Protein AF-0000000075737619 (afdb_homodimer)

Nearest PDB structures (foldseek):
  4b2o-assembly1_D  TM=9.447E-01  e=7.168E-36  Bacillus subtilis subsp. subtilis str. 168
  2cv9-assembly1_A  TM=9.597E-01  e=5.874E-32  Thermus thermophilus HB8
  1t70-assembly4_H  TM=9.611E-01  e=1.332E-30  Deinococcus radiodurans R1 = ATCC 13939 = DSM 20539
  1t71-assembly1_A  TM=8.818E-01  e=4.514E-27  Mycoplasmoides pneumoniae M129
  3fst-assembly1_A  TM=4.283E-01  e=1.127E+00  Escherichia coli K-12

Sequence (550 aa):
MRILFIGDVVGKTGRTAIAEYLPGLIRDWQLDCTIINGENAAGGFGITEAIYNDFIDAGADAVTLGNHAWNQKEALVFIERAPRLVRPVNFPRHTPGRGAALVDTRSGARVLVINAMGRVFMEPLNDPFAAIARELEACPLRDAADAIVVDFHGEASSEKQGMGHFCDGRVSLVVGTHTHVPTADHQILPNGTGYMTDAGMTGDYDSVIGMHKDEPVHRFLTGIPQGRFEPANGDATLSGVAVETDNATGLAIKIAPVRIGGRLEPAKPAFWTANMRILFIGDVVGKTGRTAIAEYLPGLIRDWQLDCTIINGENAAGGFGITEAIYNDFIDAGADAVTLGNHAWNQKEALVFIERAPRLVRPVNFPRHTPGRGAALVDTRSGARVLVINAMGRVFMEPLNDPFAAIARELEACPLRDAADAIVVDFHGEASSEKQGMGHFCDGRVSLVVGTHTHVPTADHQILPNGTGYMTDAGMTGDYDSVIGMHKDEPVHRFLTGIPQGRFEPANGDATLSGVAVETDNATGLAIKIAPVRIGGRLEPAKPAFWTAN

InterPro domains:
  IPR005235 Metallophosphoesterase, YmdB-like [PF13277] (4-257)
  IPR005235 Metallophosphoesterase, YmdB-like [PIRSF004789] (1-260)
  IPR005235 Metallophosphoesterase, YmdB-like [PTHR36303] (1-261)
  IPR005235 Metallophosphoesterase, YmdB-like [TIGR00282] (1-260)
  IPR029052 Metallo-dependent phosphatase-like [G3DSA:3.60.21.10] (1-263)
  IPR029052 Metallo-dependent phosphatase-like [SSF56300] (1-260)

pLDDT: mean 97.42, std 4.02, range [49.34, 99.0]

Secondary structure (DSSP, 8-state):
-EEEEE-EEBHHHHHHHHHHHHHHHHHHHT-SEEEEE-TBTTTTS---HHHHHHHHHHT-SEEE--TTTTSSTTHHHHGGG-TTEE--TTSPTT-SS-SEEEEE-TTS-EEEEEEEE--TTS---S-HHHHHHHHHHHS-BTTTBSEEEEEEE-S-HHHHHHHHHHHTTT-SEEEEESS---BS--EE-TTS-EEES---EEEESSSBTTB-SHHHHHHHHHS---S---B--SPEEEEEEEEEE-TTT--EEEEEEEEESSSSPPB--HHHH--/-EEEEE-EEBHHHHHHHHHHHHHHHHHHHT-SEEEEE-TBTTTTS---HHHHHHHHHHT-SEEE--TTTTSSTTHHHHGGG-TTEE--TTSPTT-SS-SEEEEE-TTS-EEEEEEEE--TTS---S-HHHHHHHHHHHS-BTTTBSEEEEEEE-S-HHHHHHHHHHHTTT-SEEEEESS---BS--EE-TTS-EEES---EEEESSSBTTB-SHHHHHHHHHS---S---B--SPEEEEEEEEEE-TTT--EEEEEEEEESSSSPPB--HHHH--

Radius of gyration: 22.52 Å; Cα contacts (8 Å, |Δi|>4): 1591; chains: 2; bounding box: 48×65×59 Å

Solvent-accessible surface area (backbone atoms only — not comparable to full-atom values): 26405 Å² total; per-residue (Å²): 78,36,36,38,41,33,19,38,20,32,8,68,32,14,50,50,45,45,63,67,45,40,49,55,47,38,62,71,54,56,48,46,40,31,36,36,26,36,23,18,35,38,73,44,41,0,37,46,71,68,57,53,51,50,44,43,74,39,58,38,58,32,33,33,41,37,94,30,46,66,64,24,70,62,31,66,58,53,33,67,77,31,78,44,45,20,34,37,46,19,54,62,90,86,57,71,51,37,25,59,32,81,35,72,31,91,86,66,47,34,34,32,41,34,20,28,41,45,52,61,93,45,68,88,59,50,60,37,66,63,43,50,50,53,52,44,68,76,44,34,60,60,77,66,16,50,28,30,40,35,42,39,26,34,70,42,54,50,60,43,39,30,51,39,62,72,41,44,54,58,32,19,30,34,35,14,25,78,58,42,50,28,41,55,55,50,42,68,44,97,58,26,12,25,32,31,66,20,26,5,29,12,16,13,74,89,30,34,70,33,20,42,42,66,58,61,37,44,30,73,75,68,73,47,86,87,71,77,86,43,48,26,77,49,61,25,19,44,18,16,38,38,36,32,30,37,83,86,64,15,26,33,76,46,74,33,55,30,28,44,57,48,79,47,67,70,38,69,46,59,92,61,57,76,119,77,36,36,39,40,33,19,38,21,32,8,69,32,12,51,49,44,44,64,67,45,41,48,55,47,38,62,72,53,57,48,45,40,30,35,34,27,36,23,18,34,37,73,43,40,0,36,45,71,69,56,52,50,50,44,44,74,37,57,37,56,31,34,33,40,38,94,29,46,66,64,24,70,63,31,67,57,53,33,66,76,30,78,45,44,19,35,36,45,19,52,62,89,84,57,73,52,37,26,57,31,78,33,72,31,91,87,66,48,33,35,33,40,33,20,28,40,46,52,60,94,45,69,87,61,49,60,37,66,61,43,48,51,52,52,43,67,76,43,34,60,60,77,67,15,51,30,31,41,36,41,40,25,35,70,43,54,50,60,43,39,29,49,40,62,72,41,45,53,56,31,18,29,34,35,17,26,77,56,44,50,27,40,54,56,49,42,69,46,97,57,25,11,25,33,30,66,21,26,5,30,11,15,14,74,88,32,35,70,32,21,43,44,65,59,60,37,44,29,74,75,67,73,48,84,87,72,78,87,43,48,26,77,49,60,24,18,44,18,16,38,38,36,32,30,37,82,86,64,15,28,33,77,44,74,33,55,31,27,43,57,50,79,44,67,68,37,67,44,58,92,60,58,76,120

Structure (mmCIF, N/CA/C/O backbone):
data_AF-0000000075737619-model_v1
#
loop_
_entity.id
_entity.type
_entity.pdbx_description
1 polymer 'TIGR00282 family metallophosphoesterase'
#
loop_
_atom_site.group_PDB
_atom_site.id
_atom_site.type_symbol
_atom_site.label_atom_id
_atom_site.label_alt_id
_atom_site.label_comp_id
_atom_site.label_asym_id
_atom_site.label_entity_id
_atom_site.label_seq_id
_atom_site.pdbx_PDB_ins_code
_atom_site.Cartn_x
_atom_site.Cartn_y
_atom_site.Cartn_z
_atom_site.occupancy
_atom_site.B_iso_or_equiv
_atom_site.auth_seq_id
_atom_site.auth_comp_id
_atom_site.auth_asym_id
_atom_site.auth_atom_id
_atom_site.pdbx_PDB_model_num
ATOM 1 N N . MET A 1 1 ? 9.906 15.273 19.922 1 95.94 1 MET A N 1
ATOM 2 C CA . MET A 1 1 ? 8.453 15.352 19.953 1 95.94 1 MET A CA 1
ATOM 3 C C . MET A 1 1 ? 7.828 14.031 19.5 1 95.94 1 MET A C 1
ATOM 5 O O . MET A 1 1 ? 8.398 13.328 18.672 1 95.94 1 MET A O 1
ATOM 9 N N . ARG A 1 2 ? 6.723 13.703 20.109 1 97.75 2 ARG A N 1
ATOM 10 C CA . ARG A 1 2 ? 5.945 12.523 19.734 1 97.75 2 ARG A CA 1
ATOM 11 C C . ARG A 1 2 ? 4.746 12.906 18.875 1 97.75 2 ARG A C 1
ATOM 13 O O . ARG A 1 2 ? 3.834 13.594 19.344 1 97.75 2 ARG A O 1
ATOM 20 N N . ILE A 1 3 ? 4.793 12.477 17.594 1 98.56 3 ILE A N 1
ATOM 21 C CA . ILE A 1 3 ? 3.77 12.844 16.625 1 98.56 3 ILE A CA 1
ATOM 22 C C . ILE A 1 3 ? 3.033 11.594 16.156 1 98.56 3 ILE A C 1
ATOM 24 O O . ILE A 1 3 ? 3.658 10.586 15.836 1 98.56 3 ILE A O 1
ATOM 28 N N . LEU A 1 4 ? 1.747 11.602 16.203 1 98.88 4 LEU A N 1
ATOM 29 C CA . LEU A 1 4 ? 0.905 10.562 15.625 1 98.88 4 LEU A CA 1
ATOM 30 C C . LEU A 1 4 ? 0.11 11.094 14.438 1 98.88 4 LEU A C 1
ATOM 32 O O . LEU A 1 4 ? -0.599 12.102 14.57 1 98.88 4 LEU A O 1
ATOM 36 N N . PHE A 1 5 ? 0.301 10.531 13.312 1 98.94 5 PHE A N 1
ATOM 37 C CA . PHE A 1 5 ? -0.521 10.797 12.133 1 98.94 5 PHE A CA 1
ATOM 38 C C . PHE A 1 5 ? -1.506 9.664 11.891 1 98.94 5 PHE A C 1
ATOM 40 O O . PHE A 1 5 ? -1.11 8.492 11.82 1 98.94 5 PHE A O 1
ATOM 47 N N . ILE A 1 6 ? -2.746 9.969 11.805 1 99 6 ILE A N 1
ATOM 48 C CA . ILE A 1 6 ? -3.799 8.984 11.578 1 99 6 ILE A CA 1
ATOM 49 C C . ILE A 1 6 ? -4.328 9.102 10.156 1 99 6 ILE A C 1
ATOM 51 O O . ILE A 1 6 ? -4.691 10.195 9.711 1 99 6 ILE A O 1
ATOM 55 N N . GLY A 1 7 ? -4.391 7.941 9.453 1 98.94 7 GLY A N 1
ATOM 56 C CA . GLY A 1 7 ? -4.75 7.902 8.039 1 98.94 7 GLY A CA 1
ATOM 57 C C . GLY A 1 7 ? -6.227 8.141 7.793 1 98.94 7 GLY A C 1
ATOM 58 O O . GLY A 1 7 ? -6.98 8.43 8.727 1 98.94 7 GLY A O 1
ATOM 59 N N . ASP A 1 8 ? -6.73 8.039 6.602 1 98.94 8 ASP A N 1
ATOM 60 C CA . ASP A 1 8 ? -8.062 8.375 6.105 1 98.94 8 ASP A CA 1
ATOM 61 C C . ASP A 1 8 ? -9.148 7.816 7.027 1 98.94 8 ASP A C 1
ATOM 63 O O . ASP A 1 8 ? -9.344 6.602 7.102 1 98.94 8 ASP A O 1
ATOM 67 N N . VAL A 1 9 ? -9.82 8.688 7.715 1 98.94 9 VAL A N 1
ATOM 68 C CA . VAL A 1 9 ? -10.969 8.289 8.516 1 98.94 9 VAL A CA 1
ATOM 69 C C . VAL A 1 9 ? -12.195 8.148 7.629 1 98.94 9 VAL A C 1
ATOM 71 O O . VAL A 1 9 ? -12.586 9.094 6.938 1 98.94 9 VAL A O 1
ATOM 74 N N . VAL A 1 10 ? -12.852 6.965 7.727 1 98.88 10 VAL A N 1
ATOM 75 C CA . VAL A 1 10 ? -13.914 6.703 6.762 1 98.88 10 VAL A CA 1
ATOM 76 C C . VAL A 1 10 ? -15.227 6.445 7.5 1 98.88 10 VAL A C 1
ATOM 78 O O . VAL A 1 10 ? -15.352 5.469 8.242 1 98.88 10 VAL A O 1
ATOM 81 N N . GLY A 1 11 ? -16.141 7.328 7.328 1 98.5 11 GLY A N 1
ATOM 82 C CA . GLY A 1 11 ? -17.516 7.098 7.758 1 98.5 11 GLY A CA 1
ATOM 83 C C . GLY A 1 11 ? -17.672 7.039 9.266 1 98.5 11 GLY A C 1
ATOM 84 O O . GLY A 1 11 ? -16.766 7.449 10 1 98.5 11 GLY A O 1
ATOM 85 N N . LYS A 1 12 ? -18.844 6.566 9.664 1 98.38 12 LYS A N 1
ATOM 86 C CA . LYS A 1 12 ? -19.219 6.543 11.07 1 98.38 12 LYS A CA 1
ATOM 87 C C . LYS A 1 12 ? -18.297 5.633 11.875 1 98.38 12 LYS A C 1
ATOM 89 O O . LYS A 1 12 ? -17.891 5.984 12.977 1 98.38 12 LYS A O 1
ATOM 94 N N . THR A 1 13 ? -18.016 4.559 11.297 1 98.12 13 THR A N 1
ATOM 95 C CA . THR A 1 13 ? -17.172 3.594 11.984 1 98.12 13 THR A CA 1
ATOM 96 C C . THR A 1 13 ? -15.781 4.18 12.25 1 98.12 13 THR A C 1
ATOM 98 O O . THR A 1 13 ? -15.203 3.965 13.312 1 98.12 13 THR A O 1
ATOM 101 N N . GLY A 1 14 ? -15.234 4.84 11.289 1 98.75 14 GLY A N 1
ATOM 102 C CA . GLY A 1 14 ? -13.961 5.516 11.477 1 98.75 14 GLY A CA 1
ATOM 103 C C . GLY A 1 14 ? -14.016 6.602 12.539 1 98.75 14 GLY A C 1
ATOM 104 O O . GLY A 1 14 ? -13.125 6.691 13.391 1 98.75 14 GLY A O 1
ATOM 105 N N . ARG A 1 15 ? -15.062 7.375 12.539 1 98.88 15 ARG A N 1
ATOM 106 C CA . ARG A 1 15 ? -15.227 8.438 13.531 1 98.88 15 ARG A CA 1
ATOM 107 C C . ARG A 1 15 ? -15.352 7.871 14.938 1 98.88 15 ARG A C 1
ATOM 109 O O . ARG A 1 15 ? -14.789 8.422 15.883 1 98.88 15 ARG A O 1
ATOM 116 N N . THR A 1 16 ? -16.078 6.816 15 1 98.69 16 THR A N 1
ATOM 117 C CA . THR A 1 16 ? -16.25 6.16 16.297 1 98.69 16 THR A CA 1
ATOM 118 C C . THR A 1 16 ? -14.906 5.684 16.844 1 98.69 16 THR A C 1
ATOM 120 O O . THR A 1 16 ? -14.633 5.832 18.031 1 98.69 16 THR A O 1
ATOM 123 N N . ALA A 1 17 ? -14.102 5.152 16.016 1 98.88 17 ALA A N 1
ATOM 124 C CA . ALA A 1 17 ? -12.773 4.699 16.438 1 98.88 17 ALA A CA 1
ATOM 125 C C . ALA A 1 17 ? -11.938 5.859 16.953 1 98.88 17 ALA A C 1
ATOM 127 O O . ALA A 1 17 ? -11.227 5.719 17.953 1 98.88 17 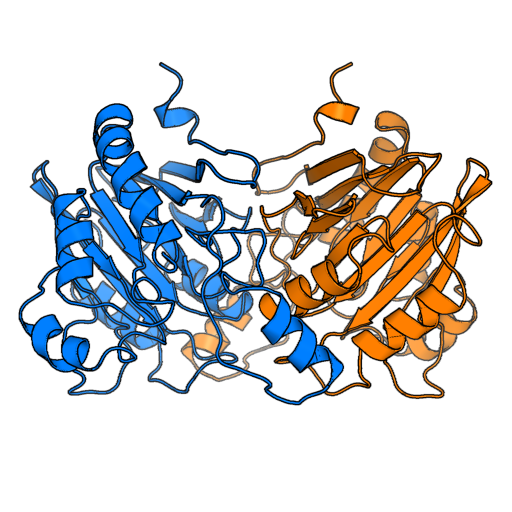ALA A O 1
ATOM 128 N N . ILE A 1 18 ? -11.984 6.977 16.281 1 98.88 18 ILE A N 1
ATOM 129 C CA . ILE A 1 18 ? -11.25 8.156 16.734 1 98.88 18 ILE A CA 1
ATOM 130 C C . ILE A 1 18 ? -11.703 8.547 18.125 1 98.88 18 ILE A C 1
ATOM 132 O O . ILE A 1 18 ? -10.875 8.742 19.031 1 98.88 18 ILE A O 1
ATOM 136 N N . ALA A 1 19 ? -12.977 8.633 18.281 1 98.75 19 ALA A N 1
ATOM 137 C CA . ALA A 1 19 ? -13.539 9.031 19.562 1 98.75 19 ALA A CA 1
ATOM 138 C C . ALA A 1 19 ? -13.148 8.047 20.656 1 98.75 19 ALA A C 1
ATOM 140 O O . ALA A 1 19 ? -12.891 8.445 21.797 1 98.75 19 ALA A O 1
ATOM 141 N N . GLU A 1 20 ? -13.117 6.844 20.297 1 98.5 20 GLU A N 1
ATOM 142 C CA . GLU A 1 20 ? -12.883 5.773 21.266 1 98.5 20 GLU A CA 1
ATOM 143 C C . GLU A 1 20 ? -11.406 5.691 21.641 1 98.5 20 GLU A C 1
ATOM 145 O O . GLU A 1 20 ? -11.062 5.52 22.812 1 98.5 20 GLU A O 1
ATOM 150 N N . TYR A 1 21 ? -10.508 5.832 20.672 1 98.69 21 TYR A N 1
ATOM 151 C CA . TYR A 1 21 ? -9.117 5.445 20.906 1 98.69 21 TYR A CA 1
ATOM 152 C C . TYR A 1 21 ? -8.242 6.672 21.141 1 98.69 21 TYR A C 1
ATOM 154 O O . TYR A 1 21 ? -7.324 6.645 21.953 1 98.69 21 TYR A O 1
ATOM 162 N N . LEU A 1 22 ? -8.477 7.785 20.469 1 98.69 22 LEU A N 1
ATOM 163 C CA . LEU A 1 22 ? -7.5 8.859 20.328 1 98.69 22 LEU A CA 1
ATOM 164 C C . LEU A 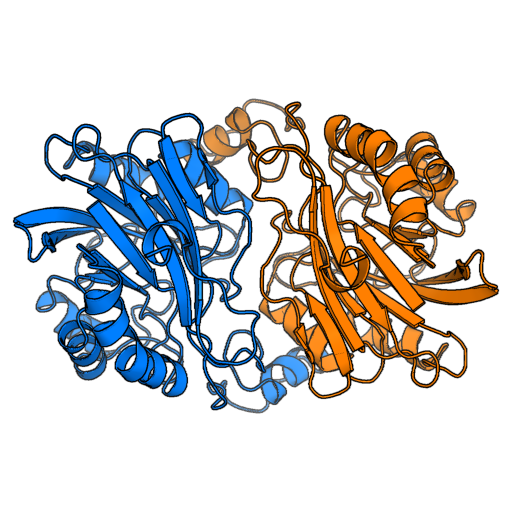1 22 ? -7.207 9.5 21.688 1 98.69 22 LEU A C 1
ATOM 166 O O . LEU A 1 22 ? -6.043 9.695 22.047 1 98.69 22 LEU A O 1
ATOM 170 N N . PRO A 1 23 ? -8.258 9.836 22.516 1 98.62 23 PRO A N 1
ATOM 171 C CA . PRO A 1 23 ? -7.941 10.453 23.797 1 98.62 23 PRO A CA 1
ATOM 172 C C . PRO A 1 23 ? -7.02 9.586 24.656 1 98.62 23 PRO A C 1
ATOM 174 O O . PRO A 1 23 ? -6.09 10.102 25.281 1 98.62 23 PRO A O 1
ATOM 177 N N . GLY A 1 24 ? -7.262 8.305 24.688 1 98.38 24 GLY A N 1
ATOM 178 C CA . GLY A 1 24 ? -6.402 7.395 25.438 1 98.38 24 GLY A CA 1
ATOM 179 C C . GLY A 1 24 ? -4.992 7.316 24.875 1 98.38 24 GLY A C 1
ATOM 180 O O . GLY A 1 24 ? -4.023 7.258 25.641 1 98.38 24 GLY A O 1
ATOM 181 N N . LEU A 1 25 ? -4.879 7.285 23.578 1 98.56 25 LEU A N 1
ATOM 182 C CA . LEU A 1 25 ? -3.566 7.234 22.938 1 98.56 25 LEU A CA 1
ATOM 183 C C . LEU A 1 25 ? -2.748 8.477 23.281 1 98.56 25 LEU A C 1
ATOM 185 O O . LEU A 1 25 ? -1.551 8.375 23.562 1 98.56 25 LEU A O 1
ATOM 189 N N . ILE A 1 26 ? -3.402 9.656 23.234 1 97.94 26 ILE A N 1
ATOM 190 C CA . ILE A 1 26 ? -2.73 10.914 23.531 1 97.94 26 ILE A CA 1
ATOM 191 C C . ILE A 1 26 ? -2.182 10.875 24.953 1 97.94 26 ILE A C 1
ATOM 193 O O . ILE A 1 26 ? -1.021 11.219 25.188 1 97.94 26 ILE A O 1
ATOM 197 N N . ARG A 1 27 ? -2.967 10.391 25.859 1 97.25 27 ARG A N 1
ATOM 198 C CA . ARG A 1 27 ? -2.572 10.312 27.266 1 97.25 27 ARG A CA 1
ATOM 199 C C . ARG A 1 27 ? -1.479 9.273 27.469 1 97.25 27 ARG A C 1
ATOM 201 O O . ARG A 1 27 ? -0.416 9.578 28.016 1 97.25 27 ARG A O 1
ATOM 208 N N . ASP A 1 28 ? -1.737 8.086 26.969 1 97.81 28 ASP A N 1
ATOM 209 C CA . ASP A 1 28 ? -0.886 6.941 27.281 1 97.81 28 ASP A CA 1
ATOM 210 C C . ASP A 1 28 ? 0.464 7.051 26.578 1 97.81 28 ASP A C 1
ATOM 212 O O . ASP A 1 28 ? 1.485 6.609 27.109 1 97.81 28 ASP A O 1
ATOM 216 N N . TRP A 1 29 ? 0.47 7.594 25.375 1 97.94 29 TRP A N 1
ATOM 217 C CA . TRP A 1 29 ? 1.707 7.688 24.609 1 97.94 29 TRP A CA 1
ATOM 218 C C . TRP A 1 29 ? 2.346 9.062 24.766 1 97.94 29 TRP A C 1
ATOM 220 O O . TRP A 1 29 ? 3.41 9.328 24.203 1 97.94 29 TRP A O 1
ATOM 230 N N . GLN A 1 30 ? 1.671 9.969 25.516 1 96.75 30 GLN A N 1
ATOM 231 C CA . GLN A 1 30 ? 2.16 11.32 25.75 1 96.75 30 GLN A CA 1
ATOM 232 C C . GLN A 1 30 ? 2.439 12.039 24.438 1 96.75 30 GLN A C 1
ATOM 234 O O . GLN A 1 30 ? 3.521 12.602 24.25 1 96.75 30 GLN A O 1
ATOM 239 N N . LEU A 1 31 ? 1.483 12.023 23.609 1 97.75 31 LEU A N 1
ATOM 240 C CA . LEU A 1 31 ? 1.614 12.602 22.281 1 97.75 31 LEU A CA 1
ATOM 241 C C . LEU A 1 31 ? 1.683 14.125 22.359 1 97.75 31 LEU A C 1
ATOM 243 O O . LEU A 1 31 ? 0.936 14.742 23.109 1 97.75 31 LEU A O 1
ATOM 247 N N . ASP A 1 32 ? 2.625 14.695 21.609 1 97.62 32 ASP A N 1
ATOM 248 C CA . ASP A 1 32 ? 2.754 16.141 21.516 1 97.62 32 ASP A CA 1
ATOM 249 C C . ASP A 1 32 ? 1.862 16.703 20.406 1 97.62 32 ASP A C 1
ATOM 251 O O . ASP A 1 32 ? 1.411 17.844 20.484 1 97.62 32 ASP A O 1
ATOM 255 N N . CYS A 1 33 ? 1.682 15.945 19.359 1 98.19 33 CYS A N 1
ATOM 256 C CA . CYS A 1 33 ? 0.933 16.406 18.188 1 98.19 33 CYS A CA 1
ATOM 257 C C . CYS A 1 33 ? 0.211 15.234 17.516 1 98.19 33 CYS A C 1
ATOM 259 O O . CYS A 1 33 ? 0.801 14.18 17.312 1 98.19 33 CYS A O 1
ATOM 261 N N . THR A 1 34 ? -1.036 15.438 17.25 1 98.56 34 THR A N 1
ATOM 262 C CA . THR A 1 34 ? -1.841 14.445 16.547 1 98.56 34 THR A CA 1
ATOM 263 C C . THR A 1 34 ? -2.498 15.055 15.312 1 98.56 34 THR A C 1
ATOM 265 O O . THR A 1 34 ? -3.145 16.094 15.398 1 98.56 34 THR A O 1
ATOM 268 N N . ILE A 1 35 ? -2.283 14.414 14.156 1 98.88 35 ILE A N 1
ATOM 269 C CA . ILE A 1 35 ? -2.861 14.852 12.891 1 98.88 35 ILE A CA 1
ATOM 270 C C . ILE A 1 35 ? -3.754 13.75 12.32 1 98.88 35 ILE A C 1
ATOM 272 O O . ILE A 1 35 ? -3.387 12.57 12.336 1 98.88 35 ILE A O 1
ATOM 276 N N . ILE A 1 36 ? -4.922 14.078 11.805 1 98.88 36 ILE A N 1
ATOM 277 C CA . ILE A 1 36 ? -5.895 13.141 11.25 1 98.88 36 ILE A CA 1
ATOM 278 C C . ILE A 1 36 ? -6.238 13.539 9.82 1 98.88 36 ILE A C 1
ATOM 280 O O . ILE A 1 36 ? -6.516 14.703 9.539 1 98.88 36 ILE A O 1
ATOM 284 N N . ASN A 1 37 ? -6.215 12.562 8.922 1 98.94 37 ASN A N 1
ATOM 285 C CA . ASN A 1 37 ? -6.836 12.828 7.629 1 98.94 37 ASN A CA 1
ATOM 286 C C . ASN A 1 37 ? -8.336 12.57 7.664 1 98.94 37 ASN A C 1
ATOM 288 O O . ASN A 1 37 ? -8.773 11.445 7.914 1 98.94 37 ASN A O 1
ATOM 292 N N . GLY A 1 38 ? -9.133 13.578 7.395 1 98.94 38 GLY A N 1
ATOM 293 C CA . GLY A 1 38 ? -10.562 13.461 7.613 1 98.94 38 GLY A CA 1
ATOM 294 C C . GLY A 1 38 ? -11.375 13.57 6.332 1 98.94 38 GLY A C 1
ATOM 295 O O . GLY A 1 38 ? -12.586 13.797 6.371 1 98.94 38 GLY A O 1
ATOM 296 N N . GLU A 1 39 ? -10.781 13.367 5.152 1 98.62 39 GLU A N 1
ATOM 297 C CA . GLU A 1 39 ? -11.406 13.734 3.885 1 98.62 39 GLU A CA 1
ATOM 298 C C . GLU A 1 39 ? -12.523 12.766 3.518 1 98.62 39 GLU A C 1
ATOM 300 O O . GLU A 1 39 ? -13.258 12.984 2.549 1 98.62 39 GLU A O 1
ATOM 305 N N . ASN A 1 40 ? -12.711 11.656 4.289 1 98.81 40 ASN A N 1
ATOM 306 C CA . ASN A 1 40 ? -13.781 10.695 4.023 1 98.81 40 ASN A CA 1
ATOM 307 C C . ASN A 1 40 ? -14.695 10.531 5.23 1 98.81 40 ASN A C 1
ATOM 309 O O . ASN A 1 40 ? -15.461 9.57 5.309 1 98.81 40 ASN A O 1
ATOM 313 N N . ALA A 1 41 ? -14.594 11.383 6.16 1 98.81 41 ALA A N 1
ATOM 314 C CA . ALA A 1 41 ? -15.219 11.18 7.469 1 98.81 41 ALA A CA 1
ATOM 315 C C . ALA A 1 41 ? -16.734 11.305 7.383 1 98.81 41 ALA A C 1
ATOM 317 O O . ALA A 1 41 ? -17.469 10.672 8.148 1 98.81 41 ALA A O 1
ATOM 318 N N . ALA A 1 42 ? -17.203 12.148 6.477 1 98.5 42 ALA A N 1
ATOM 319 C CA . ALA A 1 42 ? -18.641 12.383 6.363 1 98.5 42 ALA A CA 1
ATOM 320 C C . ALA A 1 42 ? -19.281 11.414 5.367 1 98.5 42 ALA A C 1
ATOM 322 O O . ALA A 1 42 ? -19.266 11.664 4.16 1 98.5 42 ALA A O 1
ATOM 323 N N . GLY A 1 43 ? -19.891 10.336 5.844 1 96.06 43 GLY A N 1
ATOM 324 C CA . GLY A 1 43 ? -20.547 9.375 4.969 1 96.06 43 GLY A CA 1
ATOM 325 C C . GLY A 1 43 ? -19.641 8.82 3.895 1 96.06 43 GLY A C 1
ATOM 326 O O . GLY A 1 43 ? -20.094 8.477 2.803 1 96.06 43 GLY A O 1
ATOM 327 N N . GLY A 1 44 ? -18.438 8.883 4.113 1 96.56 44 GLY A N 1
ATOM 328 C CA . GLY A 1 44 ? -17.484 8.312 3.176 1 96.56 44 GLY A CA 1
ATOM 329 C C . GLY A 1 44 ? -16.844 9.344 2.279 1 96.56 44 GLY A C 1
ATOM 330 O O . GLY A 1 44 ? -15.828 9.07 1.634 1 96.56 44 GLY A O 1
ATOM 331 N N . PHE A 1 45 ? -17.422 10.594 2.275 1 97.69 45 PHE A N 1
ATOM 332 C CA . PHE A 1 45 ? -16.906 11.594 1.343 1 97.69 45 PHE A CA 1
ATOM 333 C C . PHE A 1 45 ? -16.984 12.992 1.948 1 97.69 45 PHE A C 1
ATOM 335 O O . PHE A 1 45 ? -18.078 13.516 2.174 1 97.69 45 PHE A O 1
ATOM 342 N N . GLY A 1 46 ? -15.828 13.523 2.158 1 98.44 46 GLY A N 1
ATOM 343 C CA . GLY A 1 46 ? -15.781 14.883 2.67 1 98.44 46 GLY A CA 1
ATOM 344 C C . GLY A 1 46 ? -15.844 14.953 4.184 1 98.44 46 GLY A C 1
ATOM 345 O O . GLY A 1 46 ? -15.625 13.953 4.867 1 98.44 46 GLY A O 1
ATOM 346 N N . ILE A 1 47 ? -16.031 16.188 4.68 1 98.81 47 ILE A N 1
ATOM 347 C CA . ILE A 1 47 ? -16.078 16.453 6.113 1 98.81 47 ILE A CA 1
ATOM 348 C C . ILE A 1 47 ? -17.047 17.594 6.398 1 98.81 47 ILE A C 1
ATOM 350 O O . ILE A 1 47 ? -17.172 18.531 5.613 1 98.81 47 ILE A O 1
ATOM 354 N N . THR A 1 48 ? -17.734 17.5 7.473 1 98.81 48 THR A N 1
ATOM 355 C CA . THR A 1 48 ? -18.609 18.578 7.945 1 98.81 48 THR A CA 1
ATOM 356 C C . THR A 1 48 ? -17.953 19.328 9.102 1 98.81 48 THR A C 1
ATOM 358 O O . THR A 1 48 ? -16.969 18.859 9.68 1 98.81 48 THR A O 1
ATOM 361 N N . GLU A 1 49 ? -18.484 20.484 9.398 1 98.75 49 GLU A N 1
ATOM 362 C CA . GLU A 1 49 ? -17.969 21.266 10.516 1 98.75 49 GLU A CA 1
ATOM 363 C C . GLU A 1 49 ? -18.094 20.516 11.836 1 98.75 49 GLU A C 1
ATOM 365 O O . GLU A 1 49 ? -17.203 20.547 12.672 1 98.75 49 GLU A O 1
ATOM 370 N N . ALA A 1 50 ? -19.219 19.844 11.984 1 98.75 50 ALA A N 1
ATOM 371 C CA . ALA A 1 50 ? -19.453 19.062 13.203 1 98.75 50 ALA A CA 1
ATOM 372 C C . ALA A 1 50 ? -18.391 17.984 13.375 1 98.75 50 ALA A C 1
ATOM 374 O O . ALA A 1 50 ? -17.859 17.797 14.469 1 98.75 50 ALA A O 1
ATOM 375 N N . ILE A 1 51 ? -18.078 17.281 12.352 1 98.88 51 ILE A N 1
ATOM 376 C CA . ILE A 1 51 ? -17.094 16.203 12.398 1 98.88 51 ILE A CA 1
ATOM 377 C C . ILE A 1 51 ? -15.711 16.781 12.672 1 98.88 51 ILE A C 1
ATOM 379 O O . ILE A 1 51 ? -14.953 16.234 13.477 1 98.88 51 ILE A O 1
ATOM 383 N N . TYR A 1 52 ? -15.414 17.875 11.992 1 98.88 52 TYR A N 1
ATOM 384 C CA . TYR A 1 52 ? -14.156 18.578 12.25 1 98.88 52 TYR A CA 1
ATOM 385 C C . TYR A 1 52 ? -14.016 18.906 13.734 1 98.88 52 TYR A C 1
ATOM 387 O O . TYR A 1 52 ? -12.984 18.609 14.344 1 98.88 52 TYR A O 1
ATOM 395 N N . ASN A 1 53 ? -15.023 19.469 14.281 1 98.75 53 ASN A N 1
ATOM 396 C CA . ASN A 1 53 ? -15 19.844 15.688 1 98.75 53 ASN A CA 1
ATOM 397 C C . ASN A 1 53 ? -14.875 18.609 16.594 1 98.75 53 ASN A C 1
ATOM 399 O O . ASN A 1 53 ? -14.195 18.656 17.609 1 98.75 53 ASN A O 1
ATOM 403 N N . ASP A 1 54 ? -15.547 17.531 16.188 1 98.88 54 ASP A N 1
ATOM 404 C CA . ASP A 1 54 ? -15.43 16.281 16.938 1 98.88 54 ASP A CA 1
ATOM 405 C C . ASP A 1 54 ? -13.984 15.797 16.984 1 98.88 54 ASP A C 1
ATOM 407 O O . ASP A 1 54 ? -13.523 15.305 18.016 1 98.88 54 ASP A O 1
ATOM 411 N N . PHE A 1 55 ? -13.273 15.875 15.883 1 98.88 55 PHE A N 1
ATOM 412 C CA . PHE A 1 55 ? -11.883 15.453 15.836 1 98.88 55 PHE A CA 1
ATOM 413 C C . PHE A 1 55 ? -11.016 16.328 16.734 1 98.88 55 PHE A C 1
ATOM 415 O O . PHE A 1 55 ? -10.172 15.812 17.469 1 98.88 55 PHE A O 1
ATOM 422 N N . ILE A 1 56 ? -11.242 17.641 16.688 1 98.12 56 ILE A N 1
ATOM 423 C CA . ILE A 1 56 ? -10.484 18.578 17.516 1 98.12 56 ILE A CA 1
ATOM 424 C C . ILE A 1 56 ? -10.75 18.297 18.984 1 98.12 56 ILE A C 1
ATOM 426 O O . ILE A 1 56 ? -9.82 18.25 19.797 1 98.12 56 ILE A O 1
ATOM 430 N N . ASP A 1 57 ? -11.992 18.078 19.297 1 98.38 57 ASP A N 1
ATOM 431 C CA . ASP A 1 57 ? -12.383 17.797 20.688 1 98.38 57 ASP A CA 1
ATOM 432 C C . ASP A 1 57 ? -11.766 16.5 21.188 1 98.38 57 ASP A C 1
ATOM 434 O O . ASP A 1 57 ? -11.469 16.359 22.375 1 98.38 57 ASP A O 1
ATOM 438 N N . ALA A 1 58 ? -11.602 15.57 20.234 1 98.56 58 ALA A N 1
ATOM 439 C CA . ALA A 1 58 ? -11.008 14.281 20.609 1 98.56 58 ALA A CA 1
ATOM 440 C C . ALA A 1 58 ? -9.516 14.422 20.859 1 98.56 58 ALA A C 1
ATOM 442 O O . ALA A 1 58 ? -8.883 13.508 21.391 1 98.56 58 ALA A O 1
ATOM 443 N N . GLY A 1 59 ? -8.953 15.531 20.406 1 97.38 59 GLY A N 1
ATOM 444 C CA . GLY A 1 59 ? -7.559 15.781 20.734 1 97.38 59 GLY A CA 1
ATOM 445 C C . GLY A 1 59 ? -6.688 15.992 19.516 1 97.38 59 GLY A C 1
ATOM 446 O O . GLY A 1 59 ? -5.469 16.125 19.625 1 97.38 59 GLY A O 1
ATOM 447 N N . ALA A 1 60 ? -7.254 16.031 18.328 1 98.12 60 ALA A N 1
ATOM 448 C CA . ALA A 1 60 ? -6.465 16.281 17.125 1 98.12 60 ALA A CA 1
ATOM 449 C C . ALA A 1 60 ? -5.93 17.719 17.109 1 98.12 60 ALA A C 1
ATOM 451 O O . ALA A 1 60 ? -6.637 18.656 17.484 1 98.12 60 ALA A O 1
ATOM 452 N N . ASP A 1 61 ? -4.695 17.859 16.75 1 98.12 61 ASP A N 1
ATOM 453 C CA . ASP A 1 61 ? -4.086 19.172 16.625 1 98.12 61 ASP A CA 1
ATOM 454 C C . ASP A 1 61 ? -4.285 19.75 15.234 1 98.12 61 ASP A C 1
ATOM 456 O O . ASP A 1 61 ? -4.234 20.969 15.039 1 98.12 61 ASP A O 1
ATOM 460 N N . ALA A 1 62 ? -4.48 18.938 14.25 1 98.62 62 ALA A N 1
ATOM 461 C CA . ALA A 1 62 ? -4.773 19.344 12.875 1 98.62 62 ALA A CA 1
ATOM 462 C C . ALA A 1 62 ? -5.551 18.25 12.141 1 98.62 62 ALA A C 1
ATOM 464 O O . ALA A 1 62 ? -5.48 17.078 12.508 1 98.62 62 ALA A O 1
ATOM 465 N N . VAL A 1 63 ? -6.305 18.641 11.18 1 98.94 63 VAL A N 1
ATOM 466 C CA . VAL A 1 63 ? -7.051 17.75 10.289 1 98.94 63 VAL A CA 1
ATOM 467 C C . VAL A 1 63 ? -6.699 18.047 8.836 1 98.94 63 VAL A C 1
ATOM 469 O O . VAL A 1 63 ? -6.812 19.188 8.391 1 98.94 63 VAL A O 1
ATOM 472 N N . THR A 1 64 ? -6.176 17.062 8.125 1 98.94 64 THR A N 1
ATOM 473 C CA . THR A 1 64 ? -5.875 17.219 6.707 1 98.94 64 THR A CA 1
ATOM 474 C C . THR A 1 64 ? -6.98 16.609 5.848 1 98.94 64 THR A C 1
ATOM 476 O O . THR A 1 64 ? -7.82 15.859 6.348 1 98.94 64 THR A O 1
ATOM 479 N N . LEU A 1 65 ? -6.98 17 4.598 1 98.88 65 LEU A N 1
ATOM 480 C CA . LEU A 1 65 ? -7.984 16.516 3.658 1 98.88 65 LEU A CA 1
ATOM 481 C C . LEU A 1 65 ? -7.328 15.883 2.434 1 98.88 65 LEU A C 1
ATOM 483 O O . LEU A 1 65 ? -6.348 15.148 2.559 1 98.88 65 LEU A O 1
ATOM 487 N N . GLY A 1 66 ? -7.949 15.906 1.291 1 98.56 66 GLY A N 1
ATOM 488 C CA . GLY A 1 66 ? -7.512 15.297 0.045 1 98.56 66 GLY A CA 1
ATOM 489 C C . GLY A 1 66 ? -8.453 15.57 -1.114 1 98.56 66 GLY A C 1
ATOM 490 O O . GLY A 1 66 ? -8.953 16.688 -1.262 1 98.56 66 GLY A O 1
ATOM 491 N N . ASN A 1 67 ? -8.633 14.57 -1.958 1 98.44 67 ASN A N 1
ATOM 492 C CA . ASN A 1 67 ? -9.414 14.781 -3.172 1 98.44 67 ASN A CA 1
ATOM 493 C C . ASN A 1 67 ? -10.898 14.938 -2.865 1 98.44 67 ASN A C 1
ATOM 495 O O . ASN A 1 67 ? -11.656 15.438 -3.695 1 98.44 67 ASN A O 1
ATOM 499 N N . HIS A 1 68 ? -11.344 14.625 -1.701 1 98.44 68 HIS A N 1
ATOM 500 C CA . HIS A 1 68 ? -12.75 14.742 -1.337 1 98.44 68 HIS A CA 1
ATOM 501 C C . HIS A 1 68 ? -13 15.969 -0.466 1 98.44 68 HIS A C 1
ATOM 503 O O . HIS A 1 68 ? -14.008 16.047 0.236 1 98.44 68 HIS A O 1
ATOM 509 N N . ALA A 1 69 ? -12.078 16.906 -0.466 1 98.12 69 ALA A N 1
ATOM 510 C CA . ALA A 1 69 ? -12.133 18.094 0.393 1 98.12 69 ALA A CA 1
ATOM 511 C C . ALA A 1 69 ? -13.461 18.828 0.226 1 98.12 69 ALA A C 1
ATOM 513 O O . ALA A 1 69 ? -13.961 19.438 1.175 1 98.12 69 ALA A O 1
ATOM 514 N N . TRP A 1 70 ? -14.062 18.703 -0.992 1 97.81 70 TRP A N 1
ATOM 515 C CA . TRP A 1 70 ? -15.188 19.578 -1.305 1 97.81 70 TRP A CA 1
ATOM 516 C C . TRP A 1 70 ? -16.453 18.766 -1.532 1 97.81 70 TRP A C 1
ATOM 518 O O . TRP A 1 70 ? -17.422 19.266 -2.111 1 97.81 70 TRP A O 1
ATOM 528 N N . ASN A 1 71 ? -16.422 17.5 -1.087 1 97.75 71 ASN A N 1
ATOM 529 C CA . ASN A 1 71 ? -17.578 16.641 -1.335 1 97.75 71 ASN A CA 1
ATOM 530 C C . ASN A 1 71 ? -18.734 16.969 -0.386 1 97.75 71 ASN A C 1
ATOM 532 O O . ASN A 1 71 ? -19.844 16.484 -0.575 1 97.75 71 ASN A O 1
ATOM 536 N N . GLN A 1 72 ? -18.484 17.703 0.704 1 97.94 72 GLN A N 1
ATOM 537 C CA . GLN A 1 72 ? -19.5 18.375 1.504 1 97.94 72 GLN A CA 1
ATOM 538 C C . GLN A 1 72 ? -19.484 19.875 1.253 1 97.94 72 GLN A C 1
ATOM 540 O O . GLN A 1 72 ? -18.531 20.562 1.617 1 97.94 72 GLN A O 1
ATOM 545 N N . LYS A 1 73 ? -20.516 20.391 0.772 1 97 73 LYS A N 1
ATOM 546 C CA . LYS A 1 73 ? -20.562 21.781 0.3 1 97 73 LYS A CA 1
ATOM 547 C C . LYS A 1 73 ? -20.234 22.75 1.425 1 97 73 LYS A C 1
ATOM 549 O O . LYS A 1 73 ? -19.641 23.797 1.185 1 97 73 LYS A O 1
ATOM 554 N N . GLU A 1 74 ? -20.594 22.422 2.598 1 97.5 74 GLU A N 1
ATOM 555 C CA . GLU A 1 74 ? -20.359 23.328 3.713 1 97.5 74 GLU A CA 1
ATOM 556 C C . GLU A 1 74 ? -18.875 23.531 3.973 1 97.5 74 GLU A C 1
ATOM 558 O O . GLU A 1 74 ? -18.469 24.5 4.621 1 97.5 74 GLU A O 1
ATOM 563 N N . ALA A 1 75 ? -18.062 22.594 3.533 1 97.44 75 ALA A N 1
ATOM 564 C CA . ALA A 1 75 ? -16.609 22.703 3.729 1 97.44 75 ALA A CA 1
ATOM 565 C C . ALA A 1 75 ? -16.062 23.953 3.061 1 97.44 75 ALA A C 1
ATOM 567 O O . ALA A 1 75 ? -15.094 24.547 3.547 1 97.44 75 ALA A O 1
ATOM 568 N N . LEU A 1 76 ? -16.719 24.438 1.972 1 96.88 76 LEU A N 1
ATOM 569 C CA . LEU A 1 76 ? -16.297 25.609 1.223 1 96.88 76 LEU A CA 1
ATOM 570 C C . LEU A 1 76 ? -16.406 26.859 2.08 1 96.88 76 LEU A C 1
ATOM 572 O O . LEU A 1 76 ? -15.68 27.844 1.854 1 96.88 76 LEU A O 1
ATOM 576 N N . VAL A 1 77 ? -17.219 26.781 3.053 1 96.94 77 VAL A N 1
ATOM 577 C CA . VAL A 1 77 ? -17.516 27.969 3.846 1 96.94 77 VAL A CA 1
ATOM 578 C C . VAL A 1 77 ? -16.812 27.875 5.199 1 96.94 77 VAL A C 1
ATOM 580 O O . VAL A 1 77 ? -16.031 28.75 5.551 1 96.94 77 VAL A O 1
ATOM 583 N N . PHE A 1 78 ? -17.031 26.766 5.883 1 98.19 78 PHE A N 1
ATOM 584 C CA . PHE A 1 78 ? -16.562 26.734 7.266 1 98.19 78 PHE A CA 1
ATOM 585 C C . PHE A 1 78 ? -15.039 26.594 7.316 1 98.19 78 PHE A C 1
ATOM 587 O O . PHE A 1 78 ? -14.422 26.906 8.336 1 98.19 78 PHE A O 1
ATOM 594 N N . ILE A 1 79 ? -14.359 26.156 6.23 1 98.44 79 ILE A N 1
ATOM 595 C CA . ILE A 1 79 ? -12.922 25.922 6.242 1 98.44 79 ILE A CA 1
ATOM 596 C C . ILE A 1 79 ? -12.195 27.234 6.543 1 98.44 79 ILE A C 1
ATOM 598 O O . ILE A 1 79 ? -11.094 27.234 7.094 1 98.44 79 ILE A O 1
ATOM 602 N N . GLU A 1 80 ? -12.781 28.328 6.184 1 97.69 80 GLU A N 1
ATOM 603 C CA . GLU A 1 80 ? -12.172 29.641 6.414 1 97.69 80 GLU A CA 1
ATOM 604 C C . GLU A 1 80 ? -12.055 29.938 7.906 1 97.69 80 GLU A C 1
ATOM 606 O O . GLU A 1 80 ? -11.133 30.625 8.336 1 97.69 80 GLU A O 1
ATOM 611 N N . ARG A 1 81 ? -12.945 29.359 8.688 1 97 81 ARG A N 1
ATOM 612 C CA . ARG A 1 81 ? -12.938 29.609 10.133 1 97 81 ARG A CA 1
ATOM 613 C C . ARG A 1 81 ? -12.383 28.406 10.891 1 97 81 ARG A C 1
ATOM 615 O O . ARG A 1 81 ? -12.539 28.328 12.109 1 97 81 ARG A O 1
ATOM 622 N N . ALA A 1 82 ? -11.844 27.5 10.227 1 98.19 82 ALA A N 1
ATOM 623 C CA . ALA A 1 82 ? -11.234 26.312 10.812 1 98.19 82 ALA A CA 1
ATOM 624 C C . ALA A 1 82 ? -9.711 26.344 10.656 1 98.19 82 ALA A C 1
ATOM 626 O O . ALA A 1 82 ? -9.164 25.703 9.75 1 98.19 82 ALA A O 1
ATOM 627 N N . PRO A 1 83 ? -9.039 26.953 11.5 1 97.31 83 PRO A N 1
ATOM 628 C CA . PRO A 1 83 ? -7.613 27.234 11.305 1 97.31 83 PRO A CA 1
ATOM 629 C C . PRO A 1 83 ? -6.75 25.984 11.305 1 97.31 83 PRO A C 1
ATOM 631 O O . PRO A 1 83 ? -5.594 26.016 10.875 1 97.31 83 PRO A O 1
ATOM 634 N N . ARG A 1 84 ? -7.301 24.828 11.828 1 98.06 84 ARG A N 1
ATOM 635 C CA . ARG A 1 84 ? -6.523 23.594 11.914 1 98.06 84 ARG A CA 1
ATOM 636 C C . ARG A 1 84 ? -6.961 22.594 10.844 1 98.06 84 ARG A C 1
ATOM 638 O O . ARG A 1 84 ? -6.625 21.422 10.922 1 98.06 84 ARG A O 1
ATOM 645 N N . LEU A 1 85 ? -7.812 23.031 9.914 1 98.81 85 LEU A N 1
ATOM 646 C CA . LEU A 1 85 ? -8.242 22.234 8.773 1 98.81 85 LEU A CA 1
ATOM 647 C C . LEU A 1 85 ? -7.414 22.562 7.535 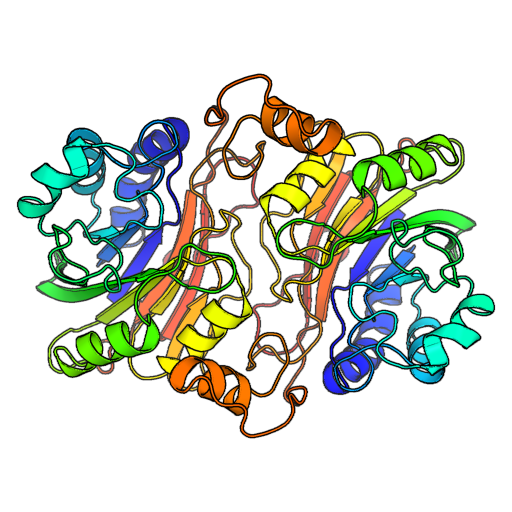1 98.81 85 LEU A C 1
ATOM 649 O O . LEU A 1 85 ? -7.391 23.719 7.094 1 98.81 85 LEU A O 1
ATOM 653 N N . VAL A 1 86 ? -6.719 21.578 7.012 1 98.88 86 VAL A N 1
ATOM 654 C CA . VAL A 1 86 ? -5.719 21.812 5.977 1 98.88 86 VAL A CA 1
ATOM 655 C C . VAL A 1 86 ? -6.098 21.047 4.711 1 98.88 86 VAL A C 1
ATOM 657 O O . VAL A 1 86 ? -6.168 19.812 4.723 1 98.88 86 VAL A O 1
ATOM 660 N N . ARG A 1 87 ? -6.402 21.672 3.602 1 98.81 87 ARG A N 1
ATOM 661 C CA . ARG A 1 87 ? -6.68 21.078 2.303 1 98.81 87 ARG A CA 1
ATOM 662 C C . ARG A 1 87 ? -5.434 21.078 1.422 1 98.81 87 ARG A C 1
ATOM 664 O O . ARG A 1 87 ? -4.422 21.688 1.773 1 98.81 87 ARG A O 1
ATOM 671 N N . PRO A 1 88 ? -5.41 20.359 0.338 1 98.81 88 PRO A N 1
ATOM 672 C CA . PRO A 1 88 ? -4.195 20.312 -0.476 1 98.81 88 PRO A CA 1
ATOM 673 C C . PRO A 1 88 ? -3.729 21.688 -0.917 1 98.81 88 PRO A C 1
ATOM 675 O O . PRO A 1 88 ? -4.523 22.484 -1.439 1 98.81 88 PRO A O 1
ATOM 678 N N . VAL A 1 89 ? -2.49 21.875 -0.727 1 98.75 89 VAL A N 1
ATOM 679 C CA . VAL A 1 89 ? -1.887 23.188 -0.907 1 98.75 89 VAL A CA 1
ATOM 680 C C . VAL A 1 89 ? -1.821 23.516 -2.395 1 98.75 89 VAL A C 1
ATOM 682 O O . VAL A 1 89 ? -1.763 24.703 -2.768 1 98.75 89 VAL A O 1
ATOM 685 N N . ASN A 1 90 ? -1.866 22.484 -3.252 1 98.75 90 ASN A N 1
ATOM 686 C CA . ASN A 1 90 ? -1.637 22.719 -4.672 1 98.75 90 ASN A CA 1
ATOM 687 C C . ASN A 1 90 ? -2.951 22.859 -5.438 1 98.75 90 ASN A C 1
ATOM 689 O O . ASN A 1 90 ? -2.982 22.719 -6.66 1 98.75 90 ASN A O 1
ATOM 693 N N . PHE A 1 91 ? -4.102 23.125 -4.773 1 97.88 91 PHE A N 1
ATOM 694 C CA . PHE A 1 91 ? -5.305 23.641 -5.426 1 97.88 91 PHE A CA 1
ATOM 695 C C . PHE A 1 91 ? -5.047 25 -6.043 1 97.88 91 PHE A C 1
ATOM 697 O O . PHE A 1 91 ? -4.133 25.719 -5.621 1 97.88 91 PHE A O 1
ATOM 704 N N . PRO A 1 92 ? -5.852 25.281 -7.012 1 95.44 92 PRO A N 1
ATOM 705 C CA . PRO A 1 92 ? -5.645 26.578 -7.652 1 95.44 92 PRO A CA 1
ATOM 706 C C . PRO A 1 92 ? -5.77 27.75 -6.676 1 95.44 92 PRO A C 1
ATOM 708 O O . PRO A 1 92 ? -6.285 27.578 -5.57 1 95.44 92 PRO A O 1
ATOM 711 N N . ARG A 1 93 ? -5.363 28.812 -7.316 1 90.38 93 ARG A N 1
ATOM 712 C CA . ARG A 1 93 ? -5.418 30.047 -6.539 1 90.38 93 ARG A CA 1
ATOM 713 C C . ARG A 1 93 ? -6.855 30.406 -6.184 1 90.38 93 ARG A C 1
ATOM 715 O O . ARG A 1 93 ? -7.773 30.172 -6.969 1 90.38 93 ARG A O 1
ATOM 722 N N . HIS A 1 94 ? -7.23 30.875 -5.066 1 91.44 94 HIS A N 1
ATOM 723 C CA . HIS A 1 94 ? -8.516 31.375 -4.594 1 91.44 94 HIS A CA 1
ATOM 724 C C . HIS A 1 94 ? -9.367 30.266 -3.992 1 91.44 94 HIS A C 1
ATOM 726 O O . HIS A 1 94 ? -10.5 30.5 -3.572 1 91.44 94 HIS A O 1
ATOM 732 N N . THR A 1 95 ? -8.812 29.016 -4.117 1 95.69 95 THR A N 1
ATOM 733 C CA . THR A 1 95 ? -9.5 27.969 -3.371 1 95.69 95 THR A CA 1
ATOM 734 C C . THR A 1 95 ? -9.578 28.328 -1.89 1 95.69 95 THR A C 1
ATOM 736 O O . THR A 1 95 ? -8.594 28.75 -1.289 1 95.69 95 THR A O 1
ATOM 739 N N . PRO A 1 96 ? -10.719 28.203 -1.306 1 97.44 96 PRO A N 1
ATOM 740 C CA . PRO A 1 96 ? -10.867 28.562 0.107 1 97.44 96 PRO A CA 1
ATOM 741 C C . PRO A 1 96 ? -9.961 27.75 1.024 1 97.44 96 PRO A C 1
ATOM 743 O O . PRO A 1 96 ? -9.492 26.672 0.637 1 97.44 96 PRO A O 1
ATOM 746 N N . GLY A 1 97 ? -9.742 28.281 2.27 1 98.06 97 GLY A N 1
ATOM 747 C CA . GLY A 1 97 ? -8.992 27.547 3.277 1 98.06 97 GLY A CA 1
ATOM 748 C C . GLY A 1 97 ? -7.488 27.688 3.119 1 98.06 97 GLY A C 1
ATOM 749 O O . GLY A 1 97 ? -7.008 28.719 2.631 1 98.06 97 GLY A O 1
ATOM 750 N N . ARG A 1 98 ? -6.781 26.797 3.637 1 98 98 ARG A N 1
ATOM 751 C CA . ARG A 1 98 ? -5.324 26.875 3.682 1 98 98 ARG A CA 1
ATOM 752 C C . ARG A 1 98 ? -4.699 25.516 3.369 1 98 98 ARG A C 1
ATOM 754 O O . ARG A 1 98 ? -5.285 24.469 3.662 1 98 98 ARG A O 1
ATOM 761 N N . GLY A 1 99 ? -3.523 25.594 2.775 1 98.5 99 GLY A N 1
ATOM 762 C CA . GLY A 1 99 ? -2.809 24.375 2.408 1 98.5 99 GLY A CA 1
ATOM 763 C C . GLY A 1 99 ? -1.763 23.969 3.43 1 98.5 99 GLY A C 1
ATOM 764 O O . GLY A 1 99 ? -1.225 22.859 3.367 1 98.5 99 GLY A O 1
ATOM 765 N N . ALA A 1 100 ? -1.457 24.875 4.289 1 98.56 100 ALA A N 1
ATOM 766 C CA . ALA A 1 100 ? -0.508 24.672 5.383 1 98.56 100 ALA A CA 1
ATOM 767 C C . ALA A 1 100 ? -0.971 25.391 6.645 1 98.56 100 ALA A C 1
ATOM 769 O O . ALA A 1 100 ? -1.516 26.5 6.574 1 98.56 100 ALA A O 1
ATOM 770 N N . ALA A 1 101 ? -0.809 24.703 7.789 1 98.19 101 ALA A N 1
ATOM 771 C CA . ALA A 1 101 ? -1.178 25.281 9.07 1 98.19 101 ALA A CA 1
ATOM 772 C C . ALA A 1 101 ? -0.064 25.094 10.102 1 98.19 101 ALA A C 1
ATOM 774 O O . ALA A 1 101 ? 0.42 23.984 10.305 1 98.19 101 ALA A O 1
ATOM 775 N N . LEU A 1 102 ? 0.41 26.188 10.648 1 97.75 102 LEU A N 1
ATOM 776 C CA . LEU A 1 102 ? 1.306 26.125 11.797 1 97.75 102 LEU A CA 1
ATOM 777 C C . LEU A 1 102 ? 0.516 25.953 13.094 1 97.75 102 LEU A C 1
ATOM 779 O O . LEU A 1 102 ? -0.183 26.875 13.523 1 97.75 102 LEU A O 1
ATOM 783 N N . VAL A 1 103 ? 0.605 24.766 13.695 1 96.5 103 VAL A N 1
ATOM 784 C CA . VAL A 1 103 ? -0.202 24.516 14.883 1 96.5 103 VAL A CA 1
ATOM 785 C C . VAL A 1 103 ? 0.687 24.531 16.125 1 96.5 103 VAL A C 1
ATOM 787 O O . VAL A 1 103 ? 1.833 24.078 16.078 1 96.5 103 VAL A O 1
ATOM 790 N N . ASP A 1 104 ? 0.141 25.062 17.172 1 94.19 104 ASP A N 1
ATOM 791 C CA . ASP A 1 104 ? 0.808 25.062 18.469 1 94.19 104 ASP A CA 1
ATOM 792 C C . ASP A 1 104 ? 0.387 23.859 19.297 1 94.19 104 ASP A C 1
ATOM 794 O O . ASP A 1 104 ? -0.8 23.656 19.578 1 94.19 104 ASP A O 1
ATOM 798 N N . THR A 1 105 ? 1.332 23.078 19.656 1 89.31 105 THR A N 1
ATOM 799 C CA . THR A 1 105 ? 1.027 21.922 20.5 1 89.31 105 THR A CA 1
ATOM 800 C C . THR A 1 105 ? 0.833 22.359 21.953 1 89.31 105 THR A C 1
ATOM 802 O O . THR A 1 105 ? 1.093 23.516 22.297 1 89.31 105 THR A O 1
ATOM 805 N N . ARG A 1 106 ? 0.308 21.375 22.781 1 81.69 106 ARG A N 1
ATOM 806 C CA . ARG A 1 106 ? 0.061 21.688 24.188 1 81.69 106 ARG A CA 1
ATOM 807 C C . ARG A 1 106 ? 1.359 22.016 24.906 1 81.69 106 ARG A C 1
ATOM 809 O O . ARG A 1 106 ? 1.359 22.812 25.859 1 81.69 106 ARG A O 1
ATOM 816 N N . SER A 1 107 ? 2.451 21.469 24.422 1 84.88 107 SER A N 1
ATOM 817 C CA . SER A 1 107 ? 3.75 21.719 25.047 1 84.88 107 SER A CA 1
ATOM 818 C C . SER A 1 107 ? 4.375 23 24.531 1 84.88 107 SER A C 1
ATOM 820 O O . SER A 1 107 ? 5.445 23.406 24.984 1 84.88 107 SER A O 1
ATOM 822 N N . GLY A 1 108 ? 3.779 23.688 23.547 1 88.5 108 GLY A N 1
ATOM 823 C CA . GLY A 1 108 ? 4.27 24.953 23.031 1 88.5 108 GLY A CA 1
ATOM 824 C C . GLY A 1 108 ? 5.098 24.797 21.766 1 88.5 108 GLY A C 1
ATOM 825 O O . GLY A 1 108 ? 5.59 25.781 21.219 1 88.5 108 GLY A O 1
ATOM 826 N N . ALA A 1 109 ? 5.273 23.609 21.344 1 92.88 109 ALA A N 1
ATOM 827 C CA . ALA A 1 109 ? 5.992 23.391 20.094 1 92.88 109 ALA A CA 1
ATOM 828 C C . ALA A 1 109 ? 5.129 23.766 18.891 1 92.88 109 ALA A C 1
ATOM 830 O O . ALA A 1 109 ? 3.898 23.688 18.953 1 92.88 109 ALA A O 1
ATOM 831 N N . ARG A 1 110 ? 5.832 24.234 17.875 1 96.94 110 ARG A N 1
ATOM 832 C CA . ARG A 1 110 ? 5.152 24.594 16.641 1 96.94 110 ARG A CA 1
ATOM 833 C C . ARG A 1 110 ? 5.352 23.531 15.578 1 96.94 110 ARG A C 1
ATOM 835 O O . ARG A 1 110 ? 6.484 23.219 15.203 1 96.94 110 ARG A O 1
ATOM 842 N N . VAL A 1 111 ? 4.27 23 15.062 1 98.44 111 VAL A N 1
ATOM 843 C CA . VAL A 1 111 ? 4.316 21.969 14.031 1 98.44 111 VAL A CA 1
ATOM 844 C C . VAL A 1 111 ? 3.639 22.484 12.758 1 98.44 111 VAL A C 1
ATOM 846 O O . VAL A 1 111 ? 2.465 22.859 12.789 1 98.44 111 VAL A O 1
ATOM 849 N N . LEU A 1 112 ? 4.426 22.547 11.664 1 98.81 112 LEU A N 1
ATOM 850 C CA . LEU A 1 112 ? 3.834 22.875 10.367 1 98.81 112 LEU A CA 1
ATOM 851 C C . LEU A 1 112 ? 3.225 21.641 9.719 1 98.81 112 LEU A C 1
ATOM 853 O O . LEU A 1 112 ? 3.912 20.641 9.508 1 98.81 112 LEU A O 1
ATOM 857 N N . VAL A 1 113 ? 1.937 21.672 9.461 1 98.94 113 VAL A N 1
ATOM 858 C CA . VAL A 1 113 ? 1.219 20.609 8.781 1 98.94 113 VAL A CA 1
ATOM 859 C C . VAL A 1 113 ? 0.863 21.031 7.359 1 98.94 113 VAL A C 1
ATOM 861 O O . VAL A 1 113 ? 0.206 22.062 7.164 1 98.94 113 VAL A O 1
ATOM 864 N N . ILE A 1 114 ? 1.351 20.281 6.355 1 98.94 114 ILE A N 1
ATOM 865 C CA . ILE A 1 114 ? 1.086 20.578 4.953 1 98.94 114 ILE A CA 1
ATOM 866 C C . ILE A 1 114 ? 0.338 19.406 4.316 1 98.94 114 ILE A C 1
ATOM 868 O O . ILE A 1 114 ? 0.679 18.234 4.551 1 98.94 114 ILE A O 1
ATOM 872 N N . ASN A 1 115 ? -0.7 19.688 3.643 1 98.94 115 ASN A N 1
ATOM 873 C CA . ASN A 1 115 ? -1.391 18.719 2.799 1 98.94 115 ASN A CA 1
ATOM 874 C C . ASN A 1 115 ? -1.175 19 1.316 1 98.94 115 ASN A C 1
ATOM 876 O O . ASN A 1 115 ? -1.244 20.156 0.89 1 98.94 115 ASN A O 1
ATOM 880 N N . ALA A 1 116 ? -0.814 18 0.536 1 98.94 116 ALA A N 1
ATOM 881 C CA . ALA A 1 116 ? -0.649 18.141 -0.909 1 98.94 116 ALA A CA 1
ATOM 882 C C . ALA A 1 116 ? -1.257 16.953 -1.647 1 98.94 116 ALA A C 1
ATOM 884 O O . ALA A 1 116 ? -1.288 15.836 -1.122 1 98.94 116 ALA A O 1
ATOM 885 N N . MET A 1 117 ? -1.707 17.188 -2.83 1 98.69 117 MET A N 1
ATOM 886 C CA . MET A 1 117 ? -2.311 16.141 -3.648 1 98.69 117 MET A CA 1
ATOM 887 C C . MET A 1 117 ? -1.401 15.773 -4.816 1 98.69 117 MET A C 1
ATOM 889 O O . MET A 1 117 ? -0.875 16.656 -5.5 1 98.69 117 MET A O 1
ATOM 893 N N . GLY A 1 118 ? -1.183 14.445 -4.961 1 98.62 118 GLY A N 1
ATOM 894 C CA . GLY A 1 118 ? -0.458 13.969 -6.129 1 98.62 118 GLY A CA 1
ATOM 895 C C . GLY A 1 118 ? -1.203 14.203 -7.43 1 98.62 118 GLY A C 1
ATOM 896 O O . GLY A 1 118 ? -2.373 14.594 -7.422 1 98.62 118 GLY A O 1
ATOM 897 N N . ARG A 1 119 ? -0.515 13.953 -8.555 1 98 119 ARG A N 1
ATOM 898 C CA . ARG A 1 119 ? -1.127 14.188 -9.859 1 98 119 ARG A CA 1
ATOM 899 C C . ARG A 1 119 ? -1.219 12.891 -10.656 1 98 119 ARG A C 1
ATOM 901 O O . ARG A 1 119 ? -2.041 12.773 -11.562 1 98 119 ARG A O 1
ATOM 908 N N . VAL A 1 120 ? -0.323 11.93 -10.383 1 98.31 120 VAL A N 1
ATOM 909 C CA . VAL A 1 120 ? -0.323 10.68 -11.133 1 98.31 120 VAL A CA 1
ATOM 910 C C . VAL A 1 120 ? -1.581 9.875 -10.812 1 98.31 120 VAL A C 1
ATOM 912 O O . VAL A 1 120 ? -1.776 9.453 -9.664 1 98.31 120 VAL A O 1
ATOM 915 N N . PHE A 1 121 ? -2.471 9.617 -11.812 1 98.12 121 PHE A N 1
ATOM 916 C CA . PHE A 1 121 ? -3.729 8.883 -11.727 1 98.12 121 PHE A CA 1
ATOM 917 C C . PHE A 1 121 ? -4.738 9.633 -10.867 1 98.12 121 PHE A C 1
ATOM 919 O O . PHE A 1 121 ? -5.594 9.023 -10.227 1 98.12 121 PHE A O 1
ATOM 926 N N . MET A 1 122 ? -4.562 10.945 -10.672 1 97.88 122 MET A N 1
ATOM 927 C CA . MET A 1 122 ? -5.449 11.805 -9.883 1 97.88 122 MET A CA 1
ATOM 928 C C . MET A 1 122 ? -5.945 12.977 -10.719 1 97.88 122 MET A C 1
ATOM 930 O O . MET A 1 122 ? -5.516 13.164 -11.852 1 97.88 122 MET A O 1
ATOM 934 N N . GLU A 1 123 ? -6.875 13.703 -10.148 1 94.81 123 GLU A N 1
ATOM 935 C CA . GLU A 1 123 ? -7.324 14.922 -10.82 1 94.81 123 GLU A CA 1
ATOM 936 C C . GLU A 1 123 ? -6.168 15.891 -11.047 1 94.81 123 GLU A C 1
ATOM 938 O O . GLU A 1 123 ? -5.277 16 -10.203 1 94.81 123 GLU A O 1
ATOM 943 N N . PRO A 1 124 ? -6.262 16.547 -12.109 1 94.88 124 PRO A N 1
ATOM 944 C CA . PRO A 1 124 ? -5.188 17.516 -12.383 1 94.88 124 PRO A CA 1
ATOM 945 C C . PRO A 1 124 ? -5.207 18.703 -11.438 1 94.88 124 PRO A C 1
ATOM 947 O O . PRO A 1 124 ? -6.25 19.359 -11.281 1 94.88 124 PRO A O 1
ATOM 950 N N . LEU A 1 125 ? -4.184 19 -10.766 1 97.56 125 LEU A N 1
ATOM 951 C CA . LEU A 1 125 ? -3.943 20.156 -9.914 1 97.56 125 LEU A CA 1
ATOM 952 C C . LEU A 1 125 ? -2.57 20.75 -10.18 1 97.56 125 LEU A C 1
ATOM 954 O O . LEU A 1 125 ? -1.835 20.281 -11.047 1 97.56 125 LEU A O 1
ATOM 958 N N . ASN A 1 126 ? -2.305 21.906 -9.555 1 98.12 126 ASN A N 1
ATOM 959 C CA . ASN A 1 126 ? -0.974 22.484 -9.664 1 98.12 126 ASN A CA 1
ATOM 960 C C . ASN A 1 126 ? 0.102 21.547 -9.133 1 98.12 126 ASN A C 1
ATOM 962 O O . ASN A 1 126 ? -0.207 20.562 -8.461 1 98.12 126 ASN A O 1
ATOM 966 N N . ASP A 1 127 ? 1.366 21.812 -9.469 1 98.19 127 ASP A N 1
ATOM 967 C CA . ASP A 1 127 ? 2.504 20.969 -9.117 1 98.19 127 ASP A CA 1
ATOM 968 C C . ASP A 1 127 ? 2.684 20.875 -7.605 1 98.19 127 ASP A C 1
ATOM 970 O O . ASP A 1 127 ? 3.018 21.875 -6.961 1 98.19 127 ASP A O 1
ATOM 974 N N . PRO A 1 128 ? 2.529 19.688 -7.062 1 98.62 128 PRO A N 1
ATOM 975 C CA . PRO A 1 128 ? 2.652 19.562 -5.609 1 98.62 128 PRO A CA 1
ATOM 976 C C . PRO A 1 128 ? 4.086 19.766 -5.117 1 98.62 128 PRO A C 1
ATOM 978 O O . PRO A 1 128 ? 4.297 20.234 -3.998 1 98.62 128 PRO A O 1
ATOM 981 N N . PHE A 1 129 ? 5.09 19.406 -5.871 1 98.69 129 PHE A N 1
ATOM 982 C CA . PHE A 1 129 ? 6.484 19.578 -5.477 1 98.69 129 PHE A CA 1
ATOM 983 C C . PHE A 1 129 ? 6.828 21.062 -5.332 1 98.69 129 PHE A C 1
ATOM 985 O O . PHE A 1 129 ? 7.422 21.469 -4.332 1 98.69 129 PHE A O 1
ATOM 992 N N . ALA A 1 130 ? 6.402 21.797 -6.332 1 98.31 130 ALA A N 1
ATOM 993 C CA . ALA A 1 130 ? 6.629 23.234 -6.27 1 98.31 130 ALA A CA 1
ATOM 994 C C . ALA A 1 130 ? 5.887 23.859 -5.094 1 98.31 130 ALA A C 1
ATOM 996 O O . ALA A 1 130 ? 6.418 24.75 -4.414 1 98.31 130 ALA A O 1
ATOM 997 N N . ALA A 1 131 ? 4.688 23.453 -4.898 1 98.56 131 ALA A N 1
ATOM 998 C CA . ALA A 1 131 ? 3.871 23.984 -3.814 1 98.56 131 ALA A CA 1
ATOM 999 C C . ALA A 1 131 ? 4.512 23.719 -2.457 1 98.56 131 ALA A C 1
ATOM 1001 O O . ALA A 1 131 ? 4.59 24.609 -1.61 1 98.56 131 ALA A O 1
ATOM 1002 N N . ILE A 1 132 ? 4.973 22.484 -2.223 1 98.75 132 ILE A N 1
ATOM 1003 C CA . ILE A 1 132 ? 5.598 22.109 -0.961 1 98.75 132 ILE A CA 1
ATOM 1004 C C . ILE A 1 132 ? 6.914 22.859 -0.787 1 98.75 132 ILE A C 1
ATOM 1006 O O . ILE A 1 132 ? 7.223 23.328 0.308 1 98.75 132 ILE A O 1
ATOM 1010 N N . ALA A 1 133 ? 7.672 22.984 -1.861 1 98.56 133 ALA A N 1
ATOM 1011 C CA . ALA A 1 133 ? 8.922 23.75 -1.798 1 98.56 133 ALA A CA 1
ATOM 1012 C C . ALA A 1 133 ? 8.68 25.172 -1.291 1 98.56 133 ALA A C 1
ATOM 1014 O O . ALA A 1 133 ? 9.445 25.672 -0.473 1 98.56 133 ALA A O 1
ATOM 1015 N N . ARG A 1 134 ? 7.656 25.766 -1.802 1 98.19 134 ARG A N 1
ATOM 1016 C CA . ARG A 1 134 ? 7.324 27.125 -1.399 1 98.19 134 ARG A CA 1
ATOM 1017 C C . ARG A 1 134 ? 6.996 27.188 0.088 1 98.19 134 ARG A C 1
ATOM 1019 O O . ARG A 1 134 ? 7.422 28.109 0.783 1 98.19 134 ARG A O 1
ATOM 1026 N N . GLU A 1 135 ? 6.199 26.25 0.56 1 98.31 135 GLU A N 1
ATOM 1027 C CA . GLU A 1 135 ? 5.84 26.219 1.975 1 98.31 135 GLU A CA 1
ATOM 1028 C C . GLU A 1 135 ? 7.074 26.031 2.852 1 98.31 135 GLU A C 1
ATOM 1030 O O . GLU A 1 135 ? 7.191 26.656 3.91 1 98.31 135 GLU A O 1
ATOM 1035 N N . LEU A 1 136 ? 7.996 25.156 2.432 1 98.44 136 LEU A N 1
ATOM 1036 C CA . LEU A 1 136 ? 9.188 24.844 3.219 1 98.44 136 LEU A CA 1
ATOM 1037 C C . LEU A 1 136 ? 10.148 26.031 3.234 1 98.44 136 LEU A C 1
ATOM 1039 O O . LEU A 1 136 ? 10.875 26.234 4.211 1 98.44 136 LEU A O 1
ATOM 1043 N N . GLU A 1 137 ? 10.188 26.734 2.123 1 97.75 137 GLU A N 1
ATOM 1044 C CA . GLU A 1 137 ? 11 27.953 2.08 1 97.75 137 GLU A CA 1
ATOM 1045 C C . GLU A 1 137 ? 10.453 29.016 3.023 1 97.75 137 GLU A C 1
ATOM 1047 O O . GLU A 1 137 ? 11.211 29.719 3.689 1 97.75 137 GLU A O 1
ATOM 1052 N N . ALA A 1 138 ? 9.211 29.125 3.084 1 97.31 138 ALA A N 1
ATOM 1053 C CA . ALA A 1 138 ? 8.547 30.141 3.9 1 97.31 138 ALA A CA 1
ATOM 1054 C C . ALA A 1 138 ? 8.648 29.797 5.387 1 97.31 138 ALA A C 1
ATOM 1056 O O . ALA A 1 138 ? 8.664 30.688 6.234 1 97.31 138 ALA A O 1
ATOM 1057 N N . CYS A 1 139 ? 8.711 28.531 5.727 1 97.19 139 CYS A N 1
ATOM 1058 C CA . CYS A 1 139 ? 8.719 28.062 7.109 1 97.19 139 CYS A CA 1
ATOM 1059 C C . CYS A 1 139 ? 9.672 26.891 7.289 1 97.19 139 CYS A C 1
ATOM 1061 O O . CYS A 1 139 ? 9.242 25.781 7.566 1 97.19 139 CYS A O 1
ATOM 1063 N N . PRO A 1 140 ? 10.984 27.172 7.301 1 96.56 140 PRO A N 1
ATOM 1064 C CA . PRO A 1 140 ? 11.969 26.078 7.348 1 96.56 140 PRO A CA 1
ATOM 1065 C C . PRO A 1 140 ? 12.016 25.391 8.703 1 96.56 140 PRO A C 1
ATOM 1067 O O . PRO A 1 140 ? 11.82 26.031 9.742 1 96.56 140 PRO A O 1
ATOM 1070 N N . LEU A 1 141 ? 12.289 24.125 8.617 1 96.38 141 LEU A N 1
ATOM 1071 C CA . LEU A 1 141 ? 12.461 23.312 9.812 1 96.38 141 LEU A CA 1
ATOM 1072 C C . LEU A 1 141 ? 13.508 23.922 10.742 1 96.38 141 LEU A C 1
ATOM 1074 O O . LEU A 1 141 ? 14.555 24.391 10.281 1 96.38 141 LEU A O 1
ATOM 1078 N N . ARG A 1 142 ? 13.172 24.078 12.023 1 91.94 142 ARG A N 1
ATOM 1079 C CA . ARG A 1 142 ? 13.961 24.547 13.156 1 91.94 142 ARG A CA 1
ATOM 1080 C C . ARG A 1 142 ? 14.086 26.062 13.133 1 91.94 142 ARG A C 1
ATOM 1082 O O . ARG A 1 142 ? 14.469 26.672 14.141 1 91.94 142 ARG A O 1
ATOM 1089 N N . ASP A 1 143 ? 13.773 26.719 12.109 1 91.31 143 ASP A N 1
ATOM 1090 C CA . ASP A 1 143 ? 13.742 28.172 12.094 1 91.31 143 ASP A CA 1
ATOM 1091 C C . ASP A 1 143 ? 12.359 28.703 12.469 1 91.31 143 ASP A C 1
ATOM 1093 O O . ASP A 1 143 ? 12.219 29.516 13.375 1 91.31 143 ASP A O 1
ATOM 1097 N N . ALA A 1 144 ? 11.367 28.078 11.82 1 91.25 144 ALA A N 1
ATOM 1098 C CA . ALA A 1 144 ? 10.008 28.594 12 1 91.25 144 ALA A CA 1
ATOM 1099 C C . ALA A 1 144 ? 9.094 27.516 12.578 1 91.25 144 ALA A C 1
ATOM 1101 O O . ALA A 1 144 ? 8.031 27.828 13.125 1 91.25 144 ALA A O 1
ATOM 1102 N N . ALA A 1 145 ? 9.422 26.344 12.5 1 96.94 145 ALA A N 1
ATOM 1103 C CA . ALA A 1 145 ? 8.664 25.203 13 1 96.94 145 ALA A CA 1
ATOM 1104 C C . ALA A 1 145 ? 9.578 24.203 13.703 1 96.94 145 ALA A C 1
ATOM 1106 O O . ALA A 1 145 ? 10.703 23.953 13.25 1 96.94 145 ALA A O 1
ATOM 1107 N N . ASP A 1 146 ? 9.156 23.625 14.781 1 97.88 146 ASP A N 1
ATOM 1108 C CA . ASP A 1 146 ? 9.914 22.609 15.492 1 97.88 146 ASP A CA 1
ATOM 1109 C C . ASP A 1 146 ? 9.82 21.266 14.797 1 97.88 146 ASP A C 1
ATOM 1111 O O . ASP A 1 146 ? 10.695 20.406 14.945 1 97.88 146 ASP A O 1
ATOM 1115 N N . ALA A 1 147 ? 8.789 21.016 14.062 1 98.56 147 ALA A N 1
ATOM 1116 C CA . ALA A 1 147 ? 8.555 19.844 13.227 1 98.56 147 ALA A CA 1
ATOM 1117 C C . ALA A 1 147 ? 7.684 20.188 12.023 1 98.56 147 ALA A C 1
ATOM 1119 O O . ALA A 1 147 ? 6.922 21.156 12.062 1 98.56 147 ALA A O 1
ATOM 1120 N N . ILE A 1 148 ? 7.84 19.469 10.938 1 98.88 148 ILE A N 1
ATOM 1121 C CA . ILE A 1 148 ? 7.035 19.625 9.727 1 98.88 148 ILE A CA 1
ATOM 1122 C C . ILE A 1 148 ? 6.504 18.266 9.273 1 98.88 148 ILE A C 1
ATOM 1124 O O . ILE A 1 148 ? 7.273 17.312 9.117 1 98.88 148 ILE A O 1
ATOM 1128 N N . VAL A 1 149 ? 5.215 18.156 9.141 1 98.94 149 VAL A N 1
ATOM 1129 C CA . VAL A 1 149 ? 4.566 16.938 8.656 1 98.94 149 VAL A CA 1
ATOM 1130 C C . VAL A 1 149 ? 3.893 17.219 7.316 1 98.94 149 VAL A C 1
ATOM 1132 O O . VAL A 1 149 ? 3.084 18.141 7.199 1 98.94 149 VAL A O 1
ATOM 1135 N N . VAL A 1 150 ? 4.266 16.438 6.312 1 99 150 VAL A N 1
ATOM 1136 C CA . VAL A 1 150 ? 3.65 16.516 4.992 1 99 150 VAL A CA 1
ATOM 1137 C C . VAL A 1 150 ? 2.74 15.305 4.773 1 99 150 VAL A C 1
ATOM 1139 O O . VAL A 1 150 ? 3.211 14.164 4.73 1 99 150 VAL A O 1
ATOM 1142 N N . ASP A 1 151 ? 1.446 15.547 4.734 1 99 151 ASP A N 1
ATOM 1143 C CA . ASP A 1 151 ? 0.482 14.57 4.238 1 99 151 ASP A CA 1
ATOM 1144 C C . ASP A 1 151 ? 0.372 14.625 2.717 1 99 151 ASP A C 1
ATOM 1146 O O . ASP A 1 151 ? -0.26 15.531 2.17 1 99 151 ASP A O 1
ATOM 1150 N N . PHE A 1 152 ? 0.979 13.68 2.043 1 98.94 152 PHE A N 1
ATOM 1151 C CA . PHE A 1 152 ? 0.938 13.633 0.586 1 98.94 152 PHE A CA 1
ATOM 1152 C C . PHE A 1 152 ? -0.156 12.68 0.109 1 98.94 152 PHE A C 1
ATOM 1154 O O . PHE A 1 152 ? 0.067 11.477 -0.005 1 98.94 152 PHE A O 1
ATOM 1161 N N . HIS A 1 153 ? -1.27 13.289 -0.247 1 98.94 153 HIS A N 1
ATOM 1162 C CA . HIS A 1 153 ? -2.469 12.57 -0.669 1 98.94 153 HIS A CA 1
ATOM 1163 C C . HIS A 1 153 ? -2.379 12.164 -2.137 1 98.94 153 HIS A C 1
ATOM 1165 O O . HIS A 1 153 ? -2.566 13 -3.027 1 98.94 153 HIS A O 1
ATOM 1171 N N . GLY A 1 154 ? -2.08 10.867 -2.385 1 98.69 154 GLY A N 1
ATOM 1172 C CA . GLY A 1 154 ? -1.868 10.484 -3.771 1 98.69 154 GLY A CA 1
ATOM 1173 C C . GLY A 1 154 ? -2.062 9 -4.02 1 98.69 154 GLY A C 1
ATOM 1174 O O . GLY A 1 154 ? -2.143 8.211 -3.072 1 98.69 154 GLY A O 1
ATOM 1175 N N . GLU A 1 155 ? -2.105 8.625 -5.297 1 98.69 155 GLU A N 1
ATOM 1176 C CA . GLU A 1 155 ? -2.365 7.25 -5.719 1 98.69 155 GLU A CA 1
ATOM 1177 C C . GLU A 1 155 ? -1.063 6.496 -5.977 1 98.69 155 GLU A C 1
ATOM 1179 O O . GLU A 1 155 ? -0.818 5.449 -5.375 1 98.69 155 GLU A O 1
ATOM 1184 N N . ALA A 1 156 ? -0.213 7.012 -6.797 1 98.69 156 ALA A N 1
ATOM 1185 C CA . ALA A 1 156 ? 0.965 6.312 -7.305 1 98.69 156 ALA A CA 1
ATOM 1186 C C . ALA A 1 156 ? 2.057 6.238 -6.242 1 98.69 156 ALA A C 1
ATOM 1188 O O . ALA A 1 156 ? 2.482 7.262 -5.703 1 98.69 156 ALA A O 1
ATOM 1189 N N . SER A 1 157 ? 2.523 5.047 -6.008 1 98.75 157 SER A N 1
ATOM 1190 C CA . SER A 1 157 ? 3.6 4.863 -5.043 1 98.75 157 SER A CA 1
ATOM 1191 C C . SER A 1 157 ? 4.863 5.598 -5.473 1 98.75 157 SER A C 1
ATOM 1193 O O . SER A 1 157 ? 5.594 6.137 -4.637 1 98.75 157 SER A O 1
ATOM 1195 N N . SER A 1 158 ? 5.117 5.656 -6.777 1 98.69 158 SER A N 1
ATOM 1196 C CA . SER A 1 158 ? 6.309 6.336 -7.27 1 98.69 158 SER A CA 1
ATOM 1197 C C . SER A 1 158 ? 6.285 7.82 -6.922 1 98.69 158 SER A C 1
ATOM 1199 O O . SER A 1 158 ? 7.301 8.375 -6.492 1 98.69 158 SER A O 1
ATOM 1201 N N . GLU A 1 159 ? 5.168 8.461 -7.121 1 98.81 159 GLU A N 1
ATOM 1202 C CA . GLU A 1 159 ? 5.051 9.883 -6.82 1 98.81 159 GLU A CA 1
ATOM 1203 C C . GLU A 1 159 ? 5.176 10.141 -5.32 1 98.81 159 GLU A C 1
ATOM 1205 O O . GLU A 1 159 ? 5.812 11.109 -4.902 1 98.81 159 GLU A O 1
ATOM 1210 N N . LYS A 1 160 ? 4.551 9.289 -4.48 1 98.94 160 LYS A N 1
ATOM 1211 C CA . LYS A 1 160 ? 4.656 9.398 -3.027 1 98.94 160 LYS A CA 1
ATOM 1212 C C . LYS A 1 160 ? 6.105 9.258 -2.566 1 98.94 160 LYS A C 1
ATOM 1214 O O . LYS A 1 160 ? 6.59 10.07 -1.774 1 98.94 160 LYS A O 1
ATOM 1219 N N . GLN A 1 161 ? 6.766 8.234 -3.115 1 98.94 161 GLN A N 1
ATOM 1220 C CA . GLN A 1 161 ? 8.164 8.039 -2.764 1 98.94 161 GLN A CA 1
ATOM 1221 C C . GLN A 1 161 ? 9.023 9.195 -3.264 1 98.94 161 GLN A C 1
ATOM 1223 O O . GLN A 1 161 ? 9.945 9.633 -2.57 1 98.94 161 GLN A O 1
ATOM 1228 N N . GLY A 1 162 ? 8.719 9.648 -4.488 1 98.88 162 GLY A N 1
ATOM 1229 C CA . GLY A 1 162 ? 9.406 10.82 -5 1 98.88 162 GLY A CA 1
ATOM 1230 C C . GLY A 1 162 ? 9.328 12.016 -4.066 1 98.88 162 GLY A C 1
ATOM 1231 O O . GLY A 1 162 ? 10.336 12.68 -3.82 1 98.88 162 GLY A O 1
ATOM 1232 N N . MET A 1 163 ? 8.18 12.281 -3.553 1 98.94 163 MET A N 1
ATOM 1233 C CA . MET A 1 163 ? 7.98 13.375 -2.609 1 98.94 163 MET A CA 1
ATOM 1234 C C . MET A 1 163 ? 8.781 13.148 -1.331 1 98.94 163 MET A C 1
ATOM 1236 O O . MET A 1 163 ? 9.352 14.094 -0.779 1 98.94 163 MET A O 1
ATOM 1240 N N . GLY A 1 164 ? 8.766 11.891 -0.824 1 98.94 164 GLY A N 1
ATOM 1241 C CA . GLY A 1 164 ? 9.57 11.562 0.337 1 98.94 164 GLY A CA 1
ATOM 1242 C C . GLY A 1 164 ? 11.031 11.93 0.171 1 98.94 164 GLY A C 1
ATOM 1243 O O . GLY A 1 164 ? 11.609 12.602 1.028 1 98.94 164 GLY A O 1
ATOM 1244 N N . HIS A 1 165 ? 11.586 11.523 -0.911 1 98.88 165 HIS A N 1
ATOM 1245 C CA . HIS A 1 165 ? 13 11.766 -1.161 1 98.88 165 HIS A CA 1
ATOM 1246 C C . HIS A 1 165 ? 13.266 13.242 -1.436 1 98.88 165 HIS A C 1
ATOM 1248 O O . HIS A 1 165 ? 14.312 13.773 -1.055 1 98.88 165 HIS A O 1
ATOM 1254 N N . PHE A 1 166 ? 12.328 13.891 -2.111 1 98.88 166 PHE A N 1
ATOM 1255 C CA . PHE A 1 166 ? 12.422 15.32 -2.385 1 98.88 166 PHE A CA 1
ATOM 1256 C C . PHE A 1 166 ? 12.523 16.109 -1.087 1 98.88 166 PHE A C 1
ATOM 1258 O O . PHE A 1 166 ? 13.273 17.078 -1.001 1 98.88 166 PHE A O 1
ATOM 1265 N N . CYS A 1 167 ? 11.797 15.688 -0.054 1 98.88 167 CYS A N 1
ATOM 1266 C CA . CYS A 1 167 ? 11.688 16.422 1.204 1 98.88 167 CYS A CA 1
ATOM 1267 C C . CYS A 1 167 ? 12.727 15.93 2.205 1 98.88 167 CYS A C 1
ATOM 1269 O O . CYS A 1 167 ? 12.836 16.469 3.307 1 98.88 167 CYS A O 1
ATOM 1271 N N . ASP A 1 168 ? 13.516 14.891 1.854 1 98.81 168 ASP A N 1
ATOM 1272 C CA . ASP A 1 168 ? 14.414 14.227 2.789 1 98.81 168 ASP A CA 1
ATOM 1273 C C . ASP A 1 168 ? 15.422 15.211 3.381 1 98.81 168 ASP A C 1
ATOM 1275 O O . ASP A 1 168 ? 16.156 15.883 2.645 1 98.81 168 ASP A O 1
ATOM 1279 N N . GLY A 1 169 ? 15.398 15.273 4.691 1 98.69 169 GLY A N 1
ATOM 1280 C CA . GLY A 1 169 ? 16.312 16.172 5.402 1 98.69 169 GLY A CA 1
ATOM 1281 C C . GLY A 1 169 ? 15.703 17.531 5.676 1 98.69 169 GLY A C 1
ATOM 1282 O O . GLY A 1 169 ? 16.297 18.344 6.387 1 98.69 169 GLY A O 1
ATOM 1283 N N . ARG A 1 170 ? 14.484 17.766 5.16 1 98.56 170 ARG A N 1
ATOM 1284 C CA . ARG A 1 170 ? 13.906 19.094 5.254 1 98.56 170 ARG A CA 1
ATOM 1285 C C . ARG A 1 170 ? 12.625 19.078 6.082 1 98.56 170 ARG A C 1
ATOM 1287 O O . ARG A 1 170 ? 12.141 20.141 6.496 1 98.56 170 ARG A O 1
ATOM 1294 N N . VAL A 1 171 ? 12.055 17.906 6.277 1 98.94 171 VAL A N 1
ATOM 1295 C CA . VAL A 1 171 ? 10.812 17.781 7.043 1 98.94 171 VAL A CA 1
ATOM 1296 C C . VAL A 1 171 ? 10.922 16.609 8.008 1 98.94 171 VAL A C 1
ATOM 1298 O O . VAL A 1 171 ? 11.797 15.75 7.867 1 98.94 171 VAL A O 1
ATOM 1301 N N . SER A 1 172 ? 10.062 16.562 9.023 1 98.94 172 SER A N 1
ATOM 1302 C CA . SER A 1 172 ? 10.078 15.523 10.039 1 98.94 172 SER A CA 1
ATOM 1303 C C . SER A 1 172 ? 9.469 14.234 9.516 1 98.94 172 SER A C 1
ATOM 1305 O O . SER A 1 172 ? 9.969 13.141 9.805 1 98.94 172 SER A O 1
ATOM 1307 N N . LEU A 1 173 ? 8.438 14.352 8.719 1 98.94 173 LEU A N 1
ATOM 1308 C CA . LEU A 1 173 ? 7.672 13.203 8.25 1 98.94 173 LEU A CA 1
ATOM 1309 C C . LEU A 1 173 ? 6.984 13.508 6.918 1 98.94 173 LEU A C 1
ATOM 1311 O O . LEU A 1 173 ? 6.371 14.562 6.766 1 98.94 173 LEU A O 1
ATOM 1315 N N . VAL A 1 174 ? 7.18 12.68 5.949 1 99 174 VAL A N 1
ATOM 1316 C CA . VAL A 1 174 ? 6.309 12.586 4.781 1 99 174 VAL A CA 1
ATOM 1317 C C . VAL A 1 174 ? 5.492 11.297 4.848 1 99 174 VAL A C 1
ATOM 1319 O O . VAL A 1 174 ? 6.051 10.203 4.922 1 99 174 VAL A O 1
ATOM 1322 N N . VAL A 1 175 ? 4.203 11.383 4.863 1 98.94 175 VAL A N 1
ATOM 1323 C CA . VAL A 1 175 ? 3.318 10.227 4.914 1 98.94 175 VAL A CA 1
ATOM 1324 C C . VAL A 1 175 ? 2.24 10.352 3.842 1 98.94 175 VAL A C 1
ATOM 1326 O O . VAL A 1 175 ? 1.715 11.438 3.602 1 98.94 175 VAL A O 1
ATOM 1329 N N . GLY A 1 176 ? 2.012 9.25 3.154 1 98.94 176 GLY A N 1
ATOM 1330 C CA . GLY A 1 176 ? 0.978 9.242 2.133 1 98.94 176 GLY A CA 1
ATOM 1331 C C . GLY A 1 176 ? -0.389 8.859 2.668 1 98.94 176 GLY A C 1
ATOM 1332 O O . GLY A 1 176 ? -0.494 8.203 3.705 1 98.94 176 GLY A O 1
ATOM 1333 N N . THR A 1 177 ? -1.448 9.32 2.004 1 98.94 177 THR A N 1
ATOM 1334 C CA . THR A 1 177 ? -2.84 8.93 2.207 1 98.94 177 THR A CA 1
ATOM 1335 C C . THR A 1 177 ? -3.535 8.688 0.871 1 98.94 177 THR A C 1
ATOM 1337 O O . THR A 1 177 ? -2.908 8.781 -0.187 1 98.94 177 THR A O 1
ATOM 1340 N N . HIS A 1 178 ? -4.754 8.266 0.856 1 98.88 178 HIS A N 1
ATOM 1341 C CA . HIS A 1 178 ? -5.613 8.188 -0.32 1 98.88 178 HIS A CA 1
ATOM 1342 C C . HIS A 1 178 ? -5.934 6.734 -0.668 1 98.88 178 HIS A C 1
ATOM 1344 O O . HIS A 1 178 ? -7.078 6.406 -0.987 1 98.88 178 HIS A O 1
ATOM 1350 N N . THR A 1 179 ? -4.941 5.824 -0.598 1 98.81 179 THR A N 1
ATOM 1351 C CA . THR A 1 179 ? -5.148 4.473 -1.108 1 98.81 179 THR A CA 1
ATOM 1352 C C . THR A 1 179 ? -5.938 3.633 -0.109 1 98.81 179 THR A C 1
ATOM 1354 O O . THR A 1 179 ? -6.453 2.568 -0.456 1 98.81 179 THR A O 1
ATOM 1357 N N . HIS A 1 180 ? -5.996 4.031 1.13 1 98.94 180 HIS A N 1
ATOM 1358 C CA . HIS A 1 180 ? -6.773 3.424 2.207 1 98.94 180 HIS A CA 1
ATOM 1359 C C . HIS A 1 180 ? -6.172 2.088 2.633 1 98.94 18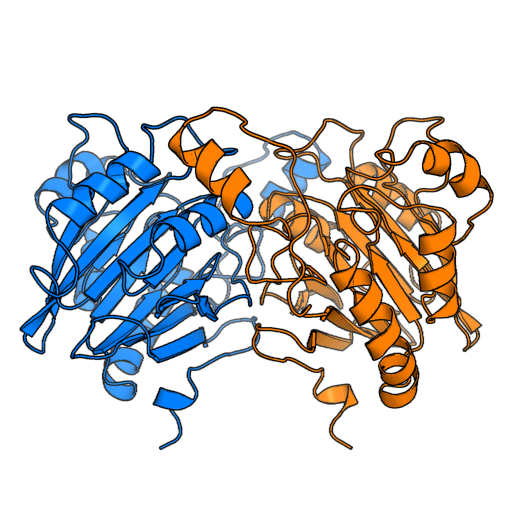0 HIS A C 1
ATOM 1361 O O . HIS A 1 180 ? -6.844 1.279 3.277 1 98.94 180 HIS A O 1
ATOM 1367 N N . VAL A 1 181 ? -4.965 1.773 2.281 1 98.94 181 VAL A N 1
ATOM 1368 C CA . VAL A 1 181 ? -4.281 0.543 2.67 1 98.94 181 VAL A CA 1
ATOM 1369 C C . VAL A 1 181 ? -2.984 0.881 3.4 1 98.94 181 VAL A C 1
ATOM 1371 O O . VAL A 1 181 ? -2.094 1.519 2.834 1 98.94 181 VAL A O 1
ATOM 1374 N N . PRO A 1 182 ? -2.906 0.47 4.684 1 98.94 182 PRO A N 1
ATOM 1375 C CA . PRO A 1 182 ? -1.641 0.734 5.375 1 98.94 182 PRO A CA 1
ATOM 1376 C C . PRO A 1 182 ? -0.461 -0.002 4.742 1 98.94 182 PRO A C 1
ATOM 1378 O O . PRO A 1 182 ? -0.59 -1.168 4.359 1 98.94 182 PRO A O 1
ATOM 1381 N N . THR A 1 183 ? 0.626 0.713 4.621 1 98.94 183 THR A N 1
ATOM 1382 C CA . THR A 1 183 ? 1.823 0.093 4.066 1 98.94 183 THR A CA 1
ATOM 1383 C C . THR A 1 183 ? 2.812 -0.265 5.172 1 98.94 183 THR A C 1
ATOM 1385 O O . THR A 1 183 ? 2.641 0.144 6.32 1 98.94 183 THR A O 1
ATOM 1388 N N . ALA A 1 184 ? 3.775 -1.097 4.801 1 98.88 184 ALA A N 1
ATOM 1389 C CA . ALA A 1 184 ? 4.754 -1.587 5.77 1 98.88 184 ALA A CA 1
ATOM 1390 C C . ALA A 1 184 ? 6.164 -1.14 5.398 1 98.88 184 ALA A C 1
ATOM 1392 O O . ALA A 1 184 ? 7.133 -1.869 5.625 1 98.88 184 ALA A O 1
ATOM 1393 N N . ASP A 1 185 ? 6.293 0.024 4.742 1 98.88 185 ASP A N 1
ATOM 1394 C CA . ASP A 1 185 ? 7.594 0.505 4.293 1 98.88 185 ASP A CA 1
ATOM 1395 C C . ASP A 1 185 ? 8.055 1.704 5.121 1 98.88 185 ASP A C 1
ATOM 1397 O O . ASP A 1 185 ? 8.852 2.518 4.652 1 98.88 185 ASP A O 1
ATOM 1401 N N . HIS A 1 186 ? 7.453 1.846 6.332 1 98.94 186 HIS A N 1
ATOM 1402 C CA . HIS A 1 186 ? 7.914 2.93 7.191 1 98.94 186 HIS A CA 1
ATOM 1403 C C . HIS A 1 186 ? 9.422 2.861 7.406 1 98.94 186 HIS A C 1
ATOM 1405 O O . HIS A 1 186 ? 9.977 1.778 7.609 1 98.94 186 HIS A O 1
ATOM 1411 N N . GLN A 1 187 ? 10.062 3.994 7.328 1 98.81 187 GLN A N 1
ATOM 1412 C CA . GLN A 1 187 ? 11.508 4.074 7.508 1 98.81 187 GLN A CA 1
ATOM 1413 C C . GLN A 1 187 ? 11.961 5.516 7.738 1 98.81 187 GLN A C 1
ATOM 1415 O O . GLN A 1 187 ? 11.188 6.453 7.516 1 98.81 187 GLN A O 1
ATOM 1420 N N . ILE A 1 188 ? 13.102 5.664 8.305 1 98.88 188 ILE A N 1
ATOM 1421 C CA . ILE A 1 188 ? 13.773 6.961 8.312 1 98.88 188 ILE A CA 1
ATOM 1422 C C . ILE A 1 188 ? 14.711 7.062 7.109 1 98.88 188 ILE A C 1
ATOM 1424 O O . ILE A 1 188 ? 15.617 6.246 6.953 1 98.88 188 ILE A O 1
ATOM 1428 N N . LEU A 1 189 ? 14.492 7.996 6.203 1 98.75 189 LEU A N 1
ATOM 1429 C CA . LEU A 1 189 ? 15.281 8.18 4.988 1 98.75 189 LEU A CA 1
ATOM 1430 C C . LEU A 1 189 ? 16.688 8.648 5.324 1 98.75 189 LEU A C 1
ATOM 1432 O O . LEU A 1 189 ? 16.969 9.016 6.469 1 98.75 189 LEU A O 1
ATOM 1436 N N . PRO A 1 190 ? 17.641 8.641 4.418 1 98.06 190 PRO A N 1
ATOM 1437 C CA . PRO A 1 190 ? 19.062 8.828 4.691 1 98.06 190 PRO A CA 1
ATOM 1438 C C . PRO A 1 190 ? 19.359 10.164 5.379 1 98.06 190 PRO A C 1
ATOM 1440 O O . PRO A 1 190 ? 20.297 10.25 6.18 1 98.06 190 PRO A O 1
ATOM 1443 N N . ASN A 1 191 ? 18.5 11.164 5.07 1 98.69 191 ASN A N 1
ATOM 1444 C CA . ASN A 1 191 ? 18.812 12.477 5.637 1 98.69 191 ASN A CA 1
ATOM 1445 C C . ASN A 1 191 ? 17.891 12.805 6.816 1 98.69 191 ASN A C 1
ATOM 1447 O O . ASN A 1 191 ? 17.812 13.953 7.25 1 98.69 191 ASN A O 1
ATOM 1451 N N . GLY A 1 192 ? 17.125 11.797 7.258 1 98.81 192 GLY A N 1
ATOM 1452 C CA . GLY A 1 192 ? 16.531 11.93 8.578 1 98.81 192 GLY A CA 1
ATOM 1453 C C . GLY A 1 192 ? 15.023 12.133 8.539 1 98.81 192 GLY A C 1
ATOM 1454 O O . GLY A 1 192 ? 14.383 12.266 9.586 1 98.81 192 GLY A O 1
ATOM 1455 N N . THR A 1 193 ? 14.414 12.211 7.414 1 98.94 193 THR A N 1
ATOM 1456 C CA . THR A 1 193 ? 12.969 12.344 7.312 1 98.94 193 THR A CA 1
ATOM 1457 C C . THR A 1 193 ? 12.281 10.992 7.5 1 98.94 193 THR A C 1
ATOM 1459 O O . THR A 1 193 ? 12.68 10 6.891 1 98.94 193 THR A O 1
ATOM 1462 N N . GLY A 1 194 ? 11.289 10.922 8.461 1 98.94 194 GLY A N 1
ATOM 1463 C CA . GLY A 1 194 ? 10.43 9.75 8.477 1 98.94 194 GLY A CA 1
ATOM 1464 C C . GLY A 1 194 ? 9.57 9.625 7.234 1 98.94 194 GLY A C 1
ATOM 1465 O O . GLY A 1 194 ? 9.156 10.633 6.656 1 98.94 194 GLY A O 1
ATOM 1466 N N . TYR A 1 195 ? 9.367 8.406 6.867 1 98.94 195 TYR A N 1
ATOM 1467 C CA . TYR A 1 195 ? 8.602 8.195 5.645 1 98.94 195 TYR A CA 1
ATOM 1468 C C . TYR A 1 195 ? 7.73 6.945 5.758 1 98.94 195 TYR A C 1
ATOM 1470 O O . TYR A 1 195 ? 8.156 5.934 6.32 1 98.94 195 TYR A O 1
ATOM 1478 N N . MET A 1 196 ? 6.516 7.035 5.223 1 98.94 196 MET A N 1
ATOM 1479 C CA . MET A 1 196 ? 5.613 5.91 4.977 1 98.94 196 MET A CA 1
ATOM 1480 C C . MET A 1 196 ? 4.711 6.188 3.779 1 98.94 196 MET A C 1
ATOM 1482 O O . MET A 1 196 ? 4.094 7.25 3.695 1 98.94 196 MET A O 1
ATOM 1486 N N . THR A 1 197 ? 4.566 5.219 2.871 1 98.94 197 THR A N 1
ATOM 1487 C CA . THR A 1 197 ? 3.9 5.461 1.596 1 98.94 197 THR A CA 1
ATOM 1488 C C . THR A 1 197 ? 2.416 5.746 1.808 1 98.94 197 THR A C 1
ATOM 1490 O O . THR A 1 197 ? 1.832 6.574 1.106 1 98.94 197 THR A O 1
ATOM 1493 N N . ASP A 1 198 ? 1.821 5.012 2.709 1 98.94 198 ASP A N 1
ATOM 1494 C CA . ASP A 1 198 ? 0.418 5.246 3.037 1 98.94 198 ASP A CA 1
ATOM 1495 C C . ASP A 1 198 ? 0.113 4.832 4.473 1 98.94 198 ASP A C 1
ATOM 1497 O O . ASP A 1 198 ? 0.434 3.713 4.887 1 98.94 198 ASP A O 1
ATOM 1501 N N . ALA A 1 199 ? -0.493 5.723 5.195 1 98.94 199 ALA A N 1
ATOM 1502 C CA . ALA A 1 199 ? -0.817 5.477 6.598 1 98.94 199 ALA A CA 1
ATOM 1503 C C . ALA A 1 199 ? -1.945 4.457 6.727 1 98.94 199 ALA A C 1
ATOM 1505 O O . ALA A 1 199 ? -2.102 3.822 7.773 1 98.94 199 ALA A O 1
ATOM 1506 N N . GLY A 1 200 ? -2.721 4.32 5.68 1 98.88 200 GLY A N 1
ATOM 1507 C CA . GLY A 1 200 ? -3.881 3.443 5.699 1 98.88 200 GLY A CA 1
ATOM 1508 C C . GLY A 1 200 ? -5.172 4.168 6.031 1 98.88 200 GLY A C 1
ATOM 1509 O O . GLY A 1 200 ? -5.242 5.395 5.938 1 98.88 200 GLY A O 1
ATOM 1510 N N . MET A 1 201 ? -6.152 3.375 6.301 1 98.81 201 MET A N 1
ATOM 1511 C CA . MET A 1 201 ? -7.5 3.863 6.586 1 98.81 201 MET A CA 1
ATOM 1512 C C . MET A 1 201 ? -7.898 3.566 8.023 1 98.81 201 MET A C 1
ATOM 1514 O O . MET A 1 201 ? -7.484 2.551 8.594 1 98.81 201 MET A O 1
ATOM 1518 N N . THR A 1 202 ? -8.539 4.496 8.648 1 98.94 202 THR A N 1
ATOM 1519 C CA . THR A 1 202 ? -9.273 4.223 9.883 1 98.94 202 THR A CA 1
ATOM 1520 C C . THR A 1 202 ? -10.742 3.918 9.578 1 98.94 202 THR A C 1
ATOM 1522 O O . THR A 1 202 ? -11.523 4.828 9.289 1 98.94 202 THR A O 1
ATOM 1525 N N . GLY A 1 203 ? -11.086 2.73 9.562 1 98.81 203 GLY A N 1
ATOM 1526 C CA . GLY A 1 203 ? -12.383 2.227 9.156 1 98.81 203 GLY A CA 1
ATOM 1527 C C . GLY A 1 203 ? -12.438 0.712 9.07 1 98.81 203 GLY A C 1
ATOM 1528 O O . GLY A 1 203 ? -11.609 0.023 9.664 1 98.81 203 GLY A O 1
ATOM 1529 N N . ASP A 1 204 ? -13.508 0.209 8.477 1 98.75 204 ASP A N 1
ATOM 1530 C CA . ASP A 1 204 ? -13.766 -1.222 8.336 1 98.75 204 ASP A CA 1
ATOM 1531 C C . ASP A 1 204 ? -12.969 -1.813 7.176 1 98.75 204 ASP A C 1
ATOM 1533 O O . ASP A 1 204 ? -13.188 -1.448 6.02 1 98.75 204 ASP A O 1
ATOM 1537 N N . TYR A 1 205 ? -12.055 -2.789 7.465 1 98.69 205 TYR A N 1
ATOM 1538 C CA . TYR A 1 205 ? -11.219 -3.354 6.414 1 98.69 205 TYR A CA 1
ATOM 1539 C C . TYR A 1 205 ? -11.867 -4.582 5.793 1 98.69 205 TYR A C 1
ATOM 1541 O O . TYR A 1 205 ? -11.336 -5.168 4.848 1 98.69 205 TYR A O 1
ATOM 1549 N N . ASP A 1 206 ? -13.023 -5.078 6.332 1 98.5 206 ASP A N 1
ATOM 1550 C CA . ASP A 1 206 ? -13.883 -5.965 5.551 1 98.5 206 ASP A CA 1
ATOM 1551 C C . ASP A 1 206 ? -14.727 -5.172 4.555 1 98.5 206 ASP A C 1
ATOM 1553 O O . ASP A 1 206 ? -15.953 -5.121 4.676 1 98.5 206 ASP A O 1
ATOM 1557 N N . SER A 1 207 ? -14.07 -4.617 3.59 1 98.75 207 SER A N 1
ATOM 1558 C CA . SER A 1 207 ? -14.617 -3.637 2.656 1 98.75 207 SER A CA 1
ATOM 1559 C C . SER A 1 207 ? -13.727 -3.49 1.425 1 98.75 207 SER A C 1
ATOM 1561 O O . SER A 1 207 ? -12.672 -4.117 1.337 1 98.75 207 SER A O 1
ATOM 1563 N N . VAL A 1 208 ? -14.203 -2.812 0.467 1 98.75 208 VAL A N 1
ATOM 1564 C CA . VAL A 1 208 ? -13.375 -2.312 -0.622 1 98.75 208 VAL A CA 1
ATOM 1565 C C . VAL A 1 208 ? -13.07 -0.833 -0.4 1 98.75 208 VAL A C 1
ATOM 1567 O O . VAL A 1 208 ? -13.93 0.023 -0.603 1 98.75 208 VAL A O 1
ATOM 1570 N N . ILE A 1 209 ? -11.883 -0.564 0.107 1 98.44 209 ILE A N 1
ATOM 1571 C CA . ILE A 1 209 ? -11.344 0.75 0.44 1 98.44 209 ILE A CA 1
ATOM 1572 C C . ILE A 1 209 ? -12.32 1.492 1.351 1 98.44 209 ILE A C 1
ATOM 1574 O O . ILE A 1 209 ? -12.539 2.695 1.188 1 98.44 209 ILE A O 1
ATOM 1578 N N . GLY A 1 210 ? -12.992 0.816 2.184 1 98.56 210 GLY A N 1
ATOM 1579 C CA . GLY A 1 210 ? -13.844 1.408 3.201 1 98.56 210 GLY A CA 1
ATOM 1580 C C . GLY A 1 210 ? -15.32 1.354 2.848 1 98.56 210 GLY A C 1
ATOM 1581 O O . GLY A 1 210 ? -16.172 1.671 3.678 1 98.56 210 GLY A O 1
ATOM 1582 N N . MET A 1 211 ? -15.672 0.936 1.631 1 98.56 211 MET A N 1
ATOM 1583 C CA . MET A 1 211 ? -17.062 0.86 1.18 1 98.56 211 MET A CA 1
ATOM 1584 C C . MET A 1 211 ? -17.578 -0.569 1.27 1 98.56 211 MET A C 1
ATOM 1586 O O . MET A 1 211 ? -16.812 -1.525 1.138 1 98.56 211 MET A O 1
ATOM 1590 N N . HIS A 1 212 ? -18.891 -0.671 1.451 1 97.88 212 HIS A N 1
ATOM 1591 C CA . HIS A 1 212 ? -19.484 -1.994 1.32 1 97.88 212 HIS A CA 1
ATOM 1592 C C . HIS A 1 212 ? -19.062 -2.666 0.02 1 97.88 212 HIS A C 1
ATOM 1594 O O . HIS A 1 212 ? -19.141 -2.062 -1.052 1 97.88 212 HIS A O 1
ATOM 1600 N N . LYS A 1 213 ? -18.688 -3.906 0.137 1 97.31 213 LYS A N 1
ATOM 1601 C CA . LYS A 1 213 ? -17.953 -4.547 -0.949 1 97.31 213 LYS A CA 1
ATOM 1602 C C . LYS A 1 213 ? -18.875 -4.906 -2.105 1 97.31 213 LYS A C 1
ATOM 1604 O O . LYS A 1 213 ? -18.438 -5.004 -3.254 1 97.31 213 LYS A O 1
ATOM 1609 N N . ASP A 1 214 ? -20.188 -5.004 -1.899 1 96.62 214 ASP A N 1
ATOM 1610 C CA . ASP A 1 214 ? -21.094 -5.508 -2.918 1 96.62 214 ASP A CA 1
ATOM 1611 C C . ASP A 1 214 ? -21.094 -4.609 -4.152 1 96.62 214 ASP A C 1
ATOM 1613 O O . ASP A 1 214 ? -20.953 -5.094 -5.277 1 96.62 214 ASP A O 1
ATOM 1617 N N . GLU A 1 215 ? -21.234 -3.336 -3.967 1 96.62 215 GLU A N 1
ATOM 1618 C CA . GLU A 1 215 ? -21.344 -2.412 -5.09 1 96.62 215 GLU A CA 1
ATOM 1619 C C . GLU A 1 215 ? -20.047 -2.336 -5.879 1 96.62 215 GLU A C 1
ATOM 1621 O O . GLU A 1 215 ? -20.047 -2.48 -7.102 1 96.62 215 GLU A O 1
ATOM 1626 N N . PRO A 1 216 ? -18.906 -2.107 -5.191 1 96.69 216 PRO A N 1
ATOM 1627 C CA . PRO A 1 216 ? -17.656 -2.08 -5.953 1 96.69 216 PRO A CA 1
ATOM 1628 C C . PRO A 1 216 ? -17.406 -3.369 -6.734 1 96.69 216 PRO A C 1
ATOM 1630 O O . PRO A 1 216 ? -17.031 -3.322 -7.91 1 96.69 216 PRO A O 1
ATOM 1633 N N . VAL A 1 217 ? -17.594 -4.543 -6.148 1 97.38 217 VAL A N 1
ATOM 1634 C CA . VAL A 1 217 ? -17.344 -5.824 -6.809 1 97.38 217 VAL A CA 1
ATOM 1635 C C . VAL A 1 217 ? -18.297 -5.98 -7.988 1 97.38 217 VAL A C 1
ATOM 1637 O O . VAL A 1 217 ? -17.891 -6.402 -9.07 1 97.38 217 VAL A O 1
ATOM 1640 N N . HIS A 1 218 ? -19.547 -5.59 -7.785 1 97.06 218 HIS A N 1
ATOM 1641 C CA . HIS A 1 218 ? -20.547 -5.648 -8.852 1 97.06 218 HIS A CA 1
ATOM 1642 C C . HIS A 1 218 ? -20.125 -4.805 -10.047 1 97.06 218 HIS A C 1
ATOM 1644 O O . HIS A 1 218 ? -20.25 -5.238 -11.195 1 97.06 218 HIS A O 1
ATOM 1650 N N . ARG A 1 219 ? -19.594 -3.65 -9.773 1 96.44 219 ARG A N 1
ATOM 1651 C CA . ARG A 1 219 ? -19.172 -2.754 -10.844 1 96.44 219 ARG A CA 1
ATOM 1652 C C . ARG A 1 219 ? -17.984 -3.328 -11.602 1 96.44 219 ARG A C 1
ATOM 1654 O O . ARG A 1 219 ? -17.875 -3.176 -12.82 1 96.44 219 ARG A O 1
ATOM 1661 N N . PHE A 1 220 ? -17.078 -3.982 -10.922 1 95.94 220 PHE A N 1
ATOM 1662 C CA . PHE A 1 220 ? -15.938 -4.609 -11.586 1 95.94 220 PHE A CA 1
ATOM 1663 C C . PHE A 1 220 ? -16.391 -5.766 -12.469 1 95.94 220 PHE A C 1
ATOM 1665 O O . PHE A 1 220 ? -15.828 -6.004 -13.539 1 95.94 220 PHE A O 1
ATOM 1672 N N . LEU A 1 221 ? -17.406 -6.457 -12.086 1 96.31 221 LEU A N 1
ATOM 1673 C CA . LEU A 1 221 ? -17.875 -7.656 -12.773 1 96.31 221 LEU A CA 1
ATOM 1674 C C . LEU A 1 221 ? -18.734 -7.289 -13.984 1 96.31 221 LEU A C 1
ATOM 1676 O O . LEU A 1 221 ? -18.688 -7.957 -15.016 1 96.31 221 LEU A O 1
ATOM 1680 N N . THR A 1 222 ? -19.547 -6.109 -13.836 1 95.31 222 THR A N 1
ATOM 1681 C CA . THR A 1 222 ? -20.594 -5.906 -14.828 1 95.31 222 THR A CA 1
ATOM 1682 C C . THR A 1 222 ? -20.375 -4.602 -15.586 1 95.31 222 THR A C 1
ATOM 1684 O O . THR A 1 222 ? -20.922 -4.406 -16.672 1 95.31 222 THR A O 1
ATOM 1687 N N . GLY A 1 223 ? -19.641 -3.684 -14.953 1 93.56 223 GLY A N 1
ATOM 1688 C CA . GLY A 1 223 ? -19.484 -2.354 -15.516 1 93.56 223 GLY A CA 1
ATOM 1689 C C . GLY A 1 223 ? -20.703 -1.479 -15.328 1 93.56 223 GLY A C 1
ATOM 1690 O O . GLY A 1 223 ? -20.781 -0.382 -15.883 1 93.56 223 GLY A O 1
ATOM 1691 N N . ILE A 1 224 ? -21.641 -1.947 -14.469 1 94.88 224 ILE A N 1
ATOM 1692 C CA . ILE A 1 224 ? -22.922 -1.265 -14.312 1 94.88 224 ILE A CA 1
ATOM 1693 C C . ILE A 1 224 ? -23.109 -0.831 -12.859 1 94.88 224 ILE A C 1
ATOM 1695 O O . ILE A 1 224 ? -22.984 -1.646 -11.945 1 94.88 224 ILE A O 1
ATOM 1699 N N . PRO A 1 225 ? -23.344 0.485 -12.672 1 92.56 225 PRO A N 1
ATOM 1700 C CA . PRO A 1 225 ? -23.656 0.905 -11.305 1 92.56 225 PRO A CA 1
ATOM 1701 C C . PRO A 1 225 ? -25.031 0.416 -10.844 1 92.56 225 PRO A C 1
ATOM 1703 O O . PRO A 1 225 ? -25.984 0.431 -11.625 1 92.56 225 PRO A O 1
ATOM 1706 N N . GLN A 1 226 ? -25.156 -0.134 -9.766 1 91.3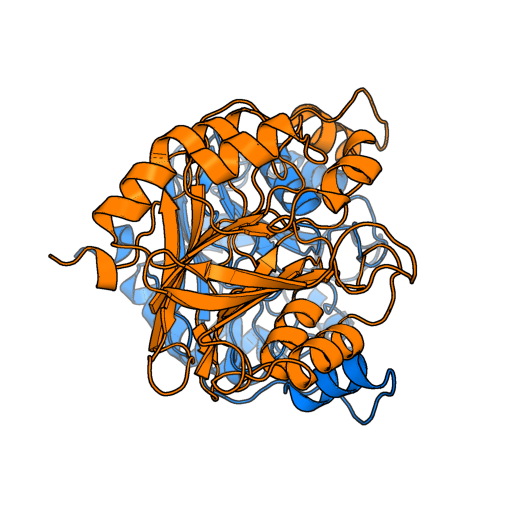1 226 GLN A N 1
ATOM 1707 C CA . GLN A 1 226 ? -26.422 -0.583 -9.203 1 91.31 226 GLN A CA 1
ATOM 1708 C C . GLN A 1 226 ? -26.891 0.342 -8.078 1 91.31 226 GLN A C 1
ATOM 1710 O O . GLN A 1 226 ? -28.094 0.462 -7.824 1 91.31 226 GLN A O 1
ATOM 1715 N N . GLY A 1 227 ? -26.047 1.007 -7.363 1 90.94 227 GLY A N 1
ATOM 1716 C CA . GLY A 1 227 ? -26.344 1.895 -6.25 1 90.94 227 GLY A CA 1
ATOM 1717 C C . GLY A 1 227 ? -25.188 2.82 -5.906 1 90.94 227 GLY A C 1
ATOM 1718 O O . GLY A 1 227 ? -24.25 2.965 -6.688 1 90.94 227 GLY A O 1
ATOM 1719 N N . ARG A 1 228 ? -25.438 3.461 -4.766 1 92.25 228 ARG A N 1
ATOM 1720 C CA . ARG A 1 228 ? -24.391 4.371 -4.289 1 92.25 228 ARG A CA 1
ATOM 1721 C C . ARG A 1 228 ? -23.359 3.631 -3.443 1 92.25 228 ARG A C 1
ATOM 1723 O O . ARG A 1 228 ? -23.656 2.57 -2.887 1 92.25 228 ARG A O 1
ATOM 1730 N N . PHE A 1 229 ? -22.172 4.152 -3.471 1 95.12 229 PHE A N 1
ATOM 1731 C CA . PHE A 1 229 ? -21.172 3.664 -2.525 1 95.12 229 PHE A CA 1
ATOM 1732 C C . PHE A 1 229 ? -21.531 4.078 -1.103 1 95.12 229 PHE A C 1
ATOM 1734 O O . PHE A 1 229 ? -21.859 5.238 -0.854 1 95.12 229 PHE A O 1
ATOM 1741 N N . GLU A 1 230 ? -21.484 3.121 -0.217 1 96.56 230 GLU A N 1
ATOM 1742 C CA . GLU A 1 230 ? -21.734 3.371 1.199 1 96.56 230 GLU A CA 1
ATOM 1743 C C . GLU A 1 230 ? -20.609 2.818 2.066 1 96.56 230 GLU A C 1
ATOM 1745 O O . GLU A 1 230 ? -20.109 1.717 1.821 1 96.56 230 GLU A O 1
ATOM 1750 N N . PRO A 1 231 ? -20.234 3.584 3.039 1 98.12 231 PRO A N 1
ATOM 1751 C CA . PRO A 1 231 ? -19.188 3.07 3.922 1 98.12 231 PRO A CA 1
ATOM 1752 C C . PRO A 1 231 ? -19.594 1.778 4.629 1 98.12 231 PRO A C 1
ATOM 1754 O O . PRO A 1 231 ? -20.75 1.624 5.027 1 98.12 231 PRO A O 1
ATOM 1757 N N . ALA A 1 232 ? -18.656 0.871 4.719 1 98.19 232 ALA A N 1
ATOM 1758 C CA . ALA A 1 232 ? -18.859 -0.338 5.508 1 98.19 232 ALA A CA 1
ATOM 1759 C C . ALA A 1 232 ? -19 -0.004 6.992 1 98.19 232 ALA A C 1
ATOM 1761 O O . ALA A 1 232 ? -18.484 1.01 7.461 1 98.19 232 ALA A O 1
ATOM 1762 N N . ASN A 1 233 ? -19.672 -0.873 7.762 1 97.25 233 ASN A N 1
ATOM 1763 C CA . ASN A 1 233 ? -20.062 -0.491 9.117 1 97.25 233 ASN A CA 1
ATOM 1764 C C . ASN A 1 233 ? -19.516 -1.472 10.156 1 97.25 233 ASN A C 1
ATOM 1766 O O . ASN A 1 233 ? -19.953 -1.464 11.305 1 97.25 233 ASN A O 1
ATOM 1770 N N . GLY A 1 234 ? -18.609 -2.305 9.75 1 97.25 234 GLY A N 1
ATOM 1771 C CA . GLY A 1 234 ? -17.984 -3.207 10.703 1 97.25 234 GLY A CA 1
ATOM 1772 C C . GLY A 1 234 ? -16.953 -2.525 11.594 1 97.25 234 GLY A C 1
ATOM 1773 O O . GLY A 1 234 ? -16.828 -1.298 11.578 1 97.25 234 GLY A O 1
ATOM 1774 N N . ASP A 1 235 ? -16.234 -3.338 12.375 1 96.94 235 ASP A N 1
ATOM 1775 C CA . ASP A 1 235 ? -15.258 -2.805 13.32 1 96.94 235 ASP A CA 1
ATOM 1776 C C . ASP A 1 235 ? -14.117 -2.113 12.586 1 96.94 235 ASP A C 1
ATOM 1778 O O . ASP A 1 235 ? -13.586 -2.645 11.602 1 96.94 235 ASP A O 1
ATOM 1782 N N . ALA A 1 236 ? -13.758 -0.946 13.102 1 98.56 236 ALA A N 1
ATOM 1783 C CA . ALA A 1 236 ? -12.711 -0.153 12.461 1 98.56 236 ALA A CA 1
ATOM 1784 C C . ALA A 1 236 ? -11.336 -0.546 12.977 1 98.56 236 ALA A C 1
ATOM 1786 O O . ALA A 1 236 ? -11.156 -0.806 14.172 1 98.56 236 ALA A O 1
ATOM 1787 N N . THR A 1 237 ? -10.406 -0.657 12.109 1 98.88 237 THR A N 1
ATOM 1788 C CA . THR A 1 237 ? -9 -0.546 12.492 1 98.88 237 THR A CA 1
ATOM 1789 C C . THR A 1 237 ? -8.523 0.899 12.383 1 98.88 237 THR A C 1
ATOM 1791 O O . THR A 1 237 ? -8.695 1.541 11.344 1 98.88 237 THR A O 1
ATOM 1794 N N . LEU A 1 238 ? -8.047 1.454 13.477 1 98.94 238 LEU A N 1
ATOM 1795 C CA . LEU A 1 238 ? -7.348 2.732 13.406 1 98.94 238 LEU A CA 1
ATOM 1796 C C . LEU A 1 238 ? -5.938 2.549 12.867 1 98.94 238 LEU A C 1
ATOM 1798 O O . LEU A 1 238 ? -5.141 1.798 13.43 1 98.94 238 LEU A O 1
ATOM 1802 N N . SER A 1 239 ? -5.641 3.184 11.719 1 98.94 239 SER A N 1
ATOM 1803 C CA . SER A 1 239 ? -4.328 3.064 11.094 1 98.94 239 SER A CA 1
ATOM 1804 C C . SER A 1 239 ? -3.6 4.402 11.078 1 98.94 239 SER A C 1
ATOM 1806 O O . SER A 1 239 ? -4.215 5.449 10.859 1 98.94 239 SER A O 1
ATOM 1808 N N . GLY A 1 240 ? -2.328 4.348 11.297 1 98.94 240 GLY A N 1
ATOM 1809 C CA . GLY A 1 240 ? -1.518 5.555 11.289 1 98.94 240 GLY A CA 1
ATOM 1810 C C . GLY A 1 240 ? -0.031 5.277 11.406 1 98.94 240 GLY A C 1
ATOM 1811 O O . GLY A 1 240 ? 0.424 4.172 11.094 1 98.94 240 GLY A O 1
ATOM 1812 N N . VAL A 1 241 ? 0.736 6.297 11.703 1 98.94 241 VAL A N 1
ATOM 1813 C CA . VAL A 1 241 ? 2.182 6.188 11.875 1 98.94 241 VAL A CA 1
ATOM 1814 C C . VAL A 1 241 ? 2.631 7.07 13.039 1 98.94 241 VAL A C 1
ATOM 1816 O O . VAL A 1 241 ? 2.141 8.195 13.195 1 98.94 241 VAL A O 1
ATOM 1819 N N . ALA A 1 242 ? 3.453 6.5 13.891 1 98.88 242 ALA A N 1
ATOM 1820 C CA . ALA A 1 242 ? 4.059 7.184 15.031 1 98.88 242 ALA A CA 1
ATOM 1821 C C . ALA A 1 242 ? 5.492 7.605 14.719 1 98.88 242 ALA A C 1
ATOM 1823 O O . ALA A 1 242 ? 6.277 6.816 14.18 1 98.88 242 ALA A O 1
ATOM 1824 N N . VAL A 1 243 ? 5.809 8.852 15.016 1 98.75 243 VAL A N 1
ATOM 1825 C CA . VAL A 1 243 ? 7.164 9.336 14.773 1 98.75 243 VAL A CA 1
ATOM 1826 C C . VAL A 1 243 ? 7.664 10.102 16 1 98.75 243 VAL A C 1
ATOM 1828 O O . VAL A 1 243 ? 6.906 10.852 16.625 1 98.75 243 VAL A O 1
ATOM 1831 N N . GLU A 1 244 ? 8.828 9.82 16.359 1 98.44 244 GLU A N 1
ATOM 1832 C CA . GLU A 1 244 ? 9.539 10.641 17.328 1 98.44 244 GLU A CA 1
ATOM 1833 C C . GLU A 1 244 ? 10.625 11.477 16.656 1 98.44 244 GLU A C 1
ATOM 1835 O O . GLU A 1 244 ? 11.406 10.969 15.859 1 98.44 244 GLU A O 1
ATOM 1840 N N . THR A 1 245 ? 10.641 12.758 16.969 1 98 245 THR A N 1
ATOM 1841 C CA . THR A 1 245 ? 11.617 13.641 16.328 1 98 245 THR A CA 1
ATOM 1842 C C . THR A 1 245 ? 12.664 14.109 17.328 1 98 245 THR A C 1
ATOM 1844 O O . THR A 1 245 ? 12.398 14.141 18.531 1 98 245 THR A O 1
ATOM 1847 N N . ASP A 1 246 ? 13.836 14.43 16.859 1 97.69 246 ASP A N 1
ATOM 1848 C CA . ASP A 1 246 ? 14.898 15.07 17.641 1 97.69 246 ASP A CA 1
ATOM 1849 C C . ASP A 1 246 ? 14.586 16.547 17.875 1 97.69 246 ASP A C 1
ATOM 1851 O O . ASP A 1 246 ? 14.344 17.297 16.922 1 97.69 246 ASP A O 1
ATOM 1855 N N . ASN A 1 247 ? 14.648 17 19.109 1 93.81 247 ASN A N 1
ATOM 1856 C CA . ASN A 1 247 ? 14.289 18.375 19.438 1 93.81 247 ASN A CA 1
ATOM 1857 C C . ASN A 1 247 ? 15.266 19.375 18.828 1 93.81 247 ASN A C 1
ATOM 1859 O O . ASN A 1 247 ? 14.891 20.516 18.531 1 93.81 247 ASN A O 1
ATOM 1863 N N . ALA A 1 248 ? 16.469 18.984 18.641 1 96.06 248 ALA A N 1
ATOM 1864 C CA . ALA A 1 248 ? 17.5 19.875 18.125 1 96.06 248 ALA A CA 1
ATOM 1865 C C . ALA A 1 248 ? 17.359 20.062 16.609 1 96.06 248 ALA A C 1
ATOM 1867 O O . ALA A 1 248 ? 17.578 21.156 16.094 1 96.06 248 ALA A O 1
ATOM 1868 N N . THR A 1 249 ? 16.984 19 15.914 1 97.56 249 THR A N 1
ATOM 1869 C CA . THR A 1 249 ? 17.016 19.047 14.453 1 97.56 249 THR A CA 1
ATOM 1870 C C . THR A 1 249 ? 15.602 19.078 13.883 1 97.56 249 THR A C 1
ATOM 1872 O O . THR A 1 249 ? 15.391 19.484 12.742 1 97.56 249 THR A O 1
ATOM 1875 N N . GLY A 1 250 ? 14.633 18.531 14.633 1 98.25 250 GLY A N 1
ATOM 1876 C CA . GLY A 1 250 ? 13.273 18.375 14.148 1 98.25 250 GLY A CA 1
ATOM 1877 C C . GLY A 1 250 ? 13.086 17.156 13.266 1 98.25 250 GLY A C 1
ATOM 1878 O O . GLY A 1 250 ? 11.984 16.875 12.797 1 98.25 250 GLY A O 1
ATOM 1879 N N . LEU A 1 251 ? 14.172 16.375 13.023 1 98.81 251 LEU A N 1
ATOM 1880 C CA . LEU A 1 251 ? 14.141 15.211 12.156 1 98.81 251 LEU A CA 1
ATOM 1881 C C . LEU A 1 251 ? 13.781 13.953 12.953 1 98.81 251 LEU A C 1
ATOM 1883 O O . LEU A 1 251 ? 13.836 13.961 14.18 1 98.81 251 LEU A O 1
ATOM 1887 N N . ALA A 1 252 ? 13.391 12.945 12.219 1 98.88 252 ALA A N 1
ATOM 1888 C CA . ALA A 1 252 ? 12.891 11.734 12.867 1 98.88 252 ALA A CA 1
ATOM 1889 C C . ALA A 1 252 ? 14.031 10.922 13.469 1 98.88 252 ALA A C 1
ATOM 1891 O O . ALA A 1 252 ? 15.109 10.805 12.867 1 98.88 252 ALA A O 1
ATOM 1892 N N . ILE A 1 253 ? 13.742 10.32 14.617 1 98.62 253 ILE A N 1
ATOM 1893 C CA . ILE A 1 253 ? 14.734 9.438 15.227 1 98.62 253 ILE A CA 1
ATOM 1894 C C . ILE A 1 253 ? 14.133 8.047 15.422 1 98.62 253 ILE A C 1
ATOM 1896 O O . ILE A 1 253 ? 14.859 7.055 15.531 1 98.62 253 ILE A O 1
ATOM 1900 N N . LYS A 1 254 ? 12.797 7.949 15.539 1 98.69 254 LYS A N 1
ATOM 1901 C CA . LYS A 1 254 ? 12.047 6.695 15.57 1 98.69 254 LYS A CA 1
ATOM 1902 C C . LYS A 1 254 ? 10.773 6.789 14.727 1 98.69 254 LYS A C 1
ATOM 1904 O O . LYS A 1 254 ? 10.188 7.867 14.609 1 98.69 254 LYS A O 1
ATOM 1909 N N . ILE A 1 255 ? 10.406 5.684 14.203 1 98.88 255 ILE A N 1
ATOM 1910 C CA . ILE A 1 255 ? 9.172 5.625 13.43 1 98.88 255 ILE A CA 1
ATOM 1911 C C . ILE A 1 255 ? 8.57 4.223 13.523 1 98.88 255 ILE A C 1
ATOM 1913 O O . ILE A 1 255 ? 9.297 3.229 13.547 1 98.88 255 ILE A O 1
ATOM 1917 N N . ALA A 1 256 ? 7.254 4.113 13.57 1 98.81 256 ALA A N 1
ATOM 1918 C CA . ALA A 1 256 ? 6.562 2.83 13.625 1 98.81 256 ALA A CA 1
ATOM 1919 C C . ALA A 1 256 ? 5.129 2.959 13.125 1 98.81 256 ALA A C 1
ATOM 1921 O O . ALA A 1 256 ? 4.508 4.016 13.258 1 98.81 256 ALA A O 1
ATOM 1922 N N . PRO A 1 257 ? 4.633 1.902 12.555 1 98.81 257 PRO A N 1
ATOM 1923 C CA . PRO A 1 257 ? 3.219 1.916 12.18 1 98.81 257 PRO A CA 1
ATOM 1924 C C . PRO A 1 257 ? 2.287 1.789 13.383 1 98.81 257 PRO A C 1
ATOM 1926 O O . PRO A 1 257 ? 2.717 1.37 14.461 1 98.81 257 PRO A O 1
ATOM 1929 N N . VAL A 1 258 ? 1.118 2.207 13.188 1 98.94 258 VAL A N 1
ATOM 1930 C CA . VAL A 1 258 ? 0.082 2.066 14.211 1 98.94 258 VAL A CA 1
ATOM 1931 C C . VAL A 1 258 ? -1.165 1.436 13.594 1 98.94 258 VAL A C 1
ATOM 1933 O O . VAL A 1 258 ? -1.66 1.901 12.562 1 98.94 258 VAL A O 1
ATOM 1936 N N . ARG A 1 259 ? -1.622 0.404 14.141 1 98.88 259 ARG A N 1
ATOM 1937 C CA . ARG A 1 259 ? -2.893 -0.248 13.836 1 98.88 259 ARG A CA 1
ATOM 1938 C C . ARG A 1 259 ? -3.566 -0.747 15.117 1 98.88 259 ARG A C 1
ATOM 1940 O O . ARG A 1 259 ? -2.99 -1.547 15.852 1 98.88 259 ARG A O 1
ATOM 1947 N N . ILE A 1 260 ? -4.73 -0.302 15.359 1 98.69 260 ILE A N 1
ATOM 1948 C CA . ILE A 1 260 ? -5.441 -0.605 16.594 1 98.69 260 ILE A CA 1
ATOM 1949 C C . ILE A 1 260 ? -6.887 -0.978 16.281 1 98.69 260 ILE A C 1
ATOM 1951 O O . ILE A 1 260 ? -7.555 -0.299 15.5 1 98.69 260 ILE A O 1
ATOM 1955 N N . GLY A 1 261 ? -7.344 -2.057 16.938 1 98.38 261 GLY A N 1
ATOM 1956 C CA . GLY A 1 261 ? -8.727 -2.479 16.766 1 98.38 261 GLY A CA 1
ATOM 1957 C C . GLY A 1 261 ? -8.977 -3.141 15.422 1 98.38 261 GLY A C 1
ATOM 1958 O O . GLY A 1 261 ? -8.055 -3.305 14.625 1 98.38 261 GLY A O 1
ATOM 1959 N N . GLY A 1 262 ? -10.211 -3.57 15.273 1 98 262 GLY A N 1
ATOM 1960 C CA . GLY A 1 262 ? -10.664 -4.09 13.992 1 98 262 GLY A CA 1
ATOM 1961 C C . GLY A 1 262 ? -9.992 -5.395 13.609 1 98 262 GLY A C 1
ATOM 1962 O O . GLY A 1 262 ? -9.656 -6.203 14.477 1 98 262 GLY A O 1
ATOM 1963 N N . ARG A 1 263 ? -9.867 -5.594 12.312 1 96.75 263 ARG A N 1
ATOM 1964 C CA . ARG A 1 263 ? -9.562 -6.934 11.82 1 96.75 263 ARG A CA 1
ATOM 1965 C C . ARG A 1 263 ? -8.086 -7.066 11.469 1 96.75 263 ARG A C 1
ATOM 1967 O O . ARG A 1 263 ? -7.566 -8.18 11.359 1 96.75 263 ARG A O 1
ATOM 1974 N N . LEU A 1 264 ? -7.367 -5.906 11.234 1 98.56 264 LEU A N 1
ATOM 1975 C CA . LEU A 1 264 ? -5.973 -6.012 10.82 1 98.56 264 LEU A CA 1
ATOM 1976 C C . LEU A 1 264 ? -5.078 -6.352 12.008 1 98.56 264 LEU A C 1
ATOM 1978 O O . LEU A 1 264 ? -5.418 -6.043 13.156 1 98.56 264 LEU A O 1
ATOM 1982 N N . GLU A 1 265 ? -3.947 -6.988 11.734 1 98.12 265 GLU A N 1
ATOM 1983 C CA . GLU A 1 265 ? -2.982 -7.293 12.781 1 98.12 265 GLU A CA 1
ATOM 1984 C C . GLU A 1 265 ? -2.539 -6.027 13.508 1 98.12 265 GLU A C 1
ATOM 1986 O O . GLU A 1 265 ? -2.096 -5.066 12.875 1 98.12 265 GLU A O 1
ATOM 1991 N N . PRO A 1 266 ? -2.666 -5.973 14.836 1 98.19 266 PRO A N 1
ATOM 1992 C CA . PRO A 1 266 ? -2.305 -4.77 15.586 1 98.19 266 PRO A CA 1
ATOM 1993 C C . PRO A 1 266 ? -0.818 -4.438 15.484 1 98.19 266 PRO A C 1
ATOM 1995 O O . PRO A 1 266 ? 0.011 -5.336 15.32 1 98.19 266 PRO A O 1
ATOM 1998 N N . ALA A 1 267 ? -0.491 -3.188 15.5 1 98.38 267 ALA A N 1
ATOM 1999 C CA . ALA A 1 267 ? 0.866 -2.65 15.547 1 98.38 267 ALA A CA 1
ATOM 2000 C C . ALA A 1 267 ? 0.931 -1.398 16.422 1 98.38 267 ALA A C 1
ATOM 2002 O O . ALA A 1 267 ? 0.136 -0.472 16.25 1 98.38 267 ALA A O 1
ATOM 2003 N N . LYS A 1 268 ? 1.801 -1.337 17.375 1 97.94 268 LYS A N 1
ATOM 2004 C CA . LYS A 1 268 ? 2.051 -0.192 18.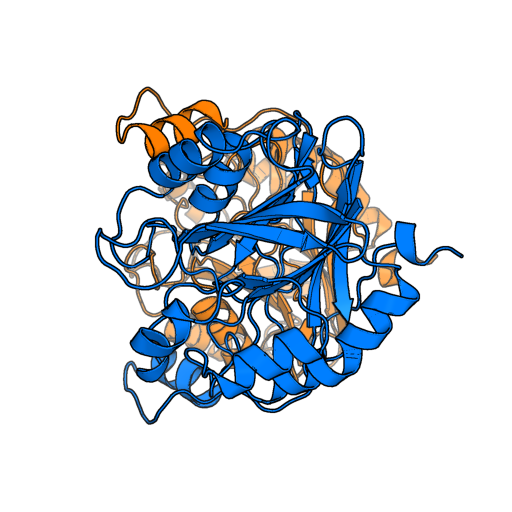234 1 97.94 268 LYS A CA 1
ATOM 2005 C C . LYS A 1 268 ? 3.541 0.131 18.312 1 97.94 268 LYS A C 1
ATOM 2007 O O . LYS A 1 268 ? 4.379 -0.765 18.203 1 97.94 268 LYS A O 1
ATOM 2012 N N . PRO A 1 269 ? 3.875 1.397 18.422 1 98.06 269 PRO A N 1
ATOM 2013 C CA . PRO A 1 269 ? 5.293 1.736 18.562 1 98.06 269 PRO A CA 1
ATOM 2014 C C . PRO A 1 269 ? 5.906 1.211 19.859 1 98.06 269 PRO A C 1
ATOM 2016 O O . PRO A 1 269 ? 5.621 1.737 20.938 1 98.06 269 PRO A O 1
ATOM 2019 N N . ALA A 1 270 ? 6.75 0.292 19.766 1 95.56 270 ALA A N 1
ATOM 2020 C CA . ALA A 1 270 ? 7.379 -0.316 20.938 1 95.56 270 ALA A CA 1
ATOM 2021 C C . ALA A 1 270 ? 8.117 0.728 21.766 1 95.56 270 ALA A C 1
ATOM 2023 O O . ALA A 1 270 ? 8.195 0.619 22.984 1 95.56 270 ALA A O 1
ATOM 2024 N N . PHE A 1 271 ? 8.609 1.731 21.141 1 95.5 271 PHE A N 1
ATOM 2025 C CA . PHE A 1 271 ? 9.414 2.744 21.797 1 95.5 271 PHE A CA 1
ATOM 2026 C C . PHE A 1 271 ? 8.531 3.693 22.609 1 95.5 271 PHE A C 1
ATOM 2028 O O . PHE A 1 271 ? 9.039 4.555 23.328 1 95.5 271 PHE A O 1
ATOM 2035 N N . TRP A 1 272 ? 7.254 3.576 22.5 1 94.56 272 TRP A N 1
ATOM 2036 C CA . TRP A 1 272 ? 6.34 4.371 23.312 1 94.56 272 TRP A CA 1
ATOM 2037 C C . TRP A 1 272 ? 5.621 3.502 24.328 1 94.56 272 TRP A C 1
ATOM 2039 O O . TRP A 1 272 ? 4.961 4.016 25.234 1 94.56 272 TRP A O 1
ATOM 2049 N N . THR A 1 273 ? 5.613 2.166 24.156 1 87.12 273 THR A N 1
ATOM 2050 C CA . THR A 1 273 ? 4.805 1.282 24.984 1 87.12 273 THR A CA 1
ATOM 2051 C C . THR A 1 273 ? 5.691 0.446 25.906 1 87.12 273 THR A C 1
ATOM 2053 O O . THR A 1 273 ? 5.191 -0.254 26.797 1 87.12 273 THR A O 1
ATOM 2056 N N . ALA A 1 274 ? 7.012 0.175 25.719 1 70.88 274 ALA A N 1
ATOM 2057 C CA . ALA A 1 274 ? 7.898 -0.678 26.5 1 70.88 274 ALA A CA 1
ATOM 2058 C C . ALA A 1 274 ? 7.906 -0.263 27.969 1 70.88 274 ALA A C 1
ATOM 2060 O O . ALA A 1 274 ? 8.445 -0.976 28.828 1 70.88 274 ALA A O 1
ATOM 2061 N N . ASN A 1 275 ? 7.117 0.611 28.562 1 49.34 275 ASN A N 1
ATOM 2062 C CA . ASN A 1 275 ? 7.238 0.733 30.016 1 49.34 275 ASN A CA 1
ATOM 2063 C C . ASN A 1 275 ? 6.441 -0.347 30.75 1 49.34 275 ASN A C 1
ATOM 2065 O O . ASN A 1 275 ? 5.316 -0.659 30.359 1 49.34 275 ASN A O 1
ATOM 2069 N N . MET B 1 1 ? -0.697 -26.75 3.877 1 95.94 1 MET B N 1
ATOM 2070 C CA . MET B 1 1 ? 0.479 -26.453 3.064 1 95.94 1 MET B CA 1
ATOM 2071 C C . MET B 1 1 ? 1.078 -25.094 3.439 1 95.94 1 MET B C 1
ATOM 2073 O O . MET B 1 1 ? 0.355 -24.188 3.838 1 95.94 1 MET B O 1
ATOM 2077 N N . ARG B 1 2 ? 2.387 -25.031 3.375 1 97.69 2 ARG B N 1
ATOM 2078 C CA . ARG B 1 2 ? 3.107 -23.781 3.609 1 97.69 2 ARG B CA 1
ATOM 2079 C C . ARG B 1 2 ? 3.535 -23.141 2.293 1 97.69 2 ARG B C 1
ATOM 2081 O O . ARG B 1 2 ? 4.352 -23.703 1.56 1 97.69 2 ARG B O 1
ATOM 2088 N N . ILE B 1 3 ? 2.928 -21.969 2 1 98.5 3 ILE B N 1
ATOM 2089 C CA . ILE B 1 3 ? 3.156 -21.281 0.735 1 98.5 3 ILE B CA 1
ATOM 2090 C C . ILE B 1 3 ? 3.82 -19.938 0.995 1 98.5 3 ILE B C 1
ATOM 2092 O O . ILE B 1 3 ? 3.395 -19.188 1.878 1 98.5 3 ILE B O 1
ATOM 2096 N N . LEU B 1 4 ? 4.891 -19.656 0.342 1 98.88 4 LEU B N 1
ATOM 2097 C CA . LEU B 1 4 ? 5.531 -18.344 0.348 1 98.88 4 LEU B CA 1
ATOM 2098 C C . LEU B 1 4 ? 5.422 -17.672 -1.02 1 98.88 4 LEU B C 1
ATOM 2100 O O . LEU B 1 4 ? 5.816 -18.266 -2.031 1 98.88 4 LEU B O 1
ATOM 2104 N N . PHE B 1 5 ? 4.801 -16.547 -1.069 1 98.94 5 PHE B N 1
ATOM 2105 C CA . PHE B 1 5 ? 4.785 -15.703 -2.258 1 98.94 5 PHE B CA 1
ATOM 2106 C C . PHE B 1 5 ? 5.742 -14.531 -2.098 1 98.94 5 PHE B C 1
ATOM 2108 O O . PHE B 1 5 ? 5.672 -13.797 -1.107 1 98.94 5 PHE B O 1
ATOM 2115 N N . ILE B 1 6 ? 6.633 -14.359 -3.008 1 99 6 ILE B N 1
ATOM 2116 C CA . ILE B 1 6 ? 7.617 -13.281 -2.98 1 99 6 ILE B CA 1
ATOM 2117 C C . ILE B 1 6 ? 7.262 -12.234 -4.031 1 99 6 ILE B C 1
ATOM 2119 O O . ILE B 1 6 ? 7.055 -12.562 -5.203 1 99 6 ILE B O 1
ATOM 2123 N N . GLY B 1 7 ? 7.23 -10.945 -3.594 1 98.94 7 GLY B N 1
ATOM 2124 C CA . GLY B 1 7 ? 6.785 -9.844 -4.434 1 98.94 7 GLY B CA 1
ATOM 2125 C C . GLY B 1 7 ? 7.797 -9.461 -5.496 1 98.94 7 GLY B C 1
ATOM 2126 O O . GLY B 1 7 ? 8.828 -10.117 -5.645 1 98.94 7 GLY B O 1
ATOM 2127 N N . ASP B 1 8 ? 7.598 -8.438 -6.266 1 98.94 8 ASP B N 1
ATOM 2128 C CA . ASP B 1 8 ? 8.336 -7.98 -7.441 1 98.94 8 ASP B CA 1
ATOM 2129 C C . ASP B 1 8 ? 9.836 -7.98 -7.18 1 98.94 8 ASP B C 1
ATOM 2131 O O . ASP B 1 8 ? 10.344 -7.164 -6.402 1 98.94 8 ASP B O 1
ATOM 2135 N N . VAL B 1 9 ? 10.531 -8.883 -7.812 1 98.94 9 VAL B N 1
ATOM 2136 C CA . VAL B 1 9 ? 11.992 -8.891 -7.746 1 98.94 9 VAL B CA 1
ATOM 2137 C C . VAL B 1 9 ? 12.555 -7.867 -8.727 1 98.94 9 VAL B C 1
ATOM 2139 O O . VAL B 1 9 ? 12.273 -7.922 -9.93 1 98.94 9 VAL B O 1
ATOM 2142 N N . VAL B 1 10 ? 13.43 -6.984 -8.203 1 98.88 10 VAL B N 1
ATOM 2143 C CA . VAL B 1 10 ? 13.844 -5.867 -9.039 1 98.88 10 VAL B CA 1
ATOM 2144 C C . VAL B 1 10 ? 15.367 -5.879 -9.203 1 98.88 10 VAL B 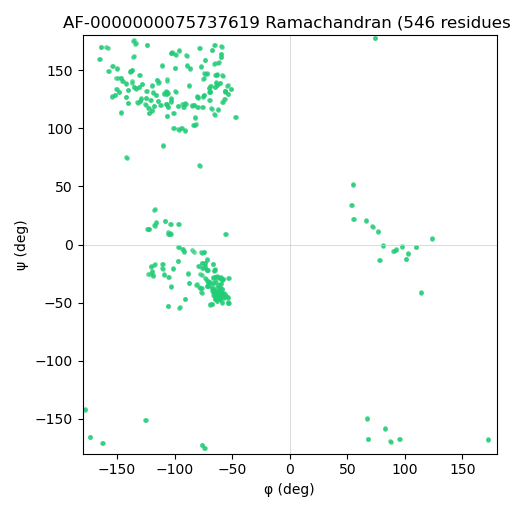C 1
ATOM 2146 O O . VAL B 1 10 ? 16.094 -5.707 -8.227 1 98.88 10 VAL B O 1
ATOM 2149 N N . GLY B 1 11 ? 15.805 -6.129 -10.391 1 98.5 11 GLY B N 1
ATOM 2150 C CA . GLY B 1 11 ? 17.203 -5.934 -10.75 1 98.5 11 GLY B CA 1
ATOM 2151 C C . GLY B 1 11 ? 18.125 -6.914 -10.062 1 98.5 11 GLY B C 1
ATOM 2152 O O . GLY B 1 11 ? 17.688 -7.918 -9.508 1 98.5 11 GLY B O 1
ATOM 2153 N N . LYS B 1 12 ? 19.406 -6.586 -10.164 1 98.38 12 LYS B N 1
ATOM 2154 C CA . LYS B 1 12 ? 20.469 -7.465 -9.664 1 98.38 12 LYS B CA 1
ATOM 2155 C C . LYS B 1 12 ? 20.375 -7.641 -8.156 1 98.38 12 LYS B C 1
ATOM 2157 O O . LYS B 1 12 ? 20.516 -8.75 -7.645 1 98.38 12 LYS B O 1
ATOM 2162 N N . THR B 1 13 ? 20.109 -6.578 -7.539 1 98.12 13 THR B N 1
ATOM 2163 C CA . THR B 1 13 ? 20.016 -6.621 -6.082 1 98.12 13 THR B CA 1
ATOM 2164 C C . THR B 1 13 ? 18.891 -7.547 -5.637 1 98.12 13 THR B C 1
ATOM 2166 O O . THR B 1 13 ? 19.031 -8.289 -4.664 1 98.12 13 THR B O 1
ATOM 2169 N N . GLY B 1 14 ? 17.781 -7.465 -6.262 1 98.75 14 GLY B N 1
ATOM 2170 C CA . GLY B 1 14 ? 16.672 -8.367 -5.969 1 98.75 14 GLY B CA 1
ATOM 2171 C C . GLY B 1 14 ? 17 -9.82 -6.246 1 98.75 14 GLY B C 1
ATOM 2172 O O . GLY B 1 14 ? 16.703 -10.695 -5.426 1 98.75 14 GLY B O 1
ATOM 2173 N N . ARG B 1 15 ? 17.672 -10.078 -7.344 1 98.88 15 ARG B N 1
ATOM 2174 C CA . ARG B 1 15 ? 18.047 -11.438 -7.699 1 98.88 15 ARG B CA 1
ATOM 2175 C C . ARG B 1 15 ? 19.031 -12.016 -6.688 1 98.88 15 ARG B C 1
ATOM 2177 O O . ARG B 1 15 ? 18.938 -13.188 -6.32 1 98.88 15 ARG B O 1
ATOM 2184 N N . THR B 1 16 ? 19.922 -11.172 -6.301 1 98.69 16 THR B N 1
ATOM 2185 C CA . THR B 1 16 ? 20.906 -11.594 -5.312 1 98.69 16 THR B CA 1
ATOM 2186 C C . THR B 1 16 ? 20.219 -11.992 -4.008 1 98.69 16 THR B C 1
ATOM 2188 O O . THR B 1 16 ? 20.594 -12.992 -3.393 1 98.69 16 THR B O 1
ATOM 2191 N N . ALA B 1 17 ? 19.266 -11.258 -3.604 1 98.88 17 ALA B N 1
ATOM 2192 C CA . ALA B 1 17 ? 18.531 -11.57 -2.387 1 98.88 17 ALA B CA 1
ATOM 2193 C C . ALA B 1 17 ? 17.828 -12.922 -2.502 1 98.88 17 ALA B C 1
ATOM 2195 O O . ALA B 1 17 ? 17.812 -13.703 -1.549 1 98.88 17 ALA B O 1
ATOM 2196 N N . ILE B 1 18 ? 17.234 -13.188 -3.635 1 98.88 18 ILE B N 1
ATOM 2197 C CA . ILE B 1 18 ? 16.578 -14.477 -3.85 1 98.88 18 ILE B CA 1
ATOM 2198 C C . ILE B 1 18 ? 17.594 -15.609 -3.688 1 98.88 18 ILE B C 1
ATOM 2200 O O . ILE B 1 18 ? 17.344 -16.562 -2.959 1 98.88 18 ILE B O 1
ATOM 2204 N N . ALA B 1 19 ? 18.672 -15.453 -4.359 1 98.75 19 ALA B N 1
ATOM 2205 C CA . ALA B 1 19 ? 19.703 -16.484 -4.312 1 98.75 19 ALA B CA 1
ATOM 2206 C C . ALA B 1 19 ? 20.219 -16.672 -2.889 1 98.75 19 ALA B C 1
ATOM 2208 O O . ALA B 1 19 ? 20.5 -17.812 -2.475 1 98.75 19 ALA B O 1
ATOM 2209 N N . GLU B 1 20 ? 20.312 -15.625 -2.205 1 98.5 20 GLU B N 1
ATOM 2210 C CA . GLU B 1 20 ? 20.891 -15.641 -0.866 1 98.5 20 GLU B CA 1
ATOM 2211 C C . GLU B 1 20 ? 19.906 -16.219 0.154 1 98.5 20 GLU B C 1
ATOM 2213 O O . GLU B 1 20 ? 20.297 -17 1.018 1 98.5 20 GLU B O 1
ATOM 2218 N N . TYR B 1 21 ? 18.641 -15.859 0.065 1 98.69 21 TYR B N 1
ATOM 2219 C CA . TYR B 1 21 ? 17.734 -16.109 1.182 1 98.69 21 TYR B CA 1
ATOM 2220 C C . TYR B 1 21 ? 16.828 -17.312 0.893 1 98.69 21 TYR B C 1
ATOM 2222 O O . TYR B 1 21 ? 16.531 -18.094 1.793 1 98.69 21 TYR B O 1
ATOM 2230 N N . LEU B 1 22 ? 16.391 -17.531 -0.329 1 98.69 22 LEU B N 1
ATOM 2231 C CA . LEU B 1 22 ? 15.266 -18.406 -0.632 1 98.69 22 LEU B CA 1
ATOM 2232 C C . LEU B 1 22 ? 15.578 -19.844 -0.275 1 98.69 22 LEU B C 1
ATOM 2234 O O . LEU B 1 22 ? 14.773 -20.516 0.371 1 98.69 22 LEU B O 1
ATOM 2238 N N . PRO B 1 23 ? 16.781 -20.391 -0.67 1 98.62 23 PRO B N 1
ATOM 2239 C CA . PRO B 1 23 ? 17.062 -21.781 -0.313 1 98.62 23 PRO B CA 1
ATOM 2240 C C . PRO B 1 23 ? 16.969 -22.031 1.19 1 98.62 23 PRO B C 1
ATOM 2242 O O . PRO B 1 23 ? 16.422 -23.047 1.621 1 98.62 23 PRO B O 1
ATOM 2245 N N . GLY B 1 24 ? 17.5 -21.125 1.976 1 98.38 24 GLY B N 1
ATOM 2246 C CA . GLY B 1 24 ? 17.422 -21.266 3.422 1 98.38 24 GLY B CA 1
ATOM 2247 C C . GLY B 1 24 ? 16.016 -21.172 3.953 1 98.38 24 GLY B C 1
ATOM 2248 O O . GLY B 1 24 ? 15.641 -21.906 4.871 1 98.38 24 GLY B O 1
ATOM 2249 N N . LEU B 1 25 ? 15.234 -20.266 3.406 1 98.56 25 LEU B N 1
ATOM 2250 C CA . LEU B 1 25 ? 13.844 -20.125 3.828 1 98.56 25 LEU B CA 1
ATOM 2251 C C . LEU B 1 25 ? 13.055 -21.391 3.559 1 98.56 25 LEU B C 1
ATOM 2253 O O . LEU B 1 25 ? 12.258 -21.828 4.395 1 98.56 25 LEU B O 1
ATOM 2257 N N . ILE B 1 26 ? 13.258 -21.969 2.365 1 97.88 26 ILE B N 1
ATOM 2258 C CA . ILE B 1 26 ? 12.562 -23.203 1.987 1 97.88 26 ILE B CA 1
ATOM 2259 C C . ILE B 1 26 ? 12.875 -24.312 2.992 1 97.88 26 ILE B C 1
ATOM 2261 O O . ILE B 1 26 ? 11.969 -25 3.473 1 97.88 26 ILE B O 1
ATOM 2265 N N . ARG B 1 27 ? 14.117 -24.422 3.342 1 97.19 27 ARG B N 1
ATOM 2266 C CA . ARG B 1 27 ? 14.555 -25.453 4.277 1 97.19 27 ARG B CA 1
ATOM 2267 C C . ARG B 1 27 ? 14.039 -25.172 5.684 1 97.19 27 ARG B C 1
ATOM 2269 O O . ARG B 1 27 ? 13.391 -26.031 6.293 1 97.19 27 ARG B O 1
ATOM 2276 N N . ASP B 1 28 ? 14.281 -23.953 6.141 1 97.75 28 ASP B N 1
ATOM 2277 C CA . ASP B 1 28 ? 14.039 -23.625 7.539 1 97.75 28 ASP B CA 1
ATOM 2278 C C . ASP B 1 28 ? 12.547 -23.547 7.84 1 97.75 28 ASP B C 1
ATOM 2280 O O . ASP B 1 28 ? 12.109 -23.875 8.938 1 97.75 28 ASP B O 1
ATOM 2284 N N . TRP B 1 29 ? 11.766 -23.062 6.883 1 97.94 29 TRP B N 1
ATOM 2285 C CA . TRP B 1 29 ? 10.328 -22.906 7.102 1 97.94 29 TRP B CA 1
ATOM 2286 C C . TRP B 1 29 ? 9.555 -24.094 6.555 1 97.94 29 TRP B C 1
ATOM 2288 O O . TRP B 1 29 ? 8.328 -24.141 6.66 1 97.94 29 TRP B O 1
ATOM 2298 N N . GLN B 1 30 ? 10.281 -25.062 5.926 1 96.69 30 GLN B N 1
ATOM 2299 C CA . GLN B 1 30 ? 9.664 -26.25 5.348 1 96.69 30 GLN B CA 1
ATOM 2300 C C . GLN B 1 30 ? 8.562 -25.875 4.359 1 96.69 30 GLN B C 1
ATOM 2302 O O . GLN B 1 30 ? 7.445 -26.391 4.453 1 96.69 30 GLN B O 1
ATOM 2307 N N . LEU B 1 31 ? 8.906 -25.047 3.477 1 97.69 31 LEU B N 1
ATOM 2308 C CA . LEU B 1 31 ? 7.949 -24.531 2.5 1 97.69 31 LEU B CA 1
ATOM 2309 C C . LEU B 1 31 ? 7.555 -25.625 1.507 1 97.69 31 LEU B C 1
ATOM 2311 O O . LEU B 1 31 ? 8.406 -26.391 1.038 1 97.69 31 LEU B O 1
ATOM 2315 N N . ASP B 1 32 ? 6.254 -25.719 1.244 1 97.56 32 ASP B N 1
ATOM 2316 C CA . ASP B 1 32 ? 5.734 -26.656 0.25 1 97.56 32 ASP B CA 1
ATOM 2317 C C . ASP B 1 32 ? 5.738 -26.031 -1.145 1 97.56 32 ASP B C 1
ATOM 2319 O O . ASP B 1 32 ? 5.863 -26.734 -2.146 1 97.56 32 ASP B O 1
ATOM 2323 N N . CYS B 1 33 ? 5.52 -24.75 -1.213 1 98.19 33 CYS B N 1
ATOM 2324 C CA . CYS B 1 33 ? 5.402 -24.062 -2.488 1 98.19 33 CYS B CA 1
ATOM 2325 C C . CYS B 1 33 ? 5.922 -22.625 -2.379 1 98.19 33 CYS B C 1
ATOM 2327 O O . CYS B 1 33 ? 5.586 -21.906 -1.433 1 98.19 33 CYS B O 1
ATOM 2329 N N . THR B 1 34 ? 6.746 -22.266 -3.312 1 98.56 34 THR B N 1
ATOM 2330 C CA . THR B 1 34 ? 7.281 -20.906 -3.379 1 98.56 34 THR B CA 1
ATOM 2331 C C . THR B 1 34 ? 7.008 -20.281 -4.746 1 98.56 34 THR B C 1
ATOM 2333 O O . THR B 1 34 ? 7.316 -20.891 -5.777 1 98.56 34 THR B O 1
ATOM 2336 N N . ILE B 1 35 ? 6.383 -19.094 -4.738 1 98.88 35 ILE B N 1
ATOM 2337 C CA . ILE B 1 35 ? 6.074 -18.359 -5.961 1 98.88 35 ILE B CA 1
ATOM 2338 C C . ILE B 1 35 ? 6.773 -17 -5.938 1 98.88 35 ILE B C 1
ATOM 2340 O O . ILE B 1 35 ? 6.781 -16.312 -4.91 1 98.88 35 ILE B O 1
ATOM 2344 N N . ILE B 1 36 ? 7.375 -16.578 -7.039 1 98.88 36 ILE B N 1
ATOM 2345 C CA . ILE B 1 36 ? 8.109 -15.32 -7.156 1 98.88 36 ILE B CA 1
ATOM 2346 C C . ILE B 1 36 ? 7.531 -14.492 -8.305 1 98.88 36 ILE B C 1
ATOM 2348 O O . ILE B 1 36 ? 7.32 -15.016 -9.406 1 98.88 36 ILE B O 1
ATOM 2352 N N . ASN B 1 37 ? 7.277 -13.219 -8.047 1 98.94 37 ASN B N 1
ATOM 2353 C CA . ASN B 1 37 ? 7.035 -12.336 -9.188 1 98.94 37 ASN B CA 1
ATOM 2354 C C . ASN B 1 37 ? 8.336 -11.812 -9.781 1 98.94 37 ASN B C 1
ATOM 2356 O O . ASN B 1 37 ? 9.109 -11.133 -9.102 1 98.94 37 ASN B O 1
ATOM 2360 N N . GLY B 1 38 ? 8.594 -12.102 -11.031 1 98.94 38 GLY B N 1
ATOM 2361 C CA . GLY B 1 38 ? 9.898 -11.82 -11.602 1 98.94 38 GLY B CA 1
ATOM 2362 C C . GLY B 1 38 ? 9.852 -10.797 -12.719 1 98.94 38 GLY B C 1
ATOM 2363 O O . GLY B 1 38 ? 10.805 -10.672 -13.492 1 98.94 38 GLY B O 1
ATOM 2364 N N . GLU B 1 39 ? 8.797 -9.984 -12.844 1 98.62 39 GLU B N 1
ATOM 2365 C CA . GLU B 1 39 ? 8.547 -9.195 -14.039 1 98.62 39 GLU B CA 1
ATOM 2366 C C . GLU B 1 39 ? 9.5 -8.008 -14.125 1 98.62 39 GLU B C 1
ATOM 2368 O O . GLU B 1 39 ? 9.531 -7.297 -15.133 1 98.62 39 GLU B O 1
ATOM 2373 N N . ASN B 1 40 ? 10.328 -7.758 -13.07 1 98.81 40 ASN B N 1
ATOM 2374 C CA . ASN B 1 40 ? 11.297 -6.66 -13.086 1 98.81 40 ASN B CA 1
ATOM 2375 C C . ASN B 1 40 ? 12.719 -7.164 -12.875 1 98.81 40 ASN B C 1
ATOM 2377 O O . ASN B 1 40 ? 13.617 -6.383 -12.57 1 98.81 40 ASN B O 1
ATOM 2381 N N . ALA B 1 41 ? 12.922 -8.414 -12.977 1 98.81 41 ALA B N 1
ATOM 2382 C CA . ALA B 1 41 ? 14.164 -9.031 -12.531 1 98.81 41 ALA B CA 1
ATOM 2383 C C . ALA B 1 41 ? 15.32 -8.68 -13.461 1 98.81 41 ALA B C 1
ATOM 2385 O O . ALA B 1 41 ? 16.469 -8.609 -13.031 1 98.81 41 ALA B O 1
ATOM 2386 N N . ALA B 1 42 ? 15.016 -8.492 -14.734 1 98.5 42 ALA B N 1
ATOM 2387 C CA . ALA B 1 42 ? 16.062 -8.211 -15.719 1 98.5 42 ALA B CA 1
ATOM 2388 C C . ALA B 1 42 ? 16.297 -6.707 -15.859 1 98.5 42 ALA B C 1
ATOM 2390 O O . ALA B 1 42 ? 15.586 -6.035 -16.609 1 98.5 42 ALA B O 1
ATOM 2391 N N . GLY B 1 43 ? 17.312 -6.16 -15.188 1 96 43 GLY B N 1
ATOM 2392 C CA . GLY B 1 43 ? 17.625 -4.742 -15.289 1 96 43 GLY B CA 1
ATOM 2393 C C . GLY B 1 43 ? 16.453 -3.854 -14.938 1 96 43 GLY B C 1
ATOM 2394 O O . GLY B 1 43 ? 16.328 -2.744 -15.453 1 96 43 GLY B O 1
ATOM 2395 N N . GLY B 1 44 ? 15.57 -4.355 -14.242 1 96.5 44 GLY B N 1
ATOM 2396 C CA . GLY B 1 44 ? 14.445 -3.559 -13.789 1 96.5 44 GLY B CA 1
ATOM 2397 C C . GLY B 1 44 ? 13.188 -3.785 -14.602 1 96.5 44 GLY B C 1
ATOM 2398 O O . GLY B 1 44 ? 12.094 -3.4 -14.188 1 96.5 44 GLY B O 1
ATOM 2399 N N . PHE B 1 45 ? 13.352 -4.473 -15.781 1 97.62 45 PHE B N 1
ATOM 2400 C CA . PHE B 1 45 ? 12.203 -4.613 -16.672 1 97.62 45 PHE B CA 1
ATOM 2401 C C . PHE B 1 45 ? 12.234 -5.949 -17.406 1 97.62 45 PHE B C 1
ATOM 2403 O O . PHE B 1 45 ? 13.117 -6.184 -18.234 1 97.62 45 PHE B O 1
ATOM 2410 N N . GLY B 1 46 ? 11.273 -6.742 -17.047 1 98.44 46 GLY B N 1
ATOM 2411 C CA . GLY B 1 46 ? 11.172 -8.023 -17.734 1 98.44 46 GLY B CA 1
ATOM 2412 C C . GLY B 1 46 ? 12 -9.109 -17.078 1 98.44 46 GLY B C 1
ATOM 2413 O O . GLY B 1 46 ? 12.438 -8.969 -15.938 1 98.44 46 GLY B O 1
ATOM 2414 N N . ILE B 1 47 ? 12.109 -10.234 -17.797 1 98.81 47 ILE B N 1
ATOM 2415 C CA . ILE B 1 47 ? 12.828 -11.406 -17.312 1 98.81 47 ILE B CA 1
ATOM 2416 C C . ILE B 1 47 ? 13.492 -12.125 -18.484 1 98.81 47 ILE B C 1
ATOM 2418 O O . ILE B 1 47 ? 12.938 -12.18 -19.578 1 98.81 47 ILE B O 1
ATOM 2422 N N . THR B 1 48 ? 14.648 -12.641 -18.266 1 98.81 48 THR B N 1
ATOM 2423 C CA . THR B 1 48 ? 15.328 -13.477 -19.25 1 98.81 48 THR B CA 1
ATOM 2424 C C . THR B 1 48 ? 15.219 -14.953 -18.875 1 98.81 48 THR B C 1
ATOM 2426 O O . THR B 1 48 ? 14.844 -15.289 -17.75 1 98.81 48 THR B O 1
ATOM 2429 N N . GLU B 1 49 ? 15.516 -15.805 -19.828 1 98.75 49 GLU B N 1
ATOM 2430 C CA . GLU B 1 49 ? 15.492 -17.25 -19.578 1 98.75 49 GLU B CA 1
ATOM 2431 C C . GLU B 1 49 ? 16.484 -17.625 -18.469 1 98.75 49 GLU B C 1
ATOM 2433 O O . GLU B 1 49 ? 16.188 -18.469 -17.625 1 98.75 49 GLU B O 1
ATOM 2438 N N . ALA B 1 50 ? 17.641 -17 -18.516 1 98.75 50 ALA B N 1
ATOM 2439 C CA . ALA B 1 50 ? 18.672 -17.281 -17.516 1 98.75 50 ALA B CA 1
ATOM 2440 C C . ALA B 1 50 ? 18.172 -16.938 -16.109 1 98.75 50 ALA B C 1
ATOM 2442 O O . ALA B 1 50 ? 18.359 -17.719 -15.172 1 98.75 50 ALA B O 1
ATOM 2443 N N . ILE B 1 51 ? 17.562 -15.828 -15.953 1 98.88 51 ILE B N 1
ATOM 2444 C CA . ILE B 1 51 ? 17.047 -15.383 -14.656 1 98.88 51 ILE B CA 1
ATOM 2445 C C . ILE B 1 51 ? 15.922 -16.312 -14.203 1 98.88 51 ILE B C 1
ATOM 2447 O O . ILE B 1 51 ? 15.867 -16.703 -13.031 1 98.88 51 ILE B O 1
ATOM 2451 N N . TYR B 1 52 ? 15.047 -16.641 -15.133 1 98.88 52 TYR B N 1
ATOM 2452 C CA . TYR B 1 52 ? 13.984 -17.609 -14.836 1 98.88 52 TYR B CA 1
ATOM 2453 C C . TYR B 1 52 ? 14.57 -18.891 -14.273 1 98.88 52 TYR B C 1
ATOM 2455 O O . TYR B 1 52 ? 14.125 -19.375 -13.227 1 98.88 52 TYR B O 1
ATOM 2463 N N . ASN B 1 53 ? 15.531 -19.406 -14.945 1 98.75 53 ASN B N 1
ATOM 2464 C CA . ASN B 1 53 ? 16.172 -20.641 -14.508 1 98.75 53 ASN B CA 1
ATOM 2465 C C . ASN B 1 53 ? 16.844 -20.484 -13.156 1 98.75 53 ASN B C 1
ATOM 2467 O O . ASN B 1 53 ? 16.828 -21.406 -12.328 1 98.75 53 ASN B O 1
ATOM 2471 N N . ASP B 1 54 ? 17.453 -19.312 -12.938 1 98.88 54 ASP B N 1
ATOM 2472 C CA . ASP B 1 54 ? 18.062 -19.031 -11.641 1 98.88 54 ASP B CA 1
ATOM 2473 C C . ASP B 1 54 ? 17.031 -19.109 -10.516 1 98.88 54 ASP B C 1
ATOM 2475 O O . ASP B 1 54 ? 17.328 -19.609 -9.43 1 98.88 54 ASP B O 1
ATOM 2479 N N . PHE B 1 55 ? 15.859 -18.562 -10.727 1 98.88 55 PHE B N 1
ATOM 2480 C CA . PHE B 1 55 ? 14.805 -18.578 -9.719 1 98.88 55 PHE B CA 1
ATOM 2481 C C . PHE B 1 55 ? 14.359 -20.016 -9.438 1 98.88 55 PHE B C 1
ATOM 2483 O O . PHE B 1 55 ? 14.188 -20.391 -8.281 1 98.88 55 PHE B O 1
ATOM 2490 N N . ILE B 1 56 ? 14.195 -20.797 -10.5 1 98.12 56 ILE B N 1
ATOM 2491 C CA . ILE B 1 56 ? 13.773 -22.188 -10.359 1 98.12 56 ILE B CA 1
ATOM 2492 C C . ILE B 1 56 ? 14.844 -22.984 -9.602 1 98.12 56 ILE B C 1
ATOM 2494 O O . ILE B 1 56 ? 14.523 -23.75 -8.688 1 98.12 56 ILE B O 1
ATOM 2498 N N . ASP B 1 57 ? 16.078 -22.734 -9.945 1 98.38 57 ASP B N 1
ATOM 2499 C CA . ASP B 1 57 ? 17.188 -23.422 -9.297 1 98.38 57 ASP B CA 1
ATOM 2500 C C . ASP B 1 57 ? 17.281 -23.047 -7.816 1 98.38 57 ASP B C 1
ATOM 2502 O O . ASP B 1 57 ? 17.688 -23.859 -6.988 1 98.38 57 ASP B O 1
ATOM 2506 N N . ALA B 1 58 ? 16.875 -21.812 -7.535 1 98.56 58 ALA B N 1
ATOM 2507 C CA . ALA B 1 58 ? 16.906 -21.344 -6.148 1 98.56 58 ALA B CA 1
ATOM 2508 C C . ALA B 1 58 ? 15.789 -21.984 -5.332 1 98.56 58 ALA B C 1
ATOM 2510 O O . ALA B 1 58 ? 15.797 -21.922 -4.102 1 98.56 58 ALA B O 1
ATOM 2511 N N . GLY B 1 59 ? 14.82 -22.547 -6.035 1 97.38 59 GLY B N 1
ATOM 2512 C CA . GLY B 1 59 ? 13.805 -23.297 -5.316 1 97.38 59 GLY B CA 1
ATOM 2513 C C . GLY B 1 59 ? 12.398 -22.797 -5.59 1 97.38 59 GLY B C 1
ATOM 2514 O O . GLY B 1 59 ? 11.43 -23.266 -4.98 1 97.38 59 GLY B O 1
ATOM 2515 N N . ALA B 1 60 ? 12.219 -21.875 -6.484 1 98.12 60 ALA B N 1
ATOM 2516 C CA . ALA B 1 60 ? 10.883 -21.391 -6.824 1 98.12 60 ALA B CA 1
ATOM 2517 C C . ALA B 1 60 ? 10.086 -22.469 -7.551 1 98.12 60 ALA B C 1
ATOM 2519 O O . ALA B 1 60 ? 10.617 -23.172 -8.406 1 98.12 60 ALA B O 1
ATOM 2520 N N . ASP B 1 61 ? 8.859 -22.609 -7.168 1 98.06 61 ASP B N 1
ATOM 2521 C CA . ASP B 1 61 ? 7.973 -23.562 -7.828 1 98.06 61 ASP B CA 1
ATOM 2522 C C . ASP B 1 61 ? 7.258 -22.922 -9.016 1 98.06 61 ASP B C 1
ATOM 2524 O O . ASP B 1 61 ? 6.816 -23.625 -9.93 1 98.06 61 ASP B O 1
ATOM 2528 N N . ALA B 1 62 ? 7.09 -21.656 -9.023 1 98.62 62 ALA B N 1
ATOM 2529 C CA . ALA B 1 62 ? 6.5 -20.875 -10.117 1 98.62 62 ALA B CA 1
ATOM 2530 C C . ALA B 1 62 ? 7.02 -19.438 -10.117 1 98.62 62 ALA B C 1
ATOM 2532 O O . ALA B 1 62 ? 7.453 -18.938 -9.086 1 98.62 62 ALA B O 1
ATOM 2533 N N . VAL B 1 63 ? 7.02 -18.844 -11.25 1 98.94 63 VAL B N 1
ATOM 2534 C CA . VAL B 1 63 ? 7.383 -17.438 -11.445 1 98.94 63 VAL B CA 1
ATOM 2535 C C . VAL B 1 63 ? 6.254 -16.719 -12.172 1 98.94 63 VAL B C 1
ATOM 2537 O O . VAL B 1 63 ? 5.824 -17.141 -13.25 1 98.94 63 VAL B O 1
ATOM 2540 N N . THR B 1 64 ? 5.707 -15.68 -11.555 1 98.94 64 THR B N 1
ATOM 2541 C CA . THR B 1 64 ? 4.676 -14.867 -12.195 1 98.94 64 THR B CA 1
ATOM 2542 C C . THR B 1 64 ? 5.27 -13.586 -12.766 1 98.94 64 THR B C 1
ATOM 2544 O O . THR B 1 64 ? 6.402 -13.227 -12.445 1 98.94 64 THR B O 1
ATOM 2547 N N . LEU B 1 65 ? 4.512 -12.961 -13.633 1 98.88 65 LEU B N 1
ATOM 2548 C CA . LEU B 1 65 ? 4.953 -11.734 -14.281 1 98.88 65 LEU B CA 1
ATOM 2549 C C . LEU B 1 65 ? 3.93 -10.617 -14.086 1 98.88 65 LEU B C 1
ATOM 2551 O O . LEU B 1 65 ? 3.371 -10.469 -13 1 98.88 65 LEU B O 1
ATOM 2555 N N . GLY B 1 66 ? 3.828 -9.688 -14.984 1 98.56 66 GLY B N 1
ATOM 2556 C CA . GLY B 1 66 ? 2.965 -8.516 -14.93 1 98.56 66 GLY B CA 1
ATOM 2557 C C . GLY B 1 66 ? 3.047 -7.656 -16.172 1 98.56 66 GLY B C 1
ATOM 2558 O O . GLY B 1 66 ? 3.098 -8.172 -17.297 1 98.56 66 GLY B O 1
ATOM 2559 N N . ASN B 1 67 ? 2.998 -6.348 -15.977 1 98.5 67 ASN B N 1
ATOM 2560 C CA . ASN B 1 67 ? 2.938 -5.449 -17.125 1 98.5 67 ASN B CA 1
ATOM 2561 C C . ASN B 1 67 ? 4.27 -5.398 -17.859 1 98.5 67 ASN B C 1
ATOM 2563 O O . ASN B 1 67 ? 4.324 -4.965 -19.016 1 98.5 67 ASN B O 1
ATOM 2567 N N . HIS B 1 68 ? 5.328 -5.895 -17.328 1 98.44 68 HIS B N 1
ATOM 2568 C CA . HIS B 1 68 ? 6.637 -5.875 -17.969 1 98.44 68 HIS B CA 1
ATOM 2569 C C . HIS B 1 68 ? 6.988 -7.25 -18.531 1 98.44 68 HIS B C 1
ATOM 2571 O O . HIS B 1 68 ? 8.164 -7.543 -18.781 1 98.44 68 HIS B O 1
ATOM 2577 N N . ALA B 1 69 ? 6.008 -8.109 -18.703 1 98.12 69 ALA B N 1
ATOM 2578 C CA . ALA B 1 69 ? 6.211 -9.484 -19.156 1 98.12 69 ALA B CA 1
ATOM 2579 C C . ALA B 1 69 ? 7.016 -9.539 -20.438 1 98.12 69 ALA B C 1
ATOM 2581 O O . ALA B 1 69 ? 7.773 -10.484 -20.672 1 98.12 69 ALA B O 1
ATOM 2582 N N . TRP B 1 70 ? 6.895 -8.453 -21.266 1 97.75 70 TRP B N 1
ATOM 2583 C CA . TRP B 1 70 ? 7.426 -8.539 -22.609 1 97.75 70 TRP B CA 1
ATOM 2584 C C . TRP B 1 70 ? 8.539 -7.523 -22.828 1 97.75 70 TRP B C 1
ATOM 2586 O O . TRP B 1 70 ? 8.891 -7.211 -23.969 1 97.75 70 TRP B O 1
ATOM 2596 N N . ASN B 1 71 ? 9.055 -6.992 -21.719 1 97.75 71 ASN B N 1
ATOM 2597 C CA . ASN B 1 71 ? 10.078 -5.957 -21.844 1 97.75 71 ASN B CA 1
ATOM 2598 C C . ASN B 1 71 ? 11.43 -6.551 -22.219 1 97.75 71 ASN B C 1
ATOM 2600 O O . ASN B 1 71 ? 12.359 -5.816 -22.562 1 97.75 71 ASN B O 1
ATOM 2604 N N . GLN B 1 72 ? 11.625 -7.863 -22.078 1 97.88 72 GLN B N 1
ATOM 2605 C CA . GLN B 1 72 ? 12.703 -8.625 -22.703 1 97.88 72 GLN B CA 1
ATOM 2606 C C . GLN B 1 72 ? 12.188 -9.461 -23.859 1 97.88 72 GLN B C 1
ATOM 2608 O O . GLN B 1 72 ? 11.43 -10.414 -23.672 1 97.88 72 GLN B O 1
ATOM 2613 N N . LYS B 1 73 ? 12.641 -9.219 -25 1 97 73 LYS B N 1
ATOM 2614 C CA . LYS B 1 73 ? 12.086 -9.797 -26.219 1 97 73 LYS B CA 1
ATOM 2615 C C . LYS B 1 73 ? 12.164 -11.32 -26.172 1 97 73 LYS B C 1
ATOM 2617 O O . LYS B 1 73 ? 11.289 -12.008 -26.719 1 97 73 LYS B O 1
ATOM 2622 N N . GLU B 1 74 ? 13.164 -11.828 -25.578 1 97.5 74 GLU B N 1
ATOM 2623 C CA . GLU B 1 74 ? 13.336 -13.273 -25.562 1 97.5 74 GLU B CA 1
ATOM 2624 C C . GLU B 1 74 ? 12.219 -13.961 -24.781 1 97.5 74 GLU B C 1
ATOM 2626 O O . GLU B 1 74 ? 11.992 -15.164 -24.938 1 97.5 74 GLU B O 1
ATOM 2631 N N . ALA B 1 75 ? 11.547 -13.227 -23.906 1 97.44 75 ALA B N 1
ATOM 2632 C CA . ALA B 1 75 ? 10.453 -13.797 -23.125 1 97.44 75 ALA B CA 1
ATOM 2633 C C . ALA B 1 75 ? 9.336 -14.305 -24.031 1 97.44 75 ALA B C 1
ATOM 2635 O O . ALA B 1 75 ? 8.664 -15.289 -23.703 1 97.44 75 ALA B O 1
ATOM 2636 N N . LEU B 1 76 ? 9.18 -13.688 -25.234 1 96.88 76 LEU B N 1
ATOM 2637 C CA . LEU B 1 76 ? 8.148 -14.055 -26.188 1 96.88 76 LEU B CA 1
ATOM 2638 C C . LEU B 1 76 ? 8.375 -15.469 -26.719 1 96.88 76 LEU B C 1
ATOM 2640 O O . LEU B 1 76 ? 7.422 -16.141 -27.125 1 96.88 76 LEU B O 1
ATOM 2644 N N . VAL B 1 77 ? 9.562 -15.898 -26.625 1 96.94 77 VAL B N 1
ATOM 2645 C CA . VAL B 1 77 ? 9.938 -17.172 -27.234 1 96.94 77 VAL B CA 1
ATOM 2646 C C . VAL B 1 77 ? 10.102 -18.234 -26.141 1 96.94 77 VAL B C 1
ATOM 2648 O O . VAL B 1 77 ? 9.422 -19.266 -26.172 1 96.94 77 VAL B O 1
ATOM 2651 N N . PHE B 1 78 ? 10.906 -17.922 -25.141 1 98.19 78 PHE B N 1
ATOM 2652 C CA . PHE B 1 78 ? 11.266 -18.984 -24.203 1 98.19 78 PHE B CA 1
ATOM 2653 C C . PHE B 1 78 ? 10.094 -19.312 -23.297 1 98.19 78 PHE B C 1
ATOM 2655 O O . PHE B 1 78 ? 10.055 -20.391 -22.688 1 98.19 78 PHE B O 1
ATOM 2662 N N . ILE B 1 79 ? 9.086 -18.422 -23.156 1 98.44 79 ILE B N 1
ATOM 2663 C CA . ILE B 1 79 ? 7.98 -18.641 -22.219 1 98.44 79 ILE B CA 1
ATOM 2664 C C . ILE B 1 79 ? 7.215 -19.906 -22.609 1 98.44 79 ILE B C 1
ATOM 2666 O O . ILE B 1 79 ? 6.613 -20.562 -21.75 1 98.44 79 ILE B O 1
ATOM 2670 N N . GLU B 1 80 ? 7.23 -20.234 -23.859 1 97.69 80 GLU B N 1
ATOM 2671 C CA . GLU B 1 80 ? 6.527 -21.422 -24.328 1 97.69 80 GLU B CA 1
ATOM 2672 C C . GLU B 1 80 ? 7.141 -22.688 -23.75 1 97.69 80 GLU B C 1
ATOM 2674 O O . GLU B 1 80 ? 6.441 -23.688 -23.547 1 97.69 80 GLU B O 1
ATOM 2679 N N . ARG B 1 81 ? 8.422 -22.641 -23.453 1 97.06 81 ARG B N 1
ATOM 2680 C CA . ARG B 1 81 ? 9.117 -23.812 -22.938 1 97.06 81 ARG B CA 1
ATOM 2681 C C . ARG B 1 81 ? 9.359 -23.688 -21.438 1 97.06 81 ARG B C 1
ATOM 2683 O O . ARG B 1 81 ? 10.133 -24.438 -20.859 1 97.06 81 ARG B O 1
ATOM 2690 N N . ALA B 1 82 ? 8.797 -22.734 -20.828 1 98.19 82 ALA B N 1
ATOM 2691 C CA . ALA B 1 82 ? 8.906 -22.516 -19.391 1 98.19 82 ALA B CA 1
ATOM 2692 C C . ALA B 1 82 ? 7.582 -22.797 -18.688 1 98.19 82 ALA B C 1
ATOM 2694 O O . ALA B 1 82 ? 6.824 -21.875 -18.375 1 98.19 82 ALA B O 1
ATOM 2695 N N . PRO B 1 83 ? 7.324 -23.969 -18.359 1 97.25 83 PRO B N 1
ATOM 2696 C CA . PRO B 1 83 ? 5.992 -24.375 -17.891 1 97.25 83 PRO B CA 1
ATOM 2697 C C . PRO B 1 83 ? 5.613 -23.75 -16.562 1 97.25 83 PRO B C 1
ATOM 2699 O O . PRO B 1 83 ? 4.441 -23.766 -16.172 1 97.25 83 PRO B O 1
ATOM 2702 N N . ARG B 1 84 ? 6.621 -23.203 -15.805 1 98 84 ARG B N 1
ATOM 2703 C CA . ARG B 1 84 ? 6.348 -22.625 -14.484 1 98 84 ARG B CA 1
ATOM 2704 C C . ARG B 1 84 ? 6.395 -21.109 -14.531 1 98 84 ARG B C 1
ATOM 2706 O O . ARG B 1 84 ? 6.453 -20.453 -13.492 1 98 84 ARG B O 1
ATOM 2713 N N . LEU B 1 85 ? 6.488 -20.531 -15.734 1 98.81 85 LEU B N 1
ATOM 2714 C CA . LEU B 1 85 ? 6.434 -19.094 -15.945 1 98.81 85 LEU B CA 1
ATOM 2715 C C . LEU B 1 85 ? 5.027 -18.656 -16.344 1 98.81 85 LEU B C 1
ATOM 2717 O O . LEU B 1 85 ? 4.492 -19.125 -17.359 1 98.81 85 LEU B O 1
ATOM 2721 N N . VAL B 1 86 ? 4.43 -17.797 -15.531 1 98.88 86 VAL B N 1
ATOM 2722 C CA . VAL B 1 86 ? 3.016 -17.469 -15.672 1 98.88 86 VAL B CA 1
ATOM 2723 C C . VAL B 1 86 ? 2.852 -15.977 -15.945 1 98.88 86 VAL B C 1
ATOM 2725 O O . VAL B 1 86 ? 3.23 -15.141 -15.117 1 98.88 86 VAL B O 1
ATOM 2728 N N . ARG B 1 87 ? 2.355 -15.562 -17.094 1 98.81 87 ARG B N 1
ATOM 2729 C CA . ARG B 1 87 ? 2.049 -14.18 -17.438 1 98.81 87 ARG B CA 1
ATOM 2730 C C . ARG B 1 87 ? 0.572 -13.875 -17.203 1 98.81 87 ARG B C 1
ATOM 2732 O O . ARG B 1 87 ? -0.219 -14.773 -16.938 1 98.81 87 ARG B O 1
ATOM 2739 N N . PRO B 1 88 ? 0.16 -12.633 -17.219 1 98.81 88 PRO B N 1
ATOM 2740 C CA . PRO B 1 88 ? -1.247 -12.336 -16.938 1 98.81 88 PRO B CA 1
ATOM 2741 C C . PRO B 1 88 ? -2.201 -13.07 -17.875 1 98.81 88 PRO B C 1
ATOM 2743 O O . PRO B 1 88 ? -2.021 -13.039 -19.094 1 98.81 88 PRO B O 1
ATOM 2746 N N . VAL B 1 89 ? -3.145 -13.633 -17.25 1 98.75 89 VAL B N 1
ATOM 2747 C CA . VAL B 1 89 ? -4.055 -14.539 -17.938 1 98.75 89 VAL B CA 1
ATOM 2748 C C . VAL B 1 89 ? -4.98 -13.742 -18.859 1 98.75 89 VAL B C 1
ATOM 2750 O O . VAL B 1 89 ? -5.516 -14.281 -19.828 1 98.75 89 VAL B O 1
ATOM 2753 N N . ASN B 1 90 ? -5.145 -12.438 -18.562 1 98.75 90 ASN B N 1
ATOM 2754 C CA . ASN B 1 90 ? -6.141 -11.656 -19.297 1 98.75 90 ASN B CA 1
ATOM 2755 C C . ASN B 1 90 ? -5.516 -10.898 -20.453 1 98.75 90 ASN B C 1
ATOM 2757 O O . ASN B 1 90 ? -6.102 -9.938 -20.969 1 98.75 90 ASN B O 1
ATOM 2761 N N . PHE B 1 91 ? -4.289 -11.25 -20.922 1 97.88 91 PHE B N 1
ATOM 2762 C CA . PHE B 1 91 ? -3.785 -10.836 -22.234 1 97.88 91 PHE B CA 1
ATOM 2763 C C . PHE B 1 91 ? -4.66 -11.383 -23.344 1 97.88 91 PHE B C 1
ATOM 2765 O O . PHE B 1 91 ? -5.363 -12.383 -23.156 1 97.88 91 PHE B O 1
ATOM 2772 N N . PRO B 1 92 ? -4.574 -10.695 -24.438 1 95.5 92 PRO B N 1
ATOM 2773 C CA . PRO B 1 92 ? -5.406 -11.172 -25.547 1 95.5 92 PRO B CA 1
ATOM 2774 C C . PRO B 1 92 ? -5.074 -12.602 -25.953 1 95.5 92 PRO B C 1
ATOM 2776 O O . PRO B 1 92 ? -4.035 -13.141 -25.562 1 95.5 92 PRO B O 1
ATOM 2779 N N . ARG B 1 93 ? -6 -12.984 -26.797 1 90.44 93 ARG B N 1
ATOM 2780 C CA . ARG B 1 93 ? -5.855 -14.344 -27.328 1 90.44 93 ARG B CA 1
ATOM 2781 C C . ARG B 1 93 ? -4.586 -14.469 -28.156 1 90.44 93 ARG B C 1
ATOM 2783 O O . ARG B 1 93 ? -4.188 -13.531 -28.844 1 90.44 93 ARG B O 1
ATOM 2790 N N . HIS B 1 94 ? -3.814 -15.469 -28.125 1 91.5 94 HIS B N 1
ATOM 2791 C CA . HIS B 1 94 ? -2.648 -15.82 -28.938 1 91.5 94 HIS B CA 1
ATOM 2792 C C . HIS B 1 94 ? -1.366 -15.273 -28.312 1 91.5 94 HIS B C 1
ATOM 2794 O O . HIS B 1 94 ? -0.282 -15.438 -28.875 1 91.5 94 HIS B O 1
ATOM 2800 N N . THR B 1 95 ? -1.574 -14.492 -27.219 1 95.69 95 THR B N 1
ATOM 2801 C CA . THR B 1 95 ? -0.364 -14.141 -26.484 1 95.69 95 THR B CA 1
ATOM 2802 C C . THR B 1 95 ? 0.398 -15.391 -26.062 1 95.69 95 THR B C 1
ATOM 2804 O O . THR B 1 95 ? -0.194 -16.344 -25.547 1 95.69 95 THR B O 1
ATOM 2807 N N . PRO B 1 96 ? 1.657 -15.438 -26.297 1 97.44 96 PRO B N 1
ATOM 2808 C CA . PRO B 1 96 ? 2.436 -16.625 -25.953 1 97.44 96 PRO B CA 1
ATOM 2809 C C . PRO B 1 96 ? 2.387 -16.953 -24.453 1 97.44 96 PRO B C 1
ATOM 2811 O O . PRO B 1 96 ? 2.064 -16.078 -23.641 1 97.44 96 PRO B O 1
ATOM 2814 N N . GLY B 1 97 ? 2.734 -18.234 -24.109 1 98.06 97 GLY B N 1
ATOM 2815 C CA . GLY B 1 97 ? 2.832 -18.625 -22.719 1 98.06 97 GLY B CA 1
ATOM 2816 C C . GLY B 1 97 ? 1.492 -18.984 -22.094 1 98.06 97 GLY B C 1
ATOM 2817 O O . GLY B 1 97 ? 0.587 -19.453 -22.797 1 98.06 97 GLY B O 1
ATOM 2818 N N . ARG B 1 98 ? 1.412 -18.938 -20.844 1 98 98 ARG B N 1
ATOM 2819 C CA . ARG B 1 98 ? 0.232 -19.375 -20.109 1 98 98 ARG B CA 1
ATOM 2820 C C . ARG B 1 98 ? -0.105 -18.406 -18.984 1 98 98 ARG B C 1
ATOM 2822 O O . ARG B 1 98 ? 0.786 -17.766 -18.422 1 98 98 ARG B O 1
ATOM 2829 N N . GLY B 1 99 ? -1.39 -18.328 -18.703 1 98.5 99 GLY B N 1
ATOM 2830 C CA . GLY B 1 99 ? -1.858 -17.438 -17.656 1 98.5 99 GLY B CA 1
ATOM 2831 C C . GLY B 1 99 ? -2.072 -18.141 -16.328 1 98.5 99 GLY B C 1
ATOM 2832 O O . GLY B 1 99 ? -2.27 -17.484 -15.305 1 98.5 99 GLY B O 1
ATOM 2833 N N . ALA B 1 100 ? -2.094 -19.406 -16.375 1 98.56 100 ALA B N 1
ATOM 2834 C CA . ALA B 1 100 ? -2.24 -20.281 -15.211 1 98.56 100 ALA B CA 1
ATOM 2835 C C . ALA B 1 100 ? -1.378 -21.531 -15.352 1 98.56 100 ALA B C 1
ATOM 2837 O O . ALA B 1 100 ? -1.248 -22.094 -16.438 1 98.56 100 ALA B O 1
ATOM 2838 N N . ALA B 1 101 ? -0.738 -21.906 -14.227 1 98.19 101 ALA B N 1
ATOM 2839 C CA . ALA B 1 101 ? 0.094 -23.109 -14.211 1 98.19 101 ALA B CA 1
ATOM 2840 C C . ALA B 1 101 ? -0.222 -23.984 -13 1 98.19 101 ALA B C 1
ATOM 2842 O O . ALA B 1 101 ? -0.226 -23.5 -11.867 1 98.19 101 ALA B O 1
ATOM 2843 N N . LEU B 1 102 ? -0.598 -25.203 -13.25 1 97.75 102 LEU B N 1
ATOM 2844 C CA . LEU B 1 102 ? -0.703 -26.172 -12.18 1 97.75 102 LEU B CA 1
ATOM 2845 C C . LEU B 1 102 ? 0.662 -26.781 -11.852 1 97.75 102 LEU B C 1
ATOM 2847 O O . LEU B 1 102 ? 1.228 -27.516 -12.656 1 97.75 102 LEU B O 1
ATOM 2851 N N . VAL B 1 103 ? 1.205 -26.438 -10.688 1 96.5 103 VAL B N 1
ATOM 2852 C CA . VAL B 1 103 ? 2.553 -26.875 -10.359 1 96.5 103 VAL B CA 1
ATOM 2853 C C . VAL B 1 103 ? 2.488 -27.984 -9.312 1 96.5 103 VAL B C 1
ATOM 2855 O O . VAL B 1 103 ? 1.649 -27.938 -8.406 1 96.5 103 VAL B O 1
ATOM 2858 N N . ASP B 1 104 ? 3.338 -28.953 -9.469 1 94.19 104 ASP B N 1
ATOM 2859 C CA . ASP B 1 104 ? 3.486 -30.016 -8.492 1 94.19 104 ASP B CA 1
ATOM 2860 C C . ASP B 1 104 ? 4.57 -29.688 -7.473 1 94.19 104 ASP B C 1
ATOM 2862 O O . ASP B 1 104 ? 5.727 -29.453 -7.84 1 94.19 104 ASP B O 1
ATOM 2866 N N . THR B 1 105 ? 4.184 -29.656 -6.266 1 89.25 105 THR B N 1
ATOM 2867 C CA . THR B 1 105 ? 5.168 -29.391 -5.219 1 89.25 105 THR B CA 1
ATOM 2868 C C . THR B 1 105 ? 5.98 -30.641 -4.918 1 89.25 105 THR B C 1
ATOM 2870 O O . THR B 1 105 ? 5.668 -31.734 -5.414 1 89.25 105 THR B O 1
ATOM 2873 N N . ARG B 1 106 ? 7.086 -30.438 -4.117 1 81.75 106 ARG B N 1
ATOM 2874 C CA . ARG B 1 106 ? 7.953 -31.562 -3.775 1 81.75 106 ARG B CA 1
ATOM 2875 C C . ARG B 1 106 ? 7.195 -32.594 -2.973 1 81.75 106 ARG B C 1
ATOM 2877 O O . ARG B 1 106 ? 7.5 -33.812 -3.055 1 81.75 106 ARG B O 1
ATOM 2884 N N . SER B 1 107 ? 6.195 -32.156 -2.242 1 84.56 107 SER B N 1
ATOM 2885 C CA . SER B 1 107 ? 5.41 -33.062 -1.42 1 84.56 107 SER B CA 1
ATOM 2886 C C . SER B 1 107 ? 4.316 -33.75 -2.236 1 84.56 107 SER B C 1
ATOM 2888 O O . SER B 1 107 ? 3.588 -34.625 -1.724 1 84.56 107 SER B O 1
ATOM 2890 N N . GLY B 1 108 ? 4.113 -33.375 -3.5 1 88.31 108 GLY B N 1
ATOM 2891 C CA . GLY B 1 108 ? 3.125 -34 -4.375 1 88.31 108 GLY B CA 1
ATOM 2892 C C . GLY B 1 108 ? 1.823 -33.219 -4.438 1 88.31 108 GLY B C 1
ATOM 2893 O O . GLY B 1 108 ? 0.888 -33.594 -5.133 1 88.31 108 GLY B O 1
ATOM 2894 N N . ALA B 1 109 ? 1.752 -32.188 -3.719 1 92.75 109 ALA B N 1
ATOM 2895 C CA . ALA B 1 109 ? 0.563 -31.328 -3.787 1 92.75 109 ALA B CA 1
ATOM 2896 C C . ALA B 1 109 ? 0.538 -30.516 -5.082 1 92.75 109 ALA B C 1
ATOM 2898 O O . ALA B 1 109 ? 1.588 -30.219 -5.652 1 92.75 109 ALA B O 1
ATOM 2899 N N . ARG B 1 110 ? -0.687 -30.297 -5.531 1 96.88 110 ARG B N 1
ATOM 2900 C CA . ARG B 1 110 ? -0.88 -29.5 -6.742 1 96.88 110 ARG B CA 1
ATOM 2901 C C . ARG B 1 110 ? -1.342 -28.094 -6.406 1 96.88 110 ARG B C 1
ATOM 2903 O O . ARG B 1 110 ? -2.381 -27.906 -5.766 1 96.88 110 ARG B O 1
ATOM 2910 N N . VAL B 1 111 ? -0.601 -27.109 -6.848 1 98.44 111 VAL B N 1
ATOM 2911 C CA . VAL B 1 111 ? -0.933 -25.719 -6.609 1 98.44 111 VAL B CA 1
ATOM 2912 C C . VAL B 1 111 ? -1.181 -25 -7.938 1 98.44 111 VAL B C 1
ATOM 2914 O O . VAL B 1 111 ? -0.31 -24.984 -8.812 1 98.44 111 VAL B O 1
ATOM 2917 N N . LEU B 1 112 ? -2.406 -24.469 -8.102 1 98.81 112 LEU B N 1
ATOM 2918 C CA . LEU B 1 112 ? -2.691 -23.641 -9.266 1 98.81 112 LEU B CA 1
ATOM 2919 C C . LEU B 1 112 ? -2.234 -22.203 -9.039 1 98.81 112 LEU B C 1
ATOM 2921 O O . LEU B 1 112 ? -2.654 -21.562 -8.078 1 98.81 112 LEU B O 1
ATOM 2925 N N . VAL B 1 113 ? -1.332 -21.734 -9.867 1 98.94 113 VAL B N 1
ATOM 2926 C CA . VAL B 1 113 ? -0.84 -20.359 -9.82 1 98.94 113 VAL B CA 1
ATOM 2927 C C . VAL B 1 113 ? -1.408 -19.562 -10.992 1 98.94 113 VAL B C 1
ATOM 2929 O O . VAL B 1 113 ? -1.234 -19.953 -12.156 1 98.94 113 VAL B O 1
ATOM 2932 N N . ILE B 1 114 ? -2.143 -18.484 -10.695 1 98.94 114 ILE B N 1
ATOM 2933 C CA . ILE B 1 114 ? -2.742 -17.625 -11.711 1 98.94 114 ILE B CA 1
ATOM 2934 C C . ILE B 1 114 ? -2.18 -16.203 -11.594 1 98.94 114 ILE B C 1
ATOM 2936 O O . ILE B 1 114 ? -2.045 -15.68 -10.484 1 98.94 114 ILE B O 1
ATOM 2940 N N . ASN B 1 115 ? -1.757 -15.672 -12.664 1 98.94 115 ASN B N 1
ATOM 2941 C CA . ASN B 1 115 ? -1.4 -14.258 -12.758 1 98.94 115 ASN B CA 1
ATOM 2942 C C . ASN B 1 115 ? -2.43 -13.477 -13.562 1 98.94 115 ASN B C 1
ATOM 2944 O O . ASN B 1 115 ? -2.889 -13.93 -14.609 1 98.94 115 ASN B O 1
ATOM 2948 N N . ALA B 1 116 ? -2.883 -12.344 -13.047 1 98.94 116 ALA B N 1
ATOM 2949 C CA . ALA B 1 116 ? -3.814 -11.469 -13.758 1 98.94 116 ALA B CA 1
ATOM 2950 C C . ALA B 1 116 ? -3.414 -10 -13.602 1 98.94 116 ALA B C 1
ATOM 2952 O O . ALA B 1 116 ? -2.832 -9.609 -12.586 1 98.94 116 ALA B O 1
ATOM 2953 N N . MET B 1 117 ? -3.736 -9.227 -14.578 1 98.69 117 MET B N 1
ATOM 2954 C CA . MET B 1 117 ? -3.416 -7.801 -14.562 1 98.69 117 MET B CA 1
ATOM 2955 C C . MET B 1 117 ? -4.68 -6.965 -14.391 1 98.69 117 MET B C 1
ATOM 2957 O O . MET B 1 117 ? -5.684 -7.203 -15.062 1 98.69 117 MET B O 1
ATOM 2961 N N . GLY B 1 118 ? -4.605 -6.031 -13.406 1 98.62 118 GLY B N 1
ATOM 2962 C CA . GLY B 1 118 ? -5.691 -5.078 -13.258 1 98.62 118 GLY B CA 1
ATOM 2963 C C . GLY B 1 118 ? -5.828 -4.141 -14.438 1 98.62 118 GLY B C 1
ATOM 2964 O O . GLY B 1 118 ? -4.969 -4.113 -15.32 1 98.62 118 GLY B O 1
ATOM 2965 N N . ARG B 1 119 ? -6.91 -3.357 -14.438 1 98.06 119 ARG B N 1
ATOM 2966 C CA . ARG B 1 119 ? -7.156 -2.443 -15.555 1 98.06 119 ARG B CA 1
ATOM 2967 C C . ARG B 1 119 ? -7.18 -0.996 -15.078 1 98.06 119 ARG B C 1
ATOM 2969 O O . ARG B 1 119 ? -6.953 -0.074 -15.867 1 98.06 119 ARG B O 1
ATOM 2976 N N . VAL B 1 120 ? -7.531 -0.76 -13.805 1 98.31 120 VAL B N 1
ATOM 2977 C CA . VAL B 1 120 ? -7.617 0.604 -13.297 1 98.31 120 VAL B CA 1
ATOM 2978 C C . VAL B 1 120 ? -6.227 1.226 -13.234 1 98.31 120 VAL B C 1
ATOM 2980 O O . VAL B 1 120 ? -5.363 0.762 -12.492 1 98.31 120 VAL B O 1
ATOM 2983 N N . PHE B 1 121 ? -5.961 2.322 -14.008 1 98.06 121 PHE B N 1
ATOM 2984 C CA . PHE B 1 121 ? -4.715 3.068 -14.117 1 98.06 121 PHE B CA 1
ATOM 2985 C C . PHE B 1 121 ? -3.629 2.213 -14.758 1 98.06 121 PHE B C 1
ATOM 2987 O O . PHE B 1 121 ? -2.441 2.389 -14.469 1 98.06 121 PHE B O 1
ATOM 2994 N N . MET B 1 122 ? -3.992 1.154 -15.492 1 97.88 122 MET B N 1
ATOM 2995 C CA . MET B 1 122 ? -3.072 0.251 -16.172 1 97.88 122 MET B CA 1
ATOM 2996 C C . MET B 1 122 ? -3.396 0.169 -17.656 1 97.88 122 MET B C 1
ATOM 2998 O O . MET B 1 122 ? -4.391 0.735 -18.109 1 97.88 122 MET B O 1
ATOM 3002 N N . GLU B 1 123 ? -2.521 -0.478 -18.391 1 94.75 123 GLU B N 1
ATOM 3003 C CA . GLU B 1 123 ? -2.809 -0.715 -19.797 1 94.75 123 GLU B CA 1
ATOM 3004 C C . GLU B 1 123 ? -4.109 -1.497 -19.984 1 94.75 123 GLU B C 1
ATOM 3006 O O . GLU B 1 123 ? -4.414 -2.389 -19.188 1 94.75 123 GLU B O 1
ATOM 3011 N N . PRO B 1 124 ? -4.766 -1.177 -21 1 94.75 124 PRO B N 1
ATOM 3012 C CA . PRO B 1 124 ? -6.023 -1.894 -21.234 1 94.75 124 PRO B CA 1
ATOM 3013 C C . PRO B 1 124 ? -5.805 -3.352 -21.641 1 94.75 124 PRO B C 1
ATOM 3015 O O . PRO B 1 124 ? -5.027 -3.635 -22.562 1 94.75 124 PRO B O 1
ATOM 3018 N N . LEU B 1 125 ? -6.359 -4.27 -20.969 1 97.62 125 LEU B N 1
ATOM 3019 C CA . LEU B 1 125 ? -6.387 -5.703 -21.25 1 97.62 125 LEU B CA 1
ATOM 3020 C C . LEU B 1 125 ? -7.797 -6.258 -21.078 1 97.62 125 LEU B C 1
ATOM 3022 O O . LEU B 1 125 ? -8.734 -5.516 -20.781 1 97.62 125 LEU B O 1
ATOM 3026 N N . ASN B 1 126 ? -7.965 -7.527 -21.438 1 98.12 126 ASN B N 1
ATOM 3027 C CA . ASN B 1 126 ? -9.25 -8.18 -21.203 1 98.12 126 ASN B CA 1
ATOM 3028 C C . ASN B 1 126 ? -9.609 -8.188 -19.719 1 98.12 126 ASN B C 1
ATOM 3030 O O . ASN B 1 126 ? -8.766 -7.91 -18.859 1 98.12 126 ASN B O 1
ATOM 3034 N N . ASP B 1 127 ? -10.883 -8.445 -19.391 1 98.19 127 ASP B N 1
ATOM 3035 C CA . ASP B 1 127 ? -11.414 -8.406 -18.031 1 98.19 127 ASP B CA 1
ATOM 3036 C C . ASP B 1 127 ? -10.734 -9.453 -17.156 1 98.19 127 ASP B C 1
ATOM 3038 O O . ASP B 1 127 ? -10.914 -10.648 -17.359 1 98.19 127 ASP B O 1
ATOM 3042 N N . PRO B 1 128 ? -10.023 -9 -16.141 1 98.62 128 PRO B N 1
ATOM 3043 C CA . PRO B 1 128 ? -9.328 -9.969 -15.289 1 98.62 128 PRO B CA 1
ATOM 3044 C C . PRO B 1 128 ? -10.281 -10.797 -14.438 1 98.62 128 PRO B C 1
ATOM 3046 O O . PRO B 1 128 ? -9.984 -11.945 -14.109 1 98.62 128 PRO B O 1
ATOM 3049 N N . PHE B 1 129 ? -11.406 -10.273 -14.016 1 98.75 129 PHE B N 1
ATOM 3050 C CA . PHE B 1 129 ? -12.375 -11.008 -13.211 1 98.75 129 PHE B CA 1
ATOM 3051 C C . PHE B 1 129 ? -12.945 -12.188 -13.992 1 98.75 129 PHE B C 1
ATOM 3053 O O . PHE B 1 129 ? -13.008 -13.305 -13.484 1 98.75 129 PHE B O 1
ATOM 3060 N N . ALA B 1 130 ? -13.312 -11.875 -15.211 1 98.31 130 ALA B N 1
ATOM 3061 C CA . ALA B 1 130 ? -13.82 -12.938 -16.078 1 98.31 130 ALA B CA 1
ATOM 3062 C C . ALA B 1 130 ? -12.75 -14 -16.328 1 98.31 130 ALA B C 1
ATOM 3064 O O . ALA B 1 130 ? -13.039 -15.195 -16.344 1 98.31 130 ALA B O 1
ATOM 3065 N N . ALA B 1 131 ? -11.57 -13.555 -16.578 1 98.56 131 ALA B N 1
ATOM 3066 C CA . ALA B 1 131 ? -10.469 -14.477 -16.859 1 98.56 131 ALA B CA 1
ATOM 3067 C C . ALA B 1 131 ? -10.211 -15.406 -15.68 1 98.56 131 ALA B C 1
ATOM 3069 O O . ALA B 1 131 ? -10.055 -16.609 -15.852 1 98.56 131 ALA B O 1
ATOM 3070 N N . ILE B 1 132 ? -10.164 -14.859 -14.461 1 98.75 132 ILE B N 1
ATOM 3071 C CA . ILE B 1 132 ? -9.914 -15.641 -13.25 1 98.75 132 ILE B CA 1
ATOM 3072 C C . ILE B 1 132 ? -11.078 -16.594 -13.008 1 98.75 132 ILE B C 1
ATOM 3074 O O . ILE B 1 132 ? -10.875 -17.75 -12.641 1 98.75 132 ILE B O 1
ATOM 3078 N N . ALA B 1 133 ? -12.289 -16.109 -13.219 1 98.56 133 ALA B N 1
ATOM 3079 C CA . ALA B 1 133 ? -13.461 -16.984 -13.062 1 98.56 133 ALA B CA 1
ATOM 3080 C C . ALA B 1 133 ? -13.344 -18.219 -13.938 1 98.56 133 ALA B C 1
ATOM 3082 O O . ALA B 1 133 ? -13.664 -19.328 -13.5 1 98.56 133 ALA B O 1
ATOM 3083 N N . ARG B 1 134 ? -12.93 -18.016 -15.148 1 98.19 134 ARG B N 1
ATOM 3084 C CA . ARG B 1 134 ? -12.789 -19.125 -16.078 1 98.19 134 ARG B CA 1
ATOM 3085 C C . ARG B 1 134 ? -11.75 -20.125 -15.578 1 98.19 134 ARG B C 1
ATOM 3087 O O . ARG B 1 134 ? -11.961 -21.344 -15.664 1 98.19 134 ARG B O 1
ATOM 3094 N N . GLU B 1 135 ? -10.625 -19.625 -15.109 1 98.38 135 GLU B N 1
ATOM 3095 C CA . GLU B 1 135 ? -9.578 -20.516 -14.594 1 98.38 135 GLU B CA 1
ATOM 3096 C C . GLU B 1 135 ? -10.07 -21.312 -13.391 1 98.38 135 GLU B C 1
ATOM 3098 O O . GLU B 1 135 ? -9.766 -22.5 -13.258 1 98.38 135 GLU B O 1
ATOM 3103 N N . LEU B 1 136 ? -10.828 -20.656 -12.492 1 98.44 136 LEU B N 1
ATOM 3104 C CA . LEU B 1 136 ? -11.305 -21.297 -11.266 1 98.44 136 LEU B CA 1
ATOM 3105 C C . LEU B 1 136 ? -12.375 -22.328 -11.578 1 98.44 136 LEU B C 1
ATOM 3107 O O . LEU B 1 136 ? -12.5 -23.328 -10.867 1 98.44 136 LEU B O 1
ATOM 3111 N N . GLU B 1 137 ? -13.164 -22.047 -12.602 1 97.75 137 GLU B N 1
ATOM 3112 C CA . GLU B 1 137 ? -14.141 -23.031 -13.039 1 97.75 137 GLU B CA 1
ATOM 3113 C C . GLU B 1 137 ? -13.461 -24.266 -13.625 1 97.75 137 GLU B C 1
ATOM 3115 O O . GLU B 1 137 ? -13.906 -25.391 -13.391 1 97.75 137 GLU B O 1
ATOM 3120 N N . ALA B 1 138 ? -12.453 -24.062 -14.312 1 97.31 138 ALA B N 1
ATOM 3121 C CA . ALA B 1 138 ? -11.734 -25.141 -14.984 1 97.31 138 ALA B CA 1
ATOM 3122 C C . ALA B 1 138 ? -10.945 -25.984 -13.977 1 97.31 138 ALA B C 1
ATOM 3124 O O . ALA B 1 138 ? -10.734 -27.172 -14.195 1 97.31 138 ALA B O 1
ATOM 3125 N N . CYS B 1 139 ? -10.516 -25.391 -12.883 1 97.25 139 CYS B N 1
ATOM 3126 C CA . CYS B 1 139 ? -9.68 -26.062 -11.891 1 97.25 139 CYS B CA 1
ATOM 3127 C C . CYS B 1 139 ? -10.062 -25.641 -10.477 1 97.25 139 CYS B C 1
ATOM 3129 O O . CYS B 1 139 ? -9.281 -24.969 -9.789 1 97.25 139 CYS B O 1
ATOM 3131 N N . PRO B 1 140 ? -11.188 -26.156 -9.969 1 96.56 140 PRO B N 1
ATOM 3132 C CA . PRO B 1 140 ? -11.688 -25.703 -8.672 1 96.56 140 PRO B CA 1
ATOM 3133 C C . PRO B 1 140 ? -10.828 -26.203 -7.508 1 96.56 140 PRO B C 1
ATOM 3135 O O . PRO B 1 140 ? -10.289 -27.297 -7.559 1 96.56 140 PRO B O 1
ATOM 3138 N N . LEU B 1 141 ? -10.789 -25.359 -6.516 1 96.38 141 LEU B N 1
ATOM 3139 C CA . LEU B 1 141 ? -10.102 -25.688 -5.277 1 96.38 141 LEU B CA 1
ATOM 3140 C C . LEU B 1 141 ? -10.617 -27.016 -4.707 1 96.38 141 LEU B C 1
ATOM 3142 O O . LEU B 1 141 ? -11.82 -27.25 -4.699 1 96.38 141 LEU B O 1
ATOM 3146 N N . ARG B 1 142 ? -9.703 -27.922 -4.371 1 91.88 142 ARG B N 1
ATOM 3147 C CA . ARG B 1 142 ? -9.867 -29.234 -3.738 1 91.88 142 ARG B CA 1
ATOM 3148 C C . ARG B 1 142 ? -10.352 -30.266 -4.742 1 91.88 142 ARG B C 1
ATOM 3150 O O . ARG B 1 142 ? -10.289 -31.469 -4.484 1 91.88 142 ARG B O 1
ATOM 3157 N N . ASP B 1 143 ? -10.797 -29.906 -5.863 1 91.25 143 ASP B N 1
ATOM 3158 C CA . ASP B 1 143 ? -11.141 -30.875 -6.91 1 91.25 143 ASP B CA 1
ATOM 3159 C C . ASP B 1 143 ? -9.945 -31.141 -7.82 1 91.25 143 ASP B C 1
ATOM 3161 O O . ASP B 1 143 ? -9.555 -32.281 -8.023 1 91.25 143 ASP B O 1
ATOM 3165 N N . ALA B 1 144 ? -9.336 -30.016 -8.219 1 91.31 144 ALA B N 1
ATOM 3166 C CA . ALA B 1 144 ? -8.266 -30.141 -9.203 1 91.31 144 ALA B CA 1
ATOM 3167 C C . ALA B 1 144 ? -6.949 -29.594 -8.656 1 91.31 144 ALA B C 1
ATOM 3169 O O . ALA B 1 144 ? -5.875 -29.922 -9.164 1 91.31 144 ALA B O 1
ATOM 3170 N N . ALA B 1 145 ? -6.965 -28.844 -7.711 1 96.94 145 ALA B N 1
ATOM 3171 C CA . ALA B 1 145 ? -5.805 -28.234 -7.07 1 96.94 145 ALA B CA 1
ATOM 3172 C C . ALA B 1 145 ? -5.93 -28.281 -5.551 1 96.94 145 ALA B C 1
ATOM 3174 O O . ALA B 1 145 ? -7.02 -28.094 -5.004 1 96.94 145 ALA B O 1
ATOM 3175 N N . ASP B 1 146 ? -4.875 -28.562 -4.855 1 97.88 146 ASP B N 1
ATOM 3176 C CA . ASP B 1 146 ? -4.859 -28.562 -3.395 1 97.88 146 ASP B CA 1
ATOM 3177 C C . ASP B 1 146 ? -4.816 -27.141 -2.84 1 97.88 146 ASP B C 1
ATOM 3179 O O . ASP B 1 146 ? -5.238 -26.891 -1.708 1 97.88 146 ASP B O 1
ATOM 3183 N N . ALA B 1 147 ? -4.301 -26.219 -3.564 1 98.5 147 ALA B N 1
ATOM 3184 C CA . ALA B 1 147 ? -4.258 -24.781 -3.268 1 98.5 147 ALA B CA 1
ATOM 3185 C C . ALA B 1 147 ? -4.27 -23.953 -4.551 1 98.5 147 ALA B C 1
ATOM 3187 O O . ALA B 1 147 ? -3.875 -24.438 -5.613 1 98.5 147 ALA B O 1
ATOM 3188 N N . ILE B 1 148 ? -4.797 -22.75 -4.492 1 98.88 148 ILE B N 1
ATOM 3189 C CA . ILE B 1 148 ? -4.82 -21.812 -5.613 1 98.88 148 ILE B CA 1
ATOM 3190 C C . ILE B 1 148 ? -4.289 -20.453 -5.16 1 98.88 148 ILE B C 1
ATOM 3192 O O . ILE B 1 148 ? -4.762 -19.891 -4.168 1 98.88 148 ILE B O 1
ATOM 3196 N N . VAL B 1 149 ? -3.287 -19.969 -5.824 1 98.94 149 VAL B N 1
ATOM 3197 C CA . VAL B 1 149 ? -2.715 -18.641 -5.547 1 98.94 149 VAL B CA 1
ATOM 3198 C C . VAL B 1 149 ? -2.941 -17.719 -6.742 1 98.94 149 VAL B C 1
ATOM 3200 O O . VAL B 1 149 ? -2.57 -18.062 -7.871 1 98.94 149 VAL B O 1
ATOM 3203 N N . VAL B 1 150 ? -3.58 -16.594 -6.488 1 99 150 VAL B N 1
ATOM 3204 C CA . VAL B 1 150 ? -3.795 -15.57 -7.504 1 99 150 VAL B CA 1
ATOM 3205 C C . VAL B 1 150 ? -2.875 -14.375 -7.246 1 99 150 VAL B C 1
ATOM 3207 O O . VAL B 1 150 ? -3 -13.703 -6.223 1 99 150 VAL B O 1
ATOM 3210 N N . ASP B 1 151 ? -1.905 -14.195 -8.109 1 99 151 ASP B N 1
ATOM 3211 C CA . ASP B 1 151 ? -1.14 -12.961 -8.172 1 99 151 ASP B CA 1
ATOM 3212 C C . ASP B 1 151 ? -1.865 -11.906 -9.008 1 99 151 ASP B C 1
ATOM 3214 O O . ASP B 1 151 ? -1.862 -11.969 -10.234 1 99 151 ASP B O 1
ATOM 3218 N N . PHE B 1 152 ? -2.477 -10.953 -8.352 1 98.94 152 PHE B N 1
ATOM 3219 C CA . PHE B 1 152 ? -3.199 -9.891 -9.039 1 98.94 152 PHE B CA 1
ATOM 3220 C C . PHE B 1 152 ? -2.328 -8.648 -9.188 1 98.94 152 PHE B C 1
ATOM 3222 O O . PHE B 1 152 ? -2.271 -7.816 -8.281 1 98.94 152 PHE B O 1
ATOM 3229 N N . HIS B 1 153 ? -1.754 -8.531 -10.367 1 98.94 153 HIS B N 1
ATOM 3230 C CA . HIS B 1 153 ? -0.826 -7.453 -10.703 1 98.94 153 HIS B CA 1
ATOM 3231 C C . HIS B 1 153 ? -1.572 -6.18 -11.078 1 98.94 153 HIS B C 1
ATOM 3233 O O . HIS B 1 153 ? -2.115 -6.074 -12.188 1 98.94 153 HIS B O 1
ATOM 3239 N N . GLY B 1 154 ? -1.609 -5.199 -10.141 1 98.69 154 GLY B N 1
ATOM 3240 C CA . GLY B 1 154 ? -2.416 -4.023 -10.43 1 98.69 154 GLY B CA 1
ATOM 3241 C C . GLY B 1 154 ? -2.021 -2.811 -9.609 1 98.69 154 GLY B C 1
ATOM 3242 O O . GLY B 1 154 ? -1.255 -2.928 -8.648 1 98.69 154 GLY B O 1
ATOM 3243 N N . GLU B 1 155 ? -2.576 -1.652 -9.977 1 98.69 155 GLU B N 1
ATOM 3244 C CA . GLU B 1 155 ? -2.246 -0.373 -9.359 1 98.69 155 GLU B CA 1
ATOM 3245 C C . GLU B 1 155 ? -3.25 -0.013 -8.266 1 98.69 155 GLU B C 1
ATOM 3247 O O . GLU B 1 155 ? -2.871 0.208 -7.113 1 98.69 155 GLU B O 1
ATOM 3252 N N . ALA B 1 156 ? -4.5 0.008 -8.578 1 98.69 156 ALA B N 1
ATOM 3253 C CA . ALA B 1 156 ? -5.555 0.537 -7.711 1 98.69 156 ALA B CA 1
ATOM 3254 C C . ALA B 1 156 ? -5.863 -0.43 -6.57 1 98.69 156 ALA B C 1
ATOM 3256 O O . ALA B 1 156 ? -6.184 -1.597 -6.809 1 98.69 156 ALA B O 1
ATOM 3257 N N . SER B 1 157 ? -5.828 0.081 -5.379 1 98.81 157 SER B N 1
ATOM 3258 C CA . SER B 1 157 ? -6.145 -0.742 -4.215 1 98.81 157 SER B CA 1
ATOM 3259 C C . SER B 1 157 ? -7.582 -1.248 -4.273 1 98.81 157 SER B C 1
ATOM 3261 O O . SER B 1 157 ? -7.867 -2.377 -3.867 1 98.81 157 SER B O 1
ATOM 3263 N N . SER B 1 158 ? -8.492 -0.439 -4.812 1 98.69 158 SER B N 1
ATOM 3264 C CA . SER B 1 158 ? -9.891 -0.848 -4.891 1 98.69 158 SER B CA 1
ATOM 3265 C C . SER B 1 158 ? -10.055 -2.08 -5.777 1 98.69 158 SER B C 1
ATOM 3267 O O . SER B 1 158 ? -10.789 -3.006 -5.43 1 98.69 158 SER B O 1
ATOM 3269 N N . GLU B 1 159 ? -9.414 -2.088 -6.914 1 98.81 159 GLU B N 1
ATOM 3270 C CA . GLU B 1 159 ? -9.508 -3.223 -7.824 1 98.81 159 GLU B CA 1
ATOM 3271 C C . GLU B 1 159 ? -8.883 -4.473 -7.215 1 98.81 159 GLU B C 1
ATOM 3273 O O . GLU B 1 159 ? -9.414 -5.574 -7.359 1 98.81 159 GLU B O 1
ATOM 3278 N N . LYS B 1 160 ? -7.723 -4.336 -6.543 1 98.94 160 LYS B N 1
ATOM 3279 C CA . LYS B 1 160 ? -7.066 -5.449 -5.871 1 98.94 160 LYS B CA 1
ATOM 3280 C C . LYS B 1 160 ? -7.965 -6.043 -4.785 1 98.94 160 LYS B C 1
ATOM 3282 O O . LYS B 1 160 ? -8.141 -7.262 -4.719 1 98.94 160 LYS B O 1
ATOM 3287 N N . GLN B 1 161 ? -8.531 -5.133 -3.977 1 98.94 161 GLN B N 1
ATOM 3288 C CA . GLN B 1 161 ? -9.438 -5.598 -2.932 1 98.94 161 GLN B CA 1
ATOM 3289 C C . GLN B 1 161 ? -10.688 -6.234 -3.529 1 98.94 161 GLN B C 1
ATOM 3291 O O . GLN B 1 161 ? -11.18 -7.246 -3.023 1 98.94 161 GLN B O 1
ATOM 3296 N N . GLY B 1 162 ? -11.203 -5.609 -4.602 1 98.88 162 GLY B N 1
ATOM 3297 C CA . GLY B 1 162 ? -12.32 -6.207 -5.309 1 98.88 162 GLY B CA 1
ATOM 3298 C C . GLY B 1 162 ? -12.062 -7.641 -5.734 1 98.88 162 GLY B C 1
ATOM 3299 O O . GLY B 1 162 ? -12.914 -8.508 -5.551 1 98.88 162 GLY B O 1
ATOM 3300 N N . MET B 1 163 ? -10.93 -7.895 -6.281 1 98.94 163 MET B N 1
ATOM 3301 C CA . MET B 1 163 ? -10.539 -9.242 -6.699 1 98.94 163 MET B CA 1
ATOM 3302 C C . MET B 1 163 ? -10.461 -10.18 -5.5 1 98.94 163 MET B C 1
ATOM 3304 O O . MET B 1 163 ? -10.875 -11.336 -5.586 1 98.94 163 MET B O 1
ATOM 3308 N N . GLY B 1 164 ? -9.859 -9.688 -4.383 1 98.94 164 GLY B N 1
ATOM 3309 C CA . GLY B 1 164 ? -9.828 -10.477 -3.162 1 98.94 164 GLY B CA 1
ATOM 3310 C C . GLY B 1 164 ? -11.195 -10.969 -2.73 1 98.94 164 GLY B C 1
ATOM 3311 O O . GLY B 1 164 ? -11.383 -12.156 -2.48 1 98.94 164 GLY B O 1
ATOM 3312 N N . HIS B 1 165 ? -12.109 -10.07 -2.682 1 98.88 165 HIS B N 1
ATOM 3313 C CA . HIS B 1 165 ? -13.453 -10.414 -2.227 1 98.88 165 HIS B CA 1
ATOM 3314 C C . HIS B 1 165 ? -14.18 -11.273 -3.252 1 98.88 165 HIS B C 1
ATOM 3316 O O . HIS B 1 165 ? -14.969 -12.156 -2.885 1 98.88 165 HIS B O 1
ATOM 3322 N N . PHE B 1 166 ? -13.93 -11 -4.52 1 98.88 166 PHE B N 1
ATOM 3323 C CA . PHE B 1 166 ? -14.508 -11.797 -5.598 1 98.88 166 PHE B CA 1
ATOM 3324 C C . PHE B 1 166 ? -14.102 -13.258 -5.473 1 98.88 166 PHE B C 1
ATOM 3326 O O . PHE B 1 166 ? -14.906 -14.156 -5.707 1 98.88 166 PHE B O 1
ATOM 3333 N N . CYS B 1 167 ? -12.859 -13.516 -5.07 1 98.88 167 CYS B N 1
ATOM 3334 C CA . CYS B 1 167 ? -12.297 -14.859 -5.027 1 98.88 167 CYS B CA 1
ATOM 3335 C C . CYS B 1 167 ? -12.492 -15.492 -3.654 1 98.88 167 CYS B C 1
ATOM 3337 O O . CYS B 1 167 ? -12.133 -16.656 -3.443 1 98.88 167 CYS B O 1
ATOM 3339 N N . ASP B 1 168 ? -13.055 -14.75 -2.684 1 98.81 168 ASP B N 1
ATOM 3340 C CA . ASP B 1 168 ? -13.133 -15.18 -1.29 1 98.81 168 ASP B CA 1
ATOM 3341 C C . ASP B 1 168 ? -13.883 -16.5 -1.161 1 98.81 168 ASP B C 1
ATOM 3343 O O . ASP B 1 168 ? -15.031 -16.609 -1.604 1 98.81 168 ASP B O 1
ATOM 3347 N N . GLY B 1 169 ? -13.188 -17.469 -0.583 1 98.69 169 GLY B N 1
ATOM 3348 C CA . GLY B 1 169 ? -13.773 -18.781 -0.384 1 98.69 169 GLY B CA 1
ATOM 3349 C C . GLY B 1 169 ? -13.484 -19.734 -1.524 1 98.69 169 GLY B C 1
ATOM 3350 O O . GLY B 1 169 ? -13.789 -20.922 -1.436 1 98.69 169 GLY B O 1
ATOM 3351 N N . ARG B 1 170 ? -12.82 -19.234 -2.572 1 98.56 170 ARG B N 1
ATOM 3352 C CA . ARG B 1 170 ? -12.633 -20.047 -3.768 1 98.56 170 ARG B CA 1
ATOM 3353 C C . ARG B 1 170 ? -11.148 -20.297 -4.035 1 98.56 170 ARG B C 1
ATOM 3355 O O . ARG B 1 170 ? -10.797 -21.172 -4.828 1 98.56 170 ARG B O 1
ATOM 3362 N N . VAL B 1 171 ? -10.289 -19.5 -3.42 1 98.94 171 VAL B N 1
ATOM 3363 C CA . VAL B 1 171 ? -8.852 -19.641 -3.619 1 98.94 171 VAL B CA 1
ATOM 3364 C C . VAL B 1 171 ? -8.133 -19.547 -2.273 1 98.94 171 VAL B C 1
ATOM 3366 O O . VAL B 1 171 ? -8.703 -19.094 -1.282 1 98.94 171 VAL B O 1
ATOM 3369 N N . SER B 1 172 ? -6.883 -20.031 -2.215 1 98.94 172 SER B N 1
ATOM 3370 C CA . SER B 1 172 ? -6.098 -20.047 -0.985 1 98.94 172 SER B CA 1
ATOM 3371 C C . SER B 1 172 ? -5.559 -18.656 -0.655 1 98.94 172 SER B C 1
ATOM 3373 O O . SER B 1 172 ? -5.539 -18.25 0.51 1 98.94 172 SER B O 1
ATOM 3375 N N . LEU B 1 173 ? -5.176 -17.922 -1.669 1 98.94 173 LEU B N 1
ATOM 3376 C CA . LEU B 1 173 ? -4.516 -16.625 -1.495 1 98.94 173 LEU B CA 1
ATOM 3377 C C . LEU B 1 173 ? -4.734 -15.734 -2.713 1 98.94 173 LEU B C 1
ATOM 3379 O O . LEU B 1 173 ? -4.582 -16.188 -3.852 1 98.94 173 LEU B O 1
ATOM 3383 N N . VAL B 1 174 ? -5.199 -14.555 -2.496 1 99 174 VAL B N 1
ATOM 3384 C CA . VAL B 1 174 ? -5.09 -13.461 -3.455 1 99 174 VAL B CA 1
ATOM 3385 C C . VAL B 1 174 ? -4.07 -12.438 -2.957 1 99 174 VAL B C 1
ATOM 3387 O O . VAL B 1 174 ? -4.211 -11.891 -1.858 1 99 174 VAL B O 1
ATOM 3390 N N . VAL B 1 175 ? -3.035 -12.18 -3.689 1 98.94 175 VAL B N 1
ATOM 3391 C CA . VAL B 1 175 ? -2.002 -11.219 -3.32 1 98.94 175 VAL B CA 1
ATOM 3392 C C . VAL B 1 175 ? -1.724 -10.281 -4.492 1 98.94 175 VAL B C 1
ATOM 3394 O O . VAL B 1 175 ? -1.695 -10.719 -5.648 1 98.94 175 VAL B O 1
ATOM 3397 N N . GLY B 1 176 ? -1.625 -9.016 -4.18 1 98.94 176 GLY B N 1
ATOM 3398 C CA . GLY B 1 176 ? -1.321 -8.039 -5.215 1 98.94 176 GLY B CA 1
ATOM 3399 C C . GLY B 1 176 ? 0.167 -7.816 -5.41 1 98.94 176 GLY B C 1
ATOM 3400 O O . GLY B 1 176 ? 0.963 -8.086 -4.508 1 98.94 176 GLY B O 1
ATOM 3401 N N . THR B 1 177 ? 0.56 -7.387 -6.613 1 98.94 177 THR B N 1
ATOM 3402 C CA . THR B 1 177 ? 1.895 -6.93 -6.977 1 98.94 177 THR B CA 1
ATOM 3403 C C . THR B 1 177 ? 1.818 -5.66 -7.82 1 98.94 177 THR B C 1
ATOM 3405 O O . THR B 1 177 ? 0.729 -5.141 -8.078 1 98.94 177 THR B O 1
ATOM 3408 N N . HIS B 1 178 ? 2.906 -5.051 -8.164 1 98.88 178 HIS B N 1
ATOM 3409 C CA . HIS B 1 178 ? 3.006 -3.961 -9.125 1 98.88 178 HIS B CA 1
ATOM 3410 C C . HIS B 1 178 ? 3.434 -2.664 -8.445 1 98.88 178 HIS B C 1
ATOM 3412 O O . HIS B 1 178 ? 4.273 -1.93 -8.969 1 98.88 178 HIS B O 1
ATOM 3418 N N . THR B 1 179 ? 2.898 -2.365 -7.25 1 98.81 179 THR B N 1
ATOM 3419 C CA . THR B 1 179 ? 3.129 -1.053 -6.66 1 98.81 179 THR B CA 1
ATOM 3420 C C . THR B 1 179 ? 4.504 -0.988 -6.004 1 98.81 179 THR B C 1
ATOM 3422 O O . THR B 1 179 ? 5 0.097 -5.691 1 98.81 179 THR B O 1
ATOM 3425 N N . HIS B 1 180 ? 5.113 -2.105 -5.715 1 98.94 180 HIS B N 1
ATOM 3426 C CA . HIS B 1 180 ? 6.465 -2.256 -5.188 1 98.94 180 HIS B CA 1
ATOM 3427 C C . HIS B 1 180 ? 6.539 -1.811 -3.73 1 98.94 180 HIS B C 1
ATOM 3429 O O . HIS B 1 180 ? 7.629 -1.543 -3.213 1 98.94 180 HIS B O 1
ATOM 3435 N N . VAL B 1 181 ? 5.453 -1.657 -3.037 1 98.94 181 VAL B N 1
ATOM 3436 C CA . VAL B 1 181 ? 5.414 -1.278 -1.63 1 98.94 181 VAL B CA 1
ATOM 3437 C C . VAL B 1 181 ? 4.656 -2.334 -0.831 1 98.94 181 VAL B C 1
ATOM 3439 O O . VAL B 1 181 ? 3.475 -2.584 -1.083 1 98.94 181 VAL B O 1
ATOM 3442 N N . PRO B 1 182 ? 5.371 -2.98 0.116 1 98.94 182 PRO B N 1
ATOM 3443 C CA . PRO B 1 182 ? 4.633 -3.953 0.928 1 98.94 182 PRO B CA 1
ATOM 3444 C C . PRO B 1 182 ? 3.527 -3.311 1.76 1 98.94 182 PRO B C 1
ATOM 3446 O O . PRO B 1 182 ? 3.721 -2.23 2.322 1 98.94 182 PRO B O 1
ATOM 3449 N N . THR B 1 183 ? 2.398 -3.98 1.772 1 98.94 183 THR B N 1
ATOM 3450 C CA . THR B 1 183 ? 1.285 -3.471 2.566 1 98.94 183 THR B CA 1
ATOM 3451 C C . THR B 1 183 ? 1.15 -4.254 3.871 1 98.94 183 THR B C 1
ATOM 3453 O O . THR B 1 183 ? 1.792 -5.289 4.047 1 98.94 183 THR B O 1
ATOM 3456 N N . ALA B 1 184 ? 0.39 -3.668 4.781 1 98.88 184 ALA B N 1
ATOM 3457 C CA . ALA B 1 184 ? 0.225 -4.262 6.105 1 98.88 184 ALA B CA 1
ATOM 3458 C C . ALA B 1 184 ? -1.229 -4.645 6.359 1 98.88 184 ALA B C 1
ATOM 3460 O O . ALA B 1 184 ? -1.717 -4.547 7.488 1 98.88 184 ALA B O 1
ATOM 3461 N N . ASP B 1 185 ? -1.974 -4.996 5.301 1 98.88 185 ASP B N 1
ATOM 3462 C CA . ASP B 1 185 ? -3.389 -5.324 5.434 1 98.88 185 ASP B CA 1
ATOM 3463 C C . ASP B 1 185 ? -3.625 -6.82 5.238 1 98.88 185 ASP B C 1
ATOM 3465 O O . ASP B 1 185 ? -4.727 -7.238 4.871 1 98.88 185 ASP B O 1
ATOM 3469 N N . HIS B 1 186 ? -2.535 -7.613 5.406 1 98.94 186 HIS B N 1
ATOM 3470 C CA . HIS B 1 186 ? -2.725 -9.055 5.309 1 98.94 186 HIS B CA 1
ATOM 3471 C C . HIS B 1 186 ? -3.822 -9.531 6.25 1 98.94 186 HIS B C 1
ATOM 3473 O O . HIS B 1 186 ? -3.898 -9.086 7.398 1 98.94 186 HIS B O 1
ATOM 3479 N N . GLN B 1 187 ? -4.664 -10.406 5.766 1 98.81 187 GLN B N 1
ATOM 3480 C CA . GLN B 1 187 ? -5.762 -10.945 6.559 1 98.81 187 GLN B CA 1
ATOM 3481 C C . GLN B 1 187 ? -6.363 -12.18 5.898 1 98.81 187 GLN B C 1
ATOM 3483 O O . GLN B 1 187 ? -6.086 -12.469 4.73 1 98.81 187 GLN B O 1
ATOM 3488 N N . ILE B 1 188 ? -7.027 -12.961 6.668 1 98.88 188 ILE B N 1
ATOM 3489 C CA . ILE B 1 188 ? -7.891 -14 6.117 1 98.88 188 ILE B CA 1
ATOM 3490 C C . ILE B 1 188 ? -9.312 -13.461 5.961 1 98.88 188 ILE B C 1
ATOM 3492 O O . ILE B 1 188 ? -9.93 -13.031 6.934 1 98.88 188 ILE B O 1
ATOM 3496 N N . LEU B 1 189 ? -9.844 -13.398 4.75 1 98.75 189 LEU B N 1
ATOM 3497 C CA . LEU B 1 189 ? -11.172 -12.875 4.453 1 98.75 189 LEU B CA 1
ATOM 3498 C C . LEU B 1 189 ? -12.258 -13.773 5.031 1 98.75 189 LEU B C 1
ATOM 3500 O O . LEU B 1 189 ? -11.969 -14.891 5.473 1 98.75 189 LEU B O 1
ATOM 3504 N N . PRO B 1 190 ? -13.5 -13.367 5.102 1 98.12 190 PRO B N 1
ATOM 3505 C CA . PRO B 1 190 ? -14.555 -14.047 5.852 1 98.12 190 PRO B CA 1
ATOM 3506 C C . PRO B 1 190 ? -14.766 -15.484 5.406 1 98.12 190 PRO B C 1
ATOM 3508 O O . PRO B 1 190 ? -15.125 -16.344 6.219 1 98.12 190 PRO B O 1
ATOM 3511 N N . ASN B 1 191 ? -14.492 -15.742 4.109 1 98.69 191 ASN B N 1
ATOM 3512 C CA . ASN B 1 191 ? -14.758 -17.094 3.623 1 98.69 191 ASN B CA 1
ATOM 3513 C C . ASN B 1 191 ? -13.477 -17.906 3.48 1 98.69 191 ASN B C 1
ATOM 3515 O O . ASN B 1 191 ? -13.469 -18.953 2.84 1 98.69 191 ASN B O 1
ATOM 3519 N N . GLY B 1 192 ? -12.359 -17.344 3.994 1 98.81 192 GLY B N 1
ATOM 3520 C CA . GLY B 1 192 ? -11.219 -18.203 4.227 1 98.81 192 GLY B CA 1
ATOM 3521 C C . GLY B 1 192 ? -10.07 -17.938 3.273 1 98.81 192 GLY B C 1
ATOM 3522 O O . GLY B 1 192 ? -9.031 -18.609 3.35 1 98.81 192 GLY B O 1
ATOM 3523 N N . THR B 1 193 ? -10.195 -17.062 2.359 1 98.94 193 THR B N 1
ATOM 3524 C CA . THR B 1 193 ? -9.109 -16.719 1.448 1 98.94 193 THR B CA 1
ATOM 3525 C C . THR B 1 193 ? -8.109 -15.773 2.121 1 98.94 193 THR B C 1
ATOM 3527 O O . THR B 1 193 ? -8.508 -14.781 2.736 1 98.94 193 THR B O 1
ATOM 3530 N N . GLY B 1 194 ? -6.781 -16.156 2.113 1 98.94 194 GLY B N 1
ATOM 3531 C CA . GLY B 1 194 ? -5.781 -15.164 2.484 1 98.94 194 GLY B CA 1
ATOM 3532 C C . GLY B 1 194 ? -5.711 -14 1.52 1 98.94 194 GLY B C 1
ATOM 3533 O O . GLY B 1 194 ? -5.93 -14.164 0.318 1 98.94 194 GLY B O 1
ATOM 3534 N N . TYR B 1 195 ? -5.43 -12.875 2.088 1 98.94 195 TYR B N 1
ATOM 3535 C CA . TYR B 1 195 ? -5.398 -11.688 1.243 1 98.94 195 TYR B CA 1
ATOM 3536 C C . TYR B 1 195 ? -4.324 -10.711 1.712 1 98.94 195 TYR B C 1
ATOM 3538 O O . TYR B 1 195 ? -4.121 -10.531 2.916 1 98.94 195 TYR B O 1
ATOM 3546 N N . MET B 1 196 ? -3.637 -10.086 0.746 1 98.94 196 MET B N 1
ATOM 3547 C CA . MET B 1 196 ? -2.752 -8.938 0.937 1 98.94 196 MET B CA 1
ATOM 3548 C C . MET B 1 196 ? -2.719 -8.062 -0.311 1 98.94 196 MET B C 1
ATOM 3550 O O . MET B 1 196 ? -2.523 -8.562 -1.42 1 98.94 196 MET B O 1
ATOM 3554 N N . THR B 1 197 ? -2.844 -6.742 -0.146 1 98.94 197 THR B N 1
ATOM 3555 C CA . THR B 1 197 ? -3.033 -5.848 -1.282 1 98.94 197 THR B CA 1
ATOM 3556 C C . THR B 1 197 ? -1.785 -5.82 -2.16 1 98.94 197 THR B C 1
ATOM 3558 O O . THR B 1 197 ? -1.884 -5.742 -3.387 1 98.94 197 THR B O 1
ATOM 3561 N N . ASP B 1 198 ? -0.646 -5.812 -1.53 1 98.94 198 ASP B N 1
ATOM 3562 C CA . ASP B 1 198 ? 0.608 -5.852 -2.277 1 98.94 198 ASP B CA 1
ATOM 3563 C C . ASP B 1 198 ? 1.717 -6.504 -1.455 1 98.94 198 ASP B C 1
ATOM 3565 O O . ASP B 1 198 ? 1.952 -6.121 -0.307 1 98.94 198 ASP B O 1
ATOM 3569 N N . ALA B 1 199 ? 2.367 -7.453 -2.045 1 98.94 199 ALA B N 1
ATOM 3570 C CA . ALA B 1 199 ? 3.43 -8.188 -1.364 1 98.94 199 ALA B CA 1
ATOM 3571 C C . ALA B 1 199 ? 4.672 -7.316 -1.187 1 98.94 199 ALA B C 1
ATOM 3573 O O . ALA B 1 199 ? 5.508 -7.59 -0.322 1 98.94 199 ALA B O 1
ATOM 3574 N N . GLY B 1 200 ? 4.781 -6.305 -2.004 1 98.88 200 GLY B N 1
ATOM 3575 C CA . GLY B 1 200 ? 5.949 -5.438 -1.99 1 98.88 200 GLY B CA 1
ATOM 3576 C C . GLY B 1 200 ? 7 -5.84 -3.01 1 98.88 200 GLY B C 1
ATOM 3577 O O . GLY B 1 200 ? 6.711 -6.59 -3.943 1 98.88 200 GLY B O 1
ATOM 3578 N N . MET B 1 201 ? 8.133 -5.25 -2.846 1 98.81 201 MET B N 1
ATOM 3579 C CA . MET B 1 201 ? 9.258 -5.438 -3.76 1 98.81 201 MET B CA 1
ATOM 3580 C C . MET B 1 201 ? 10.406 -6.152 -3.064 1 98.81 201 MET B C 1
ATOM 3582 O O . MET B 1 201 ? 10.625 -5.977 -1.864 1 98.81 201 MET B O 1
ATOM 3586 N N . THR B 1 202 ? 11.031 -7.051 -3.754 1 98.94 202 THR B N 1
ATOM 3587 C CA . THR B 1 202 ? 12.344 -7.543 -3.359 1 98.94 202 THR B CA 1
ATOM 3588 C C . THR B 1 202 ? 13.453 -6.766 -4.066 1 98.94 202 THR B C 1
ATOM 3590 O O . THR B 1 202 ? 13.711 -6.98 -5.254 1 98.94 202 THR B O 1
ATOM 3593 N N . GLY B 1 203 ? 14.016 -5.875 -3.422 1 98.81 203 GLY B N 1
ATOM 3594 C CA . GLY B 1 203 ? 14.984 -4.926 -3.955 1 98.81 203 GLY B CA 1
ATOM 3595 C C . GLY B 1 203 ? 15.359 -3.84 -2.965 1 98.81 203 GLY B C 1
ATOM 3596 O O . GLY B 1 203 ? 15.18 -4.004 -1.757 1 98.81 203 GLY B O 1
ATOM 3597 N N . ASP B 1 204 ? 16.031 -2.816 -3.475 1 98.75 204 ASP B N 1
ATOM 3598 C CA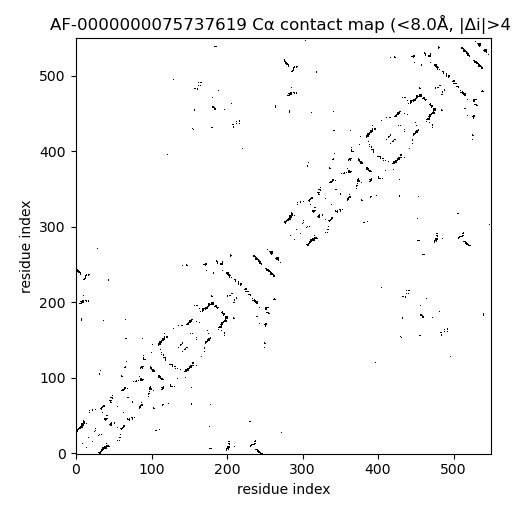 . ASP B 1 204 ? 16.531 -1.7 -2.676 1 98.75 204 ASP B CA 1
ATOM 3599 C C . ASP B 1 204 ? 15.422 -0.689 -2.396 1 98.75 204 ASP B C 1
ATOM 3601 O O . ASP B 1 204 ? 14.891 -0.073 -3.322 1 98.75 204 ASP B O 1
ATOM 3605 N N . TYR B 1 205 ? 15.086 -0.47 -1.091 1 98.69 205 TYR B N 1
ATOM 3606 C CA . TYR B 1 205 ? 13.992 0.433 -0.752 1 98.69 205 TYR B CA 1
ATOM 3607 C C . TYR B 1 205 ? 14.5 1.852 -0.533 1 98.69 205 TYR B C 1
ATOM 3609 O O . TYR B 1 205 ? 13.719 2.771 -0.289 1 98.69 205 TYR B O 1
ATOM 3617 N N . ASP B 1 206 ? 15.844 2.102 -0.544 1 98.44 206 ASP B N 1
ATOM 3618 C CA . ASP B 1 206 ? 16.359 3.455 -0.756 1 98.44 206 ASP B CA 1
ATOM 3619 C C . ASP B 1 206 ? 16.312 3.83 -2.236 1 98.44 206 ASP B C 1
ATOM 3621 O O . ASP B 1 206 ? 17.359 4.012 -2.863 1 98.44 206 ASP B O 1
ATOM 3625 N N . SER B 1 207 ? 15.133 3.969 -2.748 1 98.75 207 SER B N 1
ATOM 3626 C CA . SER B 1 207 ? 14.836 4.098 -4.172 1 98.75 207 SER B CA 1
ATOM 3627 C C . SER B 1 207 ? 13.43 4.637 -4.402 1 98.75 207 SER B C 1
ATOM 3629 O O . SER B 1 207 ? 12.68 4.852 -3.447 1 98.75 207 SER B O 1
ATOM 3631 N N . VAL B 1 208 ? 13.141 4.977 -5.59 1 98.69 208 VAL B N 1
ATOM 3632 C CA . VAL B 1 208 ? 11.766 5.195 -6.023 1 98.69 208 VAL B CA 1
ATOM 3633 C C . VAL B 1 208 ? 11.266 3.973 -6.789 1 98.69 208 VAL B C 1
ATOM 3635 O O . VAL B 1 208 ? 11.648 3.756 -7.941 1 98.69 208 VAL B O 1
ATOM 3638 N N . ILE B 1 209 ? 10.508 3.143 -6.109 1 98.44 209 ILE B N 1
ATOM 3639 C CA . ILE B 1 209 ? 9.914 1.896 -6.586 1 98.44 209 ILE B CA 1
ATOM 3640 C C . ILE B 1 209 ? 11.008 1.002 -7.172 1 98.44 209 ILE B C 1
ATOM 3642 O O . ILE B 1 209 ? 10.805 0.361 -8.203 1 98.44 209 ILE B O 1
ATOM 3646 N N . GLY B 1 210 ? 12.164 1.044 -6.648 1 98.56 210 GLY B N 1
ATOM 3647 C CA . GLY B 1 210 ? 13.242 0.148 -7.023 1 98.56 210 GLY B CA 1
ATOM 3648 C C . GLY B 1 210 ? 14.273 0.798 -7.93 1 98.56 210 GLY B C 1
ATOM 3649 O O . GLY B 1 210 ? 15.328 0.219 -8.195 1 98.56 210 GLY B O 1
ATOM 3650 N N . MET B 1 211 ? 14.023 2.014 -8.414 1 98.5 211 MET B N 1
ATOM 3651 C CA . MET B 1 211 ? 14.93 2.727 -9.312 1 98.5 211 MET B CA 1
ATOM 3652 C C . MET B 1 211 ? 15.758 3.75 -8.539 1 98.5 211 MET B C 1
ATOM 3654 O O . MET B 1 211 ? 15.305 4.289 -7.531 1 98.5 211 MET B O 1
ATOM 3658 N N . HIS B 1 212 ? 16.938 4.02 -9.07 1 97.88 212 HIS B N 1
ATOM 3659 C CA . HIS B 1 212 ? 17.688 5.148 -8.523 1 97.88 212 HIS B CA 1
ATOM 3660 C C . HIS B 1 212 ? 16.828 6.402 -8.461 1 97.88 212 HIS B C 1
ATOM 3662 O O . HIS B 1 212 ? 16.156 6.762 -9.438 1 97.88 212 HIS B O 1
ATOM 3668 N N . LYS B 1 213 ? 16.891 7.051 -7.344 1 97.25 213 LYS B N 1
ATOM 3669 C CA . LYS B 1 213 ? 15.875 8.055 -7.027 1 97.25 213 LYS B CA 1
ATOM 3670 C C . LYS B 1 213 ? 16.109 9.336 -7.824 1 97.25 213 LYS B C 1
ATOM 3672 O O . LYS B 1 213 ? 15.164 10.094 -8.078 1 97.25 213 LYS B O 1
ATOM 3677 N N . ASP B 1 214 ? 17.297 9.594 -8.344 1 96.62 214 ASP B N 1
ATOM 3678 C CA . ASP B 1 214 ? 17.625 10.875 -8.961 1 96.62 214 ASP B CA 1
ATOM 3679 C C . ASP B 1 214 ? 16.75 11.133 -10.188 1 96.62 214 ASP B C 1
ATOM 3681 O O . ASP B 1 214 ? 16.156 12.203 -10.312 1 96.62 214 ASP B O 1
ATOM 3685 N N . GLU B 1 215 ? 16.641 10.188 -11.055 1 96.56 215 GLU B N 1
ATOM 3686 C CA . GLU B 1 215 ? 15.914 10.383 -12.305 1 96.56 215 GLU B CA 1
ATOM 3687 C C . GLU B 1 215 ? 14.422 10.555 -12.055 1 96.56 215 GLU B C 1
ATOM 3689 O O . GLU B 1 215 ? 13.805 11.5 -12.547 1 96.56 215 GLU B O 1
ATOM 3694 N N . PRO B 1 216 ? 13.805 9.633 -11.281 1 96.69 216 PRO B N 1
ATOM 3695 C CA . PRO B 1 216 ? 12.375 9.836 -11.008 1 96.69 216 PRO B CA 1
ATOM 3696 C C . PRO B 1 216 ? 12.086 11.18 -10.352 1 96.69 216 PRO B C 1
ATOM 3698 O O . PRO B 1 216 ? 11.148 11.883 -10.758 1 96.69 216 PRO B O 1
ATOM 3701 N N . VAL B 1 217 ? 12.828 11.602 -9.344 1 97.31 217 VAL B N 1
ATOM 3702 C CA . VAL B 1 217 ? 12.602 12.859 -8.641 1 97.31 217 VAL B CA 1
ATOM 3703 C C . VAL B 1 217 ? 12.789 14.031 -9.602 1 97.31 217 VAL B C 1
ATOM 3705 O O . VAL B 1 217 ? 11.992 14.969 -9.617 1 97.31 217 VAL B O 1
ATOM 3708 N N . HIS B 1 218 ? 13.828 13.938 -10.438 1 97.06 218 HIS B N 1
ATOM 3709 C CA . HIS B 1 218 ? 14.078 14.969 -11.43 1 97.06 218 HIS B CA 1
ATOM 3710 C C . HIS B 1 218 ? 12.891 15.133 -12.375 1 97.06 218 HIS B C 1
ATOM 3712 O O . HIS B 1 218 ? 12.5 16.266 -12.695 1 97.06 218 HIS B O 1
ATOM 3718 N N . ARG B 1 219 ? 12.328 14.039 -12.781 1 96.5 219 ARG B N 1
ATOM 3719 C CA . ARG B 1 219 ? 11.195 14.078 -13.703 1 96.5 219 ARG B CA 1
ATOM 3720 C C . ARG B 1 219 ? 9.969 14.695 -13.031 1 96.5 219 ARG B C 1
ATOM 3722 O O . ARG B 1 219 ? 9.203 15.414 -13.68 1 96.5 219 ARG B O 1
ATOM 3729 N N . PHE B 1 220 ? 9.758 14.43 -11.766 1 95.88 220 PHE B N 1
ATOM 3730 C CA . PHE B 1 220 ? 8.633 15.031 -11.047 1 95.88 220 PHE B CA 1
ATOM 3731 C C . PHE B 1 220 ? 8.828 16.531 -10.914 1 95.88 220 PHE B C 1
ATOM 3733 O O . PHE B 1 220 ? 7.859 17.297 -10.961 1 95.88 220 PHE B O 1
ATOM 3740 N N . LEU B 1 221 ? 10.023 16.984 -10.773 1 96.25 221 LEU B N 1
ATOM 3741 C CA . LEU B 1 221 ? 10.336 18.391 -10.516 1 96.25 221 LEU B CA 1
ATOM 3742 C C . LEU B 1 221 ? 10.305 19.203 -11.812 1 96.25 221 LEU B C 1
ATOM 3744 O O . LEU B 1 221 ? 9.883 20.359 -11.812 1 96.25 221 LEU B O 1
ATOM 3748 N N . THR B 1 222 ? 10.734 18.5 -12.984 1 95.25 222 THR B N 1
ATOM 3749 C CA . THR B 1 222 ? 11.008 19.312 -14.164 1 95.25 222 THR B CA 1
ATOM 3750 C C . THR B 1 222 ? 10.102 18.922 -15.328 1 95.25 222 THR B C 1
ATOM 3752 O O . THR B 1 222 ? 9.938 19.688 -16.281 1 95.25 222 THR B O 1
ATOM 3755 N N . GLY B 1 223 ? 9.617 17.688 -15.266 1 93.5 223 GLY B N 1
ATOM 3756 C CA . GLY B 1 223 ? 8.859 17.156 -16.391 1 93.5 223 GLY B CA 1
ATOM 3757 C C . GLY B 1 223 ? 9.734 16.734 -17.562 1 93.5 223 GLY B C 1
ATOM 3758 O O . GLY B 1 223 ? 9.234 16.406 -18.641 1 93.5 223 GLY B O 1
ATOM 3759 N N . ILE B 1 224 ? 11.062 16.688 -17.312 1 94.75 224 ILE B N 1
ATOM 3760 C CA . ILE B 1 224 ? 12.016 16.438 -18.406 1 94.75 224 ILE B CA 1
ATOM 3761 C C . ILE B 1 224 ? 12.828 15.188 -18.094 1 94.75 224 ILE B C 1
ATOM 3763 O O . ILE B 1 224 ? 13.422 15.062 -17.031 1 94.75 224 ILE B O 1
ATOM 3767 N N . PRO B 1 225 ? 12.789 14.227 -19.047 1 92.5 225 PRO B N 1
ATOM 3768 C CA . PRO B 1 225 ? 13.672 13.078 -18.859 1 92.5 225 PRO B CA 1
ATOM 3769 C C . PRO B 1 225 ? 15.148 13.43 -19.031 1 92.5 225 PRO B C 1
ATOM 3771 O O . PRO B 1 225 ? 15.508 14.195 -19.922 1 92.5 225 PRO B O 1
ATOM 3774 N N . GLN B 1 226 ? 15.953 13.07 -18.188 1 91.25 226 GLN B N 1
ATOM 3775 C CA . GLN B 1 226 ? 17.391 13.305 -18.281 1 91.25 226 GLN B CA 1
ATOM 3776 C C . GLN B 1 226 ? 18.141 12.016 -18.625 1 91.25 226 GLN B C 1
ATOM 3778 O O . GLN B 1 226 ? 19.219 12.055 -19.219 1 91.25 226 GLN B O 1
ATOM 3783 N N . GLY B 1 227 ? 17.656 10.852 -18.281 1 90.81 227 GLY B N 1
ATOM 3784 C CA . GLY B 1 227 ? 18.266 9.555 -18.516 1 90.81 227 GLY B CA 1
ATOM 3785 C C . GLY B 1 227 ? 17.281 8.406 -18.391 1 90.81 227 GLY B C 1
ATOM 3786 O O . GLY B 1 227 ? 16.078 8.617 -18.391 1 90.81 227 GLY B O 1
ATOM 3787 N N . ARG B 1 228 ? 17.938 7.242 -18.422 1 92.25 228 ARG B N 1
ATOM 3788 C CA . ARG B 1 228 ? 17.125 6.039 -18.281 1 92.25 228 ARG B CA 1
ATOM 3789 C C . ARG B 1 228 ? 16.922 5.684 -16.812 1 92.25 228 ARG B C 1
ATOM 3791 O O . ARG B 1 228 ? 17.719 6.078 -15.953 1 92.25 228 ARG B O 1
ATOM 3798 N N . PHE B 1 229 ? 15.812 5.051 -16.562 1 95.12 229 PHE B N 1
ATOM 3799 C CA . PHE B 1 229 ? 15.625 4.465 -15.234 1 95.12 229 PHE B CA 1
ATOM 3800 C C . PHE B 1 229 ? 16.562 3.281 -15.031 1 95.12 229 PHE B C 1
ATOM 3802 O O . PHE B 1 229 ? 16.672 2.416 -15.898 1 95.12 229 PHE B O 1
ATOM 3809 N N . GLU B 1 230 ? 17.219 3.293 -13.906 1 96.56 230 GLU B N 1
ATOM 3810 C CA . GLU B 1 230 ? 18.109 2.195 -13.523 1 96.56 230 GLU B CA 1
ATOM 3811 C C . GLU B 1 230 ? 17.781 1.679 -12.125 1 96.56 230 GLU B C 1
ATOM 3813 O O . GLU B 1 230 ? 17.531 2.465 -11.219 1 96.56 230 GLU B O 1
ATOM 3818 N N . PRO B 1 231 ? 17.797 0.391 -12.008 1 98.12 231 PRO B N 1
ATOM 3819 C CA . PRO B 1 231 ? 17.547 -0.143 -10.672 1 98.12 231 PRO B CA 1
ATOM 3820 C C . PRO B 1 231 ? 18.578 0.325 -9.641 1 98.12 231 PRO B C 1
ATOM 3822 O O . PRO B 1 231 ? 19.766 0.435 -9.953 1 98.12 231 PRO B O 1
ATOM 3825 N N . ALA B 1 232 ? 18.078 0.641 -8.453 1 98.19 232 ALA B N 1
ATOM 3826 C CA . ALA B 1 232 ? 18.969 0.953 -7.34 1 98.19 232 ALA B CA 1
ATOM 3827 C C . ALA B 1 232 ? 19.797 -0.27 -6.934 1 98.19 232 ALA B C 1
ATOM 3829 O O . ALA B 1 232 ? 19.359 -1.408 -7.148 1 98.19 232 ALA B O 1
ATOM 3830 N N . ASN B 1 233 ? 20.953 -0.067 -6.305 1 97.25 233 ASN B N 1
ATOM 3831 C CA . ASN B 1 233 ? 21.891 -1.17 -6.121 1 97.25 233 ASN B CA 1
ATOM 3832 C C . ASN B 1 233 ? 22.234 -1.372 -4.648 1 97.25 233 ASN B C 1
ATOM 3834 O O . ASN B 1 233 ? 23.188 -2.074 -4.324 1 97.25 233 ASN B O 1
ATOM 3838 N N . GLY B 1 234 ? 21.484 -0.76 -3.771 1 97.25 234 GLY B N 1
ATOM 3839 C CA . GLY B 1 234 ? 21.703 -0.98 -2.352 1 97.25 234 GLY B CA 1
ATOM 3840 C C . GLY B 1 234 ? 21.172 -2.314 -1.865 1 97.25 234 GLY B C 1
ATOM 3841 O O . GLY B 1 234 ? 20.766 -3.156 -2.668 1 97.25 234 GLY B O 1
ATOM 3842 N N . ASP B 1 235 ? 21.203 -2.504 -0.548 1 96.88 235 ASP B N 1
ATOM 3843 C CA . ASP B 1 235 ? 20.766 -3.768 0.044 1 96.88 235 ASP B CA 1
ATOM 3844 C C . ASP B 1 235 ? 19.281 -4 -0.186 1 96.88 235 ASP B C 1
ATOM 3846 O O . ASP B 1 235 ? 18.469 -3.09 -0.003 1 96.88 235 ASP B O 1
ATOM 3850 N N . ALA B 1 236 ? 18.969 -5.23 -0.567 1 98.56 236 ALA B N 1
ATOM 3851 C CA . ALA B 1 236 ? 17.578 -5.57 -0.876 1 98.56 236 ALA B CA 1
ATOM 3852 C C . ALA B 1 236 ? 16.828 -6.008 0.378 1 98.56 236 ALA B C 1
ATOM 3854 O O . ALA B 1 236 ? 17.391 -6.715 1.225 1 98.56 236 ALA B O 1
ATOM 3855 N N . THR B 1 237 ? 15.656 -5.551 0.534 1 98.88 237 THR B N 1
ATOM 3856 C CA . THR B 1 237 ? 14.68 -6.238 1.379 1 98.88 237 THR B CA 1
ATOM 3857 C C . THR B 1 237 ? 13.875 -7.246 0.567 1 98.88 237 THR B C 1
ATOM 3859 O O . THR B 1 237 ? 13.312 -6.906 -0.474 1 98.88 237 THR B O 1
ATOM 3862 N N . LEU B 1 238 ? 13.938 -8.508 0.95 1 98.94 238 LEU B N 1
ATOM 3863 C CA . LEU B 1 238 ? 13.016 -9.492 0.395 1 98.94 238 LEU B CA 1
ATOM 3864 C C . LEU B 1 238 ? 11.625 -9.344 1.005 1 98.94 238 LEU B C 1
ATOM 3866 O O . LEU B 1 238 ? 11.461 -9.438 2.225 1 98.94 238 LEU B O 1
ATOM 3870 N N . SER B 1 239 ? 10.617 -9.039 0.173 1 98.94 239 SER B N 1
ATOM 3871 C CA . SER B 1 239 ? 9.25 -8.844 0.646 1 98.94 239 SER B CA 1
ATOM 3872 C C . SER B 1 239 ? 8.32 -9.914 0.087 1 98.94 239 SER B C 1
ATOM 3874 O O . SER B 1 239 ? 8.438 -10.305 -1.075 1 98.94 239 SER B O 1
ATOM 3876 N N . GLY B 1 240 ? 7.418 -10.344 0.893 1 98.94 240 GLY B N 1
ATOM 3877 C CA . GLY B 1 240 ? 6.457 -11.352 0.474 1 98.94 240 GLY B CA 1
ATOM 3878 C C . GLY B 1 240 ? 5.379 -11.609 1.51 1 98.94 240 GLY B C 1
ATOM 3879 O O . GLY B 1 240 ? 5.121 -10.766 2.371 1 98.94 240 GLY B O 1
ATOM 3880 N N . VAL B 1 241 ? 4.652 -12.688 1.343 1 98.94 241 VAL B N 1
ATOM 3881 C CA . VAL B 1 241 ? 3.598 -13.102 2.264 1 98.94 241 VAL B CA 1
ATOM 3882 C C . VAL B 1 241 ? 3.623 -14.617 2.443 1 98.94 241 VAL B C 1
ATOM 3884 O O . VAL B 1 241 ? 3.828 -15.359 1.481 1 98.94 241 VAL B O 1
ATOM 3887 N N . ALA B 1 242 ? 3.557 -15.031 3.695 1 98.88 242 ALA B N 1
ATOM 3888 C CA . ALA B 1 242 ? 3.492 -16.438 4.086 1 98.88 242 ALA B CA 1
ATOM 3889 C C . ALA B 1 242 ? 2.059 -16.859 4.395 1 98.88 242 ALA B C 1
ATOM 3891 O O . ALA B 1 242 ? 1.337 -16.156 5.105 1 98.88 242 ALA B O 1
ATOM 3892 N N . VAL B 1 243 ? 1.639 -17.984 3.828 1 98.75 243 VAL B N 1
ATOM 3893 C CA . VAL B 1 243 ? 0.291 -18.484 4.09 1 98.75 243 VAL B CA 1
ATOM 3894 C C . VAL B 1 243 ? 0.342 -19.969 4.406 1 98.75 243 VAL B C 1
ATOM 3896 O O . VAL B 1 243 ? 1.091 -20.719 3.775 1 98.75 243 VAL B O 1
ATOM 3899 N N . GLU B 1 244 ? -0.337 -20.312 5.395 1 98.44 244 GLU B N 1
ATOM 3900 C CA . GLU B 1 244 ? -0.604 -21.719 5.672 1 98.44 244 GLU B CA 1
ATOM 3901 C C . GLU B 1 244 ? -2.045 -22.094 5.332 1 98.44 244 GLU B C 1
ATOM 3903 O O . GLU B 1 244 ? -2.979 -21.375 5.719 1 98.44 244 GLU B O 1
ATOM 3908 N N . THR B 1 245 ? -2.229 -23.172 4.59 1 98 245 THR B N 1
ATOM 3909 C CA . THR B 1 245 ? -3.576 -23.547 4.184 1 98 245 THR B CA 1
ATOM 3910 C C . THR B 1 245 ? -4.012 -24.828 4.895 1 98 245 THR B C 1
ATOM 3912 O O . THR B 1 245 ? -3.174 -25.641 5.309 1 98 245 THR B O 1
ATOM 3915 N N . ASP B 1 246 ? -5.293 -25.016 5.062 1 97.69 246 ASP B N 1
ATOM 3916 C CA . ASP B 1 246 ? -5.906 -26.25 5.539 1 97.69 246 ASP B CA 1
ATOM 3917 C C . ASP B 1 246 ? -5.898 -27.328 4.457 1 97.69 246 ASP B C 1
ATOM 3919 O O . ASP B 1 246 ? -6.379 -27.094 3.346 1 97.69 246 ASP B O 1
ATOM 3923 N N . ASN B 1 247 ? -5.41 -28.516 4.766 1 93.81 247 ASN B N 1
ATOM 3924 C CA . ASN B 1 247 ? -5.277 -29.578 3.775 1 93.81 247 ASN B CA 1
ATOM 3925 C C . ASN B 1 247 ? -6.641 -30.062 3.291 1 93.81 247 ASN B C 1
ATOM 3927 O O . ASN B 1 247 ? -6.773 -30.531 2.158 1 93.81 247 ASN B O 1
ATOM 3931 N N . ALA B 1 248 ? -7.617 -29.953 4.105 1 96.06 248 ALA B N 1
ATOM 3932 C CA . ALA B 1 248 ? -8.945 -30.453 3.77 1 96.06 248 ALA B CA 1
ATOM 3933 C C . ALA B 1 248 ? -9.68 -29.484 2.85 1 96.06 248 ALA B C 1
ATOM 3935 O O . ALA B 1 248 ? -10.406 -29.906 1.944 1 96.06 248 ALA B O 1
ATOM 3936 N N . THR B 1 249 ? -9.477 -28.188 3.066 1 97.5 249 THR B N 1
ATOM 3937 C CA . THR B 1 249 ? -10.289 -27.219 2.342 1 97.5 249 THR B CA 1
ATOM 3938 C C . THR B 1 249 ? -9.445 -26.484 1.306 1 97.5 249 THR B C 1
ATOM 3940 O O . THR B 1 249 ? -9.984 -25.906 0.358 1 97.5 249 THR B O 1
ATOM 3943 N N . GLY B 1 250 ? -8.133 -26.391 1.527 1 98.25 250 GLY B N 1
ATOM 3944 C CA . GLY B 1 250 ? -7.246 -25.609 0.685 1 98.25 250 GLY B CA 1
ATOM 3945 C C . GLY B 1 250 ? -7.258 -24.125 1.022 1 98.25 250 GLY B C 1
ATOM 3946 O O . GLY B 1 250 ? -6.539 -23.344 0.405 1 98.25 250 GLY B O 1
ATOM 3947 N N . LEU B 1 251 ? -8.07 -23.719 2.01 1 98.81 251 LEU B N 1
ATOM 3948 C CA . LEU B 1 251 ? -8.219 -22.312 2.4 1 98.81 251 LEU B CA 1
ATOM 3949 C C . LEU B 1 251 ? -7.195 -21.938 3.465 1 98.81 251 LEU B C 1
ATOM 3951 O O . LEU B 1 251 ? -6.594 -22.812 4.09 1 98.81 251 LEU B O 1
ATOM 3955 N N . ALA B 1 252 ? -7.004 -20.656 3.617 1 98.88 252 ALA B N 1
ATOM 3956 C CA . ALA B 1 252 ? -5.957 -20.172 4.512 1 98.88 252 ALA B CA 1
ATOM 3957 C C . ALA B 1 252 ? -6.367 -20.328 5.973 1 98.88 252 ALA B C 1
ATOM 3959 O O . ALA B 1 252 ? -7.527 -20.109 6.328 1 98.88 252 ALA B O 1
ATOM 3960 N N . ILE B 1 253 ? -5.375 -20.672 6.797 1 98.62 253 ILE B N 1
ATOM 3961 C CA . ILE B 1 253 ? -5.637 -20.75 8.227 1 98.62 253 ILE B CA 1
ATOM 3962 C C . ILE B 1 253 ? -4.699 -19.797 8.977 1 98.62 253 ILE B C 1
ATOM 3964 O O . ILE B 1 253 ? -4.988 -19.391 10.102 1 98.62 253 ILE B O 1
ATOM 3968 N N . LYS B 1 254 ? -3.523 -19.469 8.398 1 98.69 254 LYS B N 1
ATOM 3969 C CA . LYS B 1 254 ? -2.586 -18.469 8.891 1 98.69 254 LYS B CA 1
ATOM 3970 C C . LYS B 1 254 ? -2.02 -17.641 7.75 1 98.69 254 LYS B C 1
ATOM 3972 O O . LYS B 1 254 ? -1.867 -18.125 6.629 1 98.69 254 LYS B O 1
ATOM 3977 N N . ILE B 1 255 ? -1.737 -16.422 8.07 1 98.88 255 ILE B N 1
ATOM 3978 C CA . ILE B 1 255 ? -1.121 -15.539 7.09 1 98.88 255 ILE B CA 1
ATOM 3979 C C . ILE B 1 255 ? -0.234 -14.523 7.801 1 98.88 255 ILE B C 1
ATOM 3981 O O . ILE B 1 255 ? -0.57 -14.047 8.891 1 98.88 255 ILE B O 1
ATOM 3985 N N . ALA B 1 256 ? 0.891 -14.156 7.215 1 98.81 256 ALA B N 1
ATOM 3986 C CA . ALA B 1 256 ? 1.799 -13.156 7.773 1 98.81 256 ALA B CA 1
ATOM 3987 C C . ALA B 1 256 ? 2.672 -12.539 6.688 1 98.81 256 ALA B C 1
ATOM 3989 O O . ALA B 1 256 ? 2.988 -13.188 5.691 1 98.81 256 ALA B O 1
ATOM 3990 N N . PRO B 1 257 ? 3.035 -11.32 6.887 1 98.81 257 PRO B N 1
ATOM 3991 C CA . PRO B 1 257 ? 3.984 -10.711 5.953 1 98.81 257 PRO B CA 1
ATOM 3992 C C . PRO B 1 257 ? 5.406 -11.242 6.129 1 98.81 257 PRO B C 1
ATOM 3994 O O . PRO B 1 257 ? 5.73 -11.812 7.172 1 98.81 257 PRO B O 1
ATOM 3997 N N . VAL B 1 258 ? 6.156 -11.094 5.129 1 98.94 258 VAL B N 1
ATOM 3998 C CA . VAL B 1 258 ? 7.57 -11.453 5.168 1 98.94 258 VAL B CA 1
ATOM 3999 C C . VAL B 1 258 ? 8.414 -10.289 4.652 1 98.94 258 VAL B C 1
ATOM 4001 O O . VAL B 1 258 ? 8.156 -9.766 3.568 1 98.94 258 VAL B O 1
ATOM 4004 N N . ARG B 1 259 ? 9.328 -9.867 5.395 1 98.88 259 ARG B N 1
ATOM 4005 C CA . ARG B 1 259 ? 10.359 -8.906 5.035 1 98.88 259 ARG B CA 1
ATOM 4006 C C . ARG B 1 259 ? 11.703 -9.297 5.641 1 98.88 259 ARG B C 1
ATOM 4008 O O . ARG B 1 259 ? 11.828 -9.43 6.863 1 98.88 259 ARG B O 1
ATOM 4015 N N . ILE B 1 260 ? 12.672 -9.477 4.832 1 98.69 260 ILE B N 1
ATOM 4016 C CA . ILE B 1 260 ? 13.977 -9.961 5.266 1 98.69 260 ILE B CA 1
ATOM 4017 C C . ILE B 1 260 ? 15.078 -9.133 4.609 1 98.69 260 ILE B C 1
ATOM 4019 O O . ILE B 1 260 ? 15.039 -8.875 3.404 1 98.69 260 ILE B O 1
ATOM 4023 N N . GLY B 1 261 ? 16.078 -8.758 5.445 1 98.31 261 GLY B N 1
ATOM 4024 C CA . GLY B 1 261 ? 17.203 -8.008 4.926 1 98.31 261 GLY B CA 1
ATOM 4025 C C . GLY B 1 261 ? 16.859 -6.566 4.613 1 98.31 261 GLY B C 1
ATOM 4026 O O . GLY B 1 261 ? 15.734 -6.125 4.832 1 98.31 261 GLY B O 1
ATOM 4027 N N . GLY B 1 262 ? 17.906 -5.875 4.184 1 97.94 262 GLY B N 1
ATOM 4028 C CA . GLY B 1 262 ? 17.719 -4.516 3.689 1 97.94 262 GLY B CA 1
ATOM 4029 C C . GLY B 1 262 ? 17.297 -3.539 4.77 1 97.94 262 GLY B C 1
ATOM 4030 O O . GLY B 1 262 ? 17.703 -3.678 5.93 1 97.94 262 GLY B O 1
ATOM 4031 N N . ARG B 1 263 ? 16.531 -2.535 4.344 1 96.62 263 ARG B N 1
ATOM 4032 C CA . ARG B 1 263 ? 16.359 -1.36 5.191 1 96.62 263 ARG B CA 1
ATOM 4033 C C . ARG B 1 263 ? 15.016 -1.394 5.906 1 96.62 263 ARG B C 1
ATOM 4035 O O . ARG B 1 263 ? 14.82 -0.697 6.902 1 96.62 263 ARG B O 1
ATOM 4042 N N . LEU B 1 264 ? 14.023 -2.191 5.367 1 98.56 264 LEU B N 1
ATOM 4043 C CA . LEU B 1 264 ? 12.703 -2.178 5.984 1 98.56 264 LEU B CA 1
ATOM 4044 C C . LEU B 1 264 ? 12.688 -3.006 7.266 1 98.56 264 LEU B C 1
ATOM 4046 O O . LEU B 1 264 ? 13.492 -3.932 7.418 1 98.56 264 LEU B O 1
ATOM 4050 N N . GLU B 1 265 ? 11.797 -2.66 8.18 1 98 265 GLU B N 1
ATOM 4051 C CA . GLU B 1 265 ? 11.648 -3.434 9.406 1 98 265 GLU B CA 1
ATOM 4052 C C . GLU B 1 265 ? 11.352 -4.898 9.109 1 98 265 GLU B C 1
ATOM 4054 O O . GLU B 1 265 ? 10.422 -5.211 8.359 1 98 265 GLU B O 1
ATOM 4059 N N . PRO B 1 266 ? 12.148 -5.828 9.641 1 98.19 266 PRO B N 1
ATOM 4060 C CA . PRO B 1 266 ? 11.953 -7.254 9.359 1 98.19 266 PRO B CA 1
ATOM 4061 C C . PRO B 1 266 ? 10.609 -7.777 9.859 1 98.19 266 PRO B C 1
ATOM 4063 O O . PRO B 1 266 ? 10.078 -7.273 10.852 1 98.19 266 PRO B O 1
ATOM 4066 N N . ALA B 1 267 ? 10.023 -8.711 9.164 1 98.38 267 ALA B N 1
ATOM 4067 C CA . ALA B 1 267 ? 8.812 -9.438 9.523 1 98.38 267 ALA B CA 1
ATOM 4068 C C . ALA B 1 267 ? 8.906 -10.898 9.102 1 98.38 267 ALA B C 1
ATOM 4070 O O . ALA B 1 267 ? 9.227 -11.203 7.953 1 98.38 267 ALA B O 1
ATOM 4071 N N . LYS B 1 268 ? 8.688 -11.82 9.977 1 97.94 268 LYS B N 1
ATOM 4072 C CA . LYS B 1 268 ? 8.656 -13.258 9.734 1 97.94 268 LYS B CA 1
ATOM 4073 C C . LYS B 1 268 ? 7.398 -13.891 10.328 1 97.94 268 LYS B C 1
ATOM 4075 O O . LYS B 1 268 ? 6.887 -13.43 11.352 1 97.94 268 LYS B O 1
ATOM 4080 N N . PRO B 1 269 ? 6.875 -14.906 9.672 1 98.06 269 PRO B N 1
ATOM 4081 C CA . PRO B 1 269 ? 5.707 -15.578 10.25 1 98.06 269 PRO B CA 1
ATOM 4082 C C . PRO B 1 269 ? 6.027 -16.281 11.562 1 98.06 269 PRO B C 1
ATOM 4084 O O . PRO B 1 269 ? 6.699 -17.328 11.562 1 98.06 269 PRO B O 1
ATOM 4087 N N . ALA B 1 270 ? 5.512 -15.812 12.609 1 95.56 270 ALA B N 1
ATOM 4088 C CA . ALA B 1 270 ? 5.766 -16.375 13.93 1 95.56 270 ALA B CA 1
ATOM 4089 C C . ALA B 1 270 ? 5.336 -17.844 13.984 1 95.56 270 ALA B C 1
ATOM 4091 O O . ALA B 1 270 ? 5.945 -18.656 14.695 1 95.56 270 ALA B O 1
ATOM 4092 N N . PHE B 1 271 ? 4.367 -18.203 13.234 1 95.5 271 PHE B N 1
ATOM 4093 C CA . PHE B 1 271 ? 3.807 -19.547 13.266 1 95.5 271 PHE B CA 1
ATOM 4094 C C . PHE B 1 271 ? 4.707 -20.531 12.523 1 95.5 271 PHE B C 1
ATOM 4096 O O . PHE B 1 271 ? 4.453 -21.734 12.531 1 95.5 271 PHE B O 1
ATOM 4103 N N . TRP B 1 272 ? 5.723 -20.047 11.883 1 94.56 272 TRP B N 1
ATOM 4104 C CA . TRP B 1 272 ? 6.691 -20.922 11.227 1 94.56 272 TRP B CA 1
ATOM 4105 C C . TRP B 1 272 ? 8.039 -20.875 11.953 1 94.56 272 TRP B C 1
ATOM 4107 O O . TRP B 1 272 ? 8.922 -21.703 11.68 1 94.56 272 TRP B O 1
ATOM 4117 N N . THR B 1 273 ? 8.273 -19.859 12.805 1 86.94 273 THR B N 1
ATOM 4118 C CA . THR B 1 273 ? 9.594 -19.656 13.398 1 86.94 273 THR B CA 1
ATOM 4119 C C . THR B 1 273 ? 9.562 -19.953 14.891 1 86.94 273 THR B C 1
ATOM 4121 O O . THR B 1 273 ? 10.609 -19.984 15.547 1 86.94 273 THR B O 1
ATOM 4124 N N . ALA B 1 274 ? 8.461 -19.984 15.695 1 70.62 274 ALA B N 1
ATOM 4125 C CA . ALA B 1 274 ? 8.359 -20.172 17.141 1 70.62 274 ALA B CA 1
ATOM 4126 C C . ALA B 1 274 ? 9.031 -21.484 17.547 1 70.62 274 ALA B C 1
ATOM 4128 O O . ALA B 1 274 ? 9.219 -21.734 18.75 1 70.62 274 ALA B O 1
ATOM 4129 N N . ASN B 1 275 ? 9.766 -22.281 16.812 1 49.34 275 ASN B N 1
ATOM 4130 C CA . ASN B 1 275 ? 10.391 -23.406 17.5 1 49.34 275 ASN B CA 1
ATOM 4131 C C . ASN B 1 275 ? 11.68 -23 18.203 1 49.34 275 ASN B C 1
ATOM 4133 O O . ASN B 1 275 ? 12.477 -22.234 17.641 1 49.34 275 ASN B O 1
#

Organism: Rhodopseudomonas palustris (strain ATCC BAA-98 / CGA009) (NCBI:txid258594)

Foldseek 3Di:
DKEWEWAEQAEPQSLVCLLVPVLVCCVQLVHQAYEYAHQHHHQGAEDDPVSLVSNVVSPHQAYEYAPRNPVDVCSQPCLQVVQRYAYAQQADDPRDHHQWHFTATPVGFTEIEGEHEDDVVDDDTGDSLVRVVVVCVVAWDPPRGQFYEYEYEYDDLVVQVVSCVSCQLTGAEREYHHCQAFDDPWDQDPNFHTYGSHQHYFEAPCDRSQWNNVQVVVCVVPVDGDDDTGGDNDNTWTTIKMFDADSNRNGTDDIWIAIDIHDDDGTDDCVSNVD/DKEWEWAEQAEPQSLVCLLVPVLVCCVQLVHQAYEYAHQHHHQGAEDDPVSVVSNVVSPHQAYEYAPRNPVDVCSQPCLQVVQRYAYAQQADPPRDHHQWHFTQTPVRFTEIEGEHEDDVVDDDTGDSLVRVVVVCVVAWDPPRGLFYEYEYEYDDLVVQVVSVVSCQLTGAEREYHHCQAFDDPWDQDPNFHTYGSHQHYFEAPCDRSQWNNVQVVVCVVPVDGDDDTGGDNDNTWTTIKMFDADSNRNGTDDIWIAIDIHDDDGTDDCVSNVD